Protein AF-0000000086811353 (afdb_homodimer)

Sequence (670 aa):
MEAAEERGEEEVEGSQADEKTGAATGARGTDKAPAGGRGSCAEGGPGTVEGEFKGVGKKGQACVQLARILQYLECPQYLRKAFFPKHQDLQFAGLLNPLDSPHHMRQDEESEFREGVVVDRPTRAGQGSFVNCGMKKEVKIDKNLEPGLRVTVRLSQQQLAESKTYRGKVVSSQDPRTKAGLYWGYTVRLASCLSAVFAEAPFQDGYDLTIGTSERGSDVASAQLPSFRHALVVFGGLQGLEAGVNADPNLEVTEPSVLFDLYVNTCPSQGSRTIRTEEAILISLAALQPGLTKAGAQRKVCPALDSEAAAAKPEVLEVPPETNTAKTFSKNNHLMEAAEERGEEEVEGSQADEKTGAATGARGTDKAPAGGRGSCAEGGPGTVEGEFKGVGKKGQACVQLARILQYLECPQYLRKAFFPKHQDLQFAGLLNPLDSPHHMRQDEESEFREGVVVDRPTRAGQGSFVNCGMKKEVKIDKNLEPGLRVTVRLSQQQLAESKTYRGKVVSSQDPRTKAGLYWGYTVRLASCLSAVFAEAPFQDGYDLTIGTSERGSDVASAQLPSFRHALVVFGGLQGLEAGVNADPNLEVTEPSVLFDLYVNTCPSQGSRTIRTEEAILISLAALQPGLTKAGAQRKVCPALDSEAAAAKPEVLEVPPETNTAKTFSKNNHL

Radius of gyration: 36.74 Å; Cα contacts (8 Å, |Δi|>4): 812; chains: 2; bounding box: 131×125×96 Å

Foldseek 3Di:
DDDDPDDDDDDDDDDDDDDDDDDDDDDDDDDPPDDPDPPPPPCVPVPDVPPPCVAPPDDDDVVVLVQVLQVLLQDQPLCNVLRPPDGPSCPCSVVDDHPPFPQNDAQPDDDQKHKWFFAPDDDDPQFATWTDRNYPAIEGERHHDDGSDIFMWGFDPDFDPPDRHTYTYTDDLCCCCPPVVGDRGDHDDDAPADVRCQVVAPDPVGWPFEEEEDLPFAALVPDADAATAHYHYDFQAPVGCQVRQVVDPVHPDRDCCVVGPGYHHLDHPDPDPDDGRVRCVVSNCVSCVVNCVVRHVVVVPPPPPVPPVVPPPPPPPPPDPPDPPPPPPDPPPDD/DCPVPDDPPDDPDPDDDDDDDDDDDDDDDDDPPDDPDPPPPVCVPVPPVPPPCVAPPDDDDVVVLVQVLQVLLQDQPLCNVLRPDDGPSCPCSVVDDHPPFPQNDAQPDDDQKHKWFFAPDDDDPQFATWTDRNYPAIEGERDHDDGSDIFMWGFDPDADPPDRHTYTYTDDLCCCCPPVVGDRGDHDDDAPADVRCQVVAPDPVGWPFEEEEDQPFAALVPDADAATAHYHYDFQAFVGCQVRQVVDPVHPDRDCCVVGPGYHHLDHPDPDPDDGRVRCVVSNCVSCVVNNVVRHVVVVPPPPPVPPVVPPPPPPPPPDPPDPPPPPPDPPPPD

Secondary structure (DSSP, 8-state):
--------------------------------------------------S----S-STT-HHHHHHHHHHHHHS-GGGHHHH----GGGTTGGGSPP---TTS--TT---SEEEEEE------TTS--EEE-SSSS-EE-SS---TT-EEEEEEPSS--TT-SSEEEEEE-TTHHHHHH-----------SSHHHHHHT-SSTT--SEEEEEEEEEEEGGGPPPPP-SSEEEE--BTTHHHHHHHH-TT---S-GGGGSSEEEESSTT--SS---HHHHHHHHHHHHHHHHHHHHHHHHH--SHHHHTTS------------------------/--------------------------------------------------S----S-STT-HHHHHHHHHHHHHS-GGGHHHH----GGGTTGGGSPP---TTS--TT---SEEEEEE------TTS--EEE-SSSS-EE-SS---TT-EEEEEEPSS--TT-SSEEEEEE-TTHHHHHH-----------SSHHHHHHT-SSTT--SEEEEEEEEEEEGGGPPPPP-SSEEEE--BTTHHHHHHHH-TT---S-GGGGSSEEEESSTT--SS---HHHHHHHHHHHHHHHHHHHHHHHHH--THHHHTTS------------------------

Organism: Pipistrellus kuhlii (NCBI:txid59472)

pLDDT: mean 73.75, std 32.09, range [13.69, 98.5]

Structure (mmCIF, N/CA/C/O backbone):
data_AF-0000000086811353-model_v1
#
loop_
_entity.id
_entity.type
_entity.pdbx_description
1 polymer '28S rRNA (uridine-N(3))-methyltransferase'
#
loop_
_atom_site.group_PDB
_atom_site.id
_atom_site.type_symbol
_atom_site.label_atom_id
_atom_site.label_alt_id
_atom_site.label_comp_id
_atom_site.label_asym_id
_atom_site.label_entity_id
_atom_site.label_seq_id
_atom_site.pdbx_PDB_ins_code
_atom_site.Cartn_x
_atom_site.Cartn_y
_atom_site.Cartn_z
_atom_site.occupancy
_atom_site.B_iso_or_equiv
_atom_site.auth_seq_id
_atom_site.auth_comp_id
_atom_site.auth_asym_id
_atom_site.auth_atom_id
_atom_site.pdbx_PDB_model_num
ATOM 1 N N . MET A 1 1 ? 23.766 11.625 -33.156 1 18.38 1 MET A N 1
ATOM 2 C CA . MET A 1 1 ? 23.344 11.594 -34.562 1 18.38 1 MET A CA 1
ATOM 3 C C . MET A 1 1 ? 24 10.438 -35.312 1 18.38 1 MET A C 1
ATOM 5 O O . MET A 1 1 ? 23.969 10.383 -36.531 1 18.38 1 MET A O 1
ATOM 9 N N . GLU A 1 2 ? 24.812 9.664 -34.531 1 14.9 2 GLU A N 1
ATOM 10 C CA . GLU A 1 2 ? 25.672 8.953 -35.469 1 14.9 2 GLU A CA 1
ATOM 11 C C . GLU A 1 2 ? 24.844 8.312 -36.594 1 14.9 2 GLU A C 1
ATOM 13 O O . GLU A 1 2 ? 23.625 8.219 -36.5 1 14.9 2 GLU A O 1
ATOM 18 N N . ALA A 1 3 ? 25.312 7.129 -36.938 1 15.49 3 ALA A N 1
ATOM 19 C CA . ALA A 1 3 ? 26.047 6.27 -37.844 1 15.49 3 ALA A CA 1
ATOM 20 C C . ALA A 1 3 ? 25.094 5.367 -38.625 1 15.49 3 ALA A C 1
ATOM 22 O O . ALA A 1 3 ? 24.125 4.844 -38.094 1 15.49 3 ALA A O 1
ATOM 23 N N . ALA A 1 4 ? 25.281 5.328 -39.938 1 15.12 4 ALA A N 1
ATOM 24 C CA . ALA A 1 4 ? 24.844 5.004 -41.281 1 15.12 4 ALA A CA 1
ATOM 25 C C . ALA A 1 4 ? 24.703 3.496 -41.469 1 15.12 4 ALA A C 1
ATOM 27 O O . ALA A 1 4 ? 25.703 2.768 -41.469 1 15.12 4 ALA A O 1
ATOM 28 N N . GLU A 1 5 ? 23.844 2.891 -40.781 1 16.42 5 GLU A N 1
ATOM 29 C CA . GLU A 1 5 ? 23.641 1.466 -41.031 1 16.42 5 GLU A CA 1
ATOM 30 C C . GLU A 1 5 ? 23.438 1.181 -42.5 1 16.42 5 GLU A C 1
ATOM 32 O O . GLU A 1 5 ? 22.484 1.675 -43.125 1 16.42 5 GLU A O 1
ATOM 37 N N . GLU A 1 6 ? 24.562 1.072 -43.094 1 15.52 6 GLU A N 1
ATOM 38 C CA . GLU A 1 6 ? 24.719 0.725 -44.5 1 15.52 6 GLU A CA 1
ATOM 39 C C . GLU A 1 6 ? 23.891 -0.499 -44.875 1 15.52 6 GLU A C 1
ATOM 41 O O . GLU A 1 6 ? 23.75 -1.427 -44.062 1 15.52 6 GLU A O 1
ATOM 46 N N . ARG A 1 7 ? 23.172 -0.621 -46.031 1 15.58 7 ARG A N 1
ATOM 47 C CA . ARG A 1 7 ? 22.109 -1.112 -46.906 1 15.58 7 ARG A CA 1
ATOM 48 C C . ARG A 1 7 ? 22.484 -2.443 -47.562 1 15.58 7 ARG A C 1
ATOM 50 O O . ARG A 1 7 ? 21.641 -3.111 -48.156 1 15.58 7 ARG A O 1
ATOM 57 N N . GLY A 1 8 ? 23.906 -2.814 -47.562 1 14.54 8 GLY A N 1
ATOM 58 C CA . GLY A 1 8 ? 24.219 -3.307 -48.906 1 14.54 8 GLY A CA 1
ATOM 59 C C . GLY A 1 8 ? 23.438 -4.559 -49.281 1 14.54 8 GLY A C 1
ATOM 60 O O . GLY A 1 8 ? 22.875 -5.227 -48.406 1 14.54 8 GLY A O 1
ATOM 61 N N . GLU A 1 9 ? 23.703 -5.152 -50.531 1 14.86 9 GLU A N 1
ATOM 62 C CA . GLU A 1 9 ? 23.188 -5.602 -51.812 1 14.86 9 GLU A CA 1
ATOM 63 C C . GLU A 1 9 ? 22.906 -7.102 -51.812 1 14.86 9 GLU A C 1
ATOM 65 O O . GLU A 1 9 ? 21.906 -7.543 -51.219 1 14.86 9 GLU A O 1
ATOM 70 N N . GLU A 1 10 ? 23.625 -7.82 -52.719 1 15.23 10 GLU A N 1
ATOM 71 C CA . GLU A 1 10 ? 23.281 -8.43 -54 1 15.23 10 GLU A CA 1
ATOM 72 C C . GLU A 1 10 ? 22.953 -9.906 -53.844 1 15.23 10 GLU A C 1
ATOM 74 O O . GLU A 1 10 ? 23.219 -10.5 -52.781 1 15.23 10 GLU A O 1
ATOM 79 N N . GLU A 1 11 ? 23.422 -10.711 -54.875 1 14.09 11 GLU A N 1
ATOM 80 C CA . GLU A 1 11 ? 22.859 -11.539 -55.938 1 14.09 11 GLU A CA 1
ATOM 81 C C . GLU A 1 11 ? 22.922 -13.023 -55.562 1 14.09 11 GLU A C 1
ATOM 83 O O . GLU A 1 11 ? 22.109 -13.82 -56.031 1 14.09 11 GLU A O 1
ATOM 88 N N . VAL A 1 12 ? 23.906 -13.461 -54.812 1 15.52 12 VAL A N 1
ATOM 89 C CA . VAL A 1 12 ? 24.594 -14.5 -55.562 1 15.52 12 VAL A CA 1
ATOM 90 C C . VAL A 1 12 ? 23.688 -15.719 -55.719 1 15.52 12 VAL A C 1
ATOM 92 O O . VAL A 1 12 ? 22.969 -16.078 -54.781 1 15.52 12 VAL A O 1
ATOM 95 N N . GLU A 1 13 ? 23.75 -16.391 -56.969 1 14.54 13 GLU A N 1
ATOM 96 C CA . GLU A 1 13 ? 23.078 -17.234 -57.906 1 14.54 13 GLU A CA 1
ATOM 97 C C . GLU A 1 13 ? 22.984 -18.672 -57.406 1 14.54 13 GLU A C 1
ATOM 99 O O . GLU A 1 13 ? 21.906 -19.281 -57.406 1 14.54 13 GLU A O 1
ATOM 104 N N . GLY A 1 14 ? 24.172 -19.391 -57.469 1 13.92 14 GLY A N 1
ATOM 105 C CA . GLY A 1 14 ? 24.188 -20.438 -58.5 1 13.92 14 GLY A CA 1
ATOM 106 C C . GLY A 1 14 ? 23.406 -21.672 -58.094 1 13.92 14 GLY A C 1
ATOM 107 O O . GLY A 1 14 ? 22.875 -21.75 -57 1 13.92 14 GLY A O 1
ATOM 108 N N . SER A 1 15 ? 24.109 -22.828 -58.281 1 14.45 15 SER A N 1
ATOM 109 C CA . SER A 1 15 ? 24.047 -24 -59.156 1 14.45 15 SER A CA 1
ATOM 110 C C . SER A 1 15 ? 23.297 -25.156 -58.5 1 14.45 15 SER A C 1
ATOM 112 O O . SER A 1 15 ? 23.109 -25.156 -57.281 1 14.45 15 SER A O 1
ATOM 114 N N . GLN A 1 16 ? 23.281 -26.281 -59.25 1 13.69 16 GLN A N 1
ATOM 115 C CA . GLN A 1 16 ? 22.484 -27.344 -59.844 1 13.69 16 GLN A CA 1
ATOM 116 C C . GLN A 1 16 ? 22.422 -28.562 -58.906 1 13.69 16 GLN A C 1
ATOM 118 O O . GLN A 1 16 ? 21.609 -29.469 -59.125 1 13.69 16 GLN A O 1
ATOM 123 N N . ALA A 1 17 ? 23.312 -28.656 -57.969 1 14.06 17 ALA A N 1
ATOM 124 C CA . ALA A 1 17 ? 23.781 -30.031 -58.125 1 14.06 17 ALA A CA 1
ATOM 125 C C . ALA A 1 17 ? 22.625 -31.031 -57.969 1 14.06 17 ALA A C 1
ATOM 127 O O . ALA A 1 17 ? 21.672 -30.766 -57.219 1 14.06 17 ALA A O 1
ATOM 128 N N . ASP A 1 18 ? 22.875 -32.188 -58.562 1 13.88 18 ASP A N 1
ATOM 129 C CA . ASP A 1 18 ? 22.266 -33.375 -59.188 1 13.88 18 ASP A CA 1
ATOM 130 C C . ASP A 1 18 ? 21.531 -34.219 -58.156 1 13.88 18 ASP A C 1
ATOM 132 O O . ASP A 1 18 ? 21.719 -34.062 -56.969 1 13.88 18 ASP A O 1
ATOM 136 N N . GLU A 1 19 ? 21.609 -35.5 -58.5 1 13.96 19 GLU A N 1
ATOM 137 C CA . GLU A 1 19 ? 20.672 -36.562 -58.875 1 13.96 19 GLU A CA 1
ATOM 138 C C . GLU A 1 19 ? 20.328 -37.438 -57.656 1 13.96 19 GLU A C 1
ATOM 140 O O . GLU A 1 19 ? 19.203 -37.969 -57.562 1 13.96 19 GLU A O 1
ATOM 145 N N . LYS A 1 20 ? 21.469 -37.719 -56.906 1 14.48 20 LYS A N 1
ATOM 146 C CA . LYS A 1 20 ? 21.578 -39.188 -56.844 1 14.48 20 LYS A CA 1
ATOM 147 C C . LYS A 1 20 ? 20.375 -39.812 -56.156 1 14.48 20 LYS A C 1
ATOM 149 O O . LYS A 1 20 ? 19.781 -39.219 -55.281 1 14.48 20 LYS A O 1
ATOM 154 N N . THR A 1 21 ? 20.156 -41.125 -56.406 1 14.54 21 THR A N 1
ATOM 155 C CA . THR A 1 21 ? 19.188 -42.188 -56.656 1 14.54 21 THR A CA 1
ATOM 156 C C . THR A 1 21 ? 18.625 -42.75 -55.375 1 14.54 21 THR A C 1
ATOM 158 O O . THR A 1 21 ? 17.406 -42.875 -55.219 1 14.54 21 THR A O 1
ATOM 161 N N . GLY A 1 22 ? 19.5 -43.5 -54.562 1 13.81 22 GLY A N 1
ATOM 162 C CA . GLY A 1 22 ? 19.125 -44.906 -54.562 1 13.81 22 GLY A CA 1
ATOM 163 C C . GLY A 1 22 ? 18.047 -45.25 -53.562 1 13.81 22 GLY A C 1
ATOM 164 O O . GLY A 1 22 ? 17.625 -44.375 -52.781 1 13.81 22 GLY A O 1
ATOM 165 N N . ALA A 1 23 ? 18.297 -46.406 -52.875 1 14.59 23 ALA A N 1
ATOM 166 C CA . ALA A 1 23 ? 17.609 -47.688 -52.844 1 14.59 23 ALA A CA 1
ATOM 167 C C . ALA A 1 23 ? 16.703 -47.781 -51.625 1 14.59 23 ALA A C 1
ATOM 169 O O . ALA A 1 23 ? 15.516 -48.125 -51.75 1 14.59 23 ALA A O 1
ATOM 170 N N . ALA A 1 24 ? 17.344 -47.969 -50.406 1 14.41 24 ALA A N 1
ATOM 171 C CA . ALA A 1 24 ? 17.141 -49.312 -49.875 1 14.41 24 ALA A CA 1
ATOM 172 C C . ALA A 1 24 ? 15.836 -49.406 -49.094 1 14.41 24 ALA A C 1
ATOM 174 O O . ALA A 1 24 ? 15.289 -48.406 -48.656 1 14.41 24 ALA A O 1
ATOM 175 N N . THR A 1 25 ? 15.672 -50.625 -48.5 1 15.16 25 THR A N 1
ATOM 176 C CA . THR A 1 25 ? 14.766 -51.75 -48.344 1 15.16 25 THR A CA 1
ATOM 177 C C . THR A 1 25 ? 13.914 -51.625 -47.094 1 15.16 25 THR A C 1
ATOM 179 O O . THR A 1 25 ? 12.688 -51.75 -47.125 1 15.16 25 THR A O 1
ATOM 182 N N . GLY A 1 26 ? 14.484 -51.688 -45.844 1 15.04 26 GLY A N 1
ATOM 183 C CA . GLY A 1 26 ? 14.047 -52.875 -45.094 1 15.04 26 GLY A CA 1
ATOM 184 C C . GLY A 1 26 ? 12.781 -52.656 -44.312 1 15.04 26 GLY A C 1
ATOM 185 O O . GLY A 1 26 ? 12.367 -51.5 -44.094 1 15.04 26 GLY A O 1
ATOM 186 N N . ALA A 1 27 ? 12.305 -53.75 -43.656 1 17.02 27 ALA A N 1
ATOM 187 C CA . ALA A 1 27 ? 11.125 -54.531 -43.281 1 17.02 27 ALA A CA 1
ATOM 188 C C . ALA A 1 27 ? 10.617 -54.094 -41.906 1 17.02 27 ALA A C 1
ATOM 190 O O . ALA A 1 27 ? 9.617 -54.594 -41.406 1 17.02 27 ALA A O 1
ATOM 191 N N . ARG A 1 28 ? 11.094 -53 -41.312 1 16.7 28 ARG A N 1
ATOM 192 C CA . ARG A 1 28 ? 11.047 -53.344 -39.906 1 16.7 28 ARG A CA 1
ATOM 193 C C . ARG A 1 28 ? 9.609 -53.562 -39.438 1 16.7 28 ARG A C 1
ATOM 195 O O . ARG A 1 28 ? 8.68 -52.969 -40 1 16.7 28 ARG A O 1
ATOM 202 N N . GLY A 1 29 ? 9.539 -54.469 -38.406 1 15.86 29 GLY A N 1
ATOM 203 C CA . GLY A 1 29 ? 8.648 -55.375 -37.719 1 15.86 29 GLY A CA 1
ATOM 204 C C . GLY A 1 29 ? 7.574 -54.688 -36.906 1 15.86 29 GLY A C 1
ATOM 205 O O . GLY A 1 29 ? 7.633 -53.469 -36.719 1 15.86 29 GLY A O 1
ATOM 206 N N . THR A 1 30 ? 7.062 -55.406 -35.844 1 16.73 30 THR A N 1
ATOM 207 C CA . THR A 1 30 ? 5.801 -56 -35.406 1 16.73 30 THR A CA 1
ATOM 208 C C . THR A 1 30 ? 5.18 -55.156 -34.312 1 16.73 30 THR A C 1
ATOM 210 O O . THR A 1 30 ? 3.955 -55.125 -34.156 1 16.73 30 THR A O 1
ATOM 213 N N . ASP A 1 31 ? 5.918 -54.5 -33.344 1 16.34 31 ASP A N 1
ATOM 214 C CA . ASP A 1 31 ? 5.48 -54.844 -32 1 16.34 31 ASP A CA 1
ATOM 215 C C . ASP A 1 31 ? 4.305 -53.969 -31.562 1 16.34 31 ASP A C 1
ATOM 217 O O . ASP A 1 31 ? 4.32 -52.75 -31.766 1 16.34 31 ASP A O 1
ATOM 221 N N . LYS A 1 32 ? 3.211 -54.594 -31.172 1 18.09 32 LYS A N 1
ATOM 222 C CA . LYS A 1 32 ? 1.872 -54.156 -30.781 1 18.09 32 LYS A CA 1
ATOM 223 C C . LYS A 1 32 ? 1.893 -53.469 -29.422 1 18.09 32 LYS A C 1
ATOM 225 O O . LYS A 1 32 ? 2.094 -54.125 -28.406 1 18.09 32 LYS A O 1
ATOM 230 N N . ALA A 1 33 ? 2.637 -52.438 -29.188 1 17.86 33 ALA A N 1
ATOM 231 C CA . ALA A 1 33 ? 2.719 -51.969 -27.797 1 17.86 33 ALA A CA 1
ATOM 232 C C . ALA A 1 33 ? 1.331 -51.688 -27.234 1 17.86 33 ALA A C 1
ATOM 234 O O . ALA A 1 33 ? 0.454 -51.188 -27.953 1 17.86 33 ALA A O 1
ATOM 235 N N . PRO A 1 34 ? 1.064 -52.25 -26.016 1 20.77 34 PRO A N 1
ATOM 236 C CA . PRO A 1 34 ? -0.168 -52.312 -25.219 1 20.77 34 PRO A CA 1
ATOM 237 C C . PRO A 1 34 ? -0.688 -50.938 -24.844 1 20.77 34 PRO A C 1
ATOM 239 O O . PRO A 1 34 ? 0.079 -49.969 -24.812 1 20.77 34 PRO A O 1
ATOM 242 N N . ALA A 1 35 ? -2.006 -50.75 -24.906 1 19.53 35 ALA A N 1
ATOM 243 C CA . ALA A 1 35 ? -2.902 -49.594 -24.781 1 19.53 35 ALA A CA 1
ATOM 244 C C . ALA A 1 35 ? -2.861 -49 -23.375 1 19.53 35 ALA A C 1
ATOM 246 O O . ALA A 1 35 ? -3.191 -49.688 -22.406 1 19.53 35 ALA A O 1
ATOM 247 N N . GLY A 1 36 ? -1.656 -48.438 -22.953 1 18.45 36 GLY A N 1
ATOM 248 C CA . GLY A 1 36 ? -1.551 -47.812 -21.625 1 18.45 36 GLY A CA 1
ATOM 249 C C . GLY A 1 36 ? -2.789 -47.031 -21.234 1 18.45 36 GLY A C 1
ATOM 250 O O . GLY A 1 36 ? -3.531 -46.562 -22.094 1 18.45 36 GLY A O 1
ATOM 251 N N . GLY A 1 37 ? -3.377 -47.406 -20.016 1 20.23 37 GLY A N 1
ATOM 252 C CA . GLY A 1 37 ? -4.512 -46.969 -19.219 1 20.23 37 GLY A CA 1
ATOM 253 C C . GLY A 1 37 ? -4.531 -45.469 -18.969 1 20.23 37 GLY A C 1
ATOM 254 O O . GLY A 1 37 ? -3.484 -44.875 -18.719 1 20.23 37 GLY A O 1
ATOM 255 N N . ARG A 1 38 ? -5.492 -44.75 -19.516 1 21.2 38 ARG A N 1
ATOM 256 C CA . ARG A 1 38 ? -5.797 -43.312 -19.5 1 21.2 38 ARG A CA 1
ATOM 257 C C . ARG A 1 38 ? -5.969 -42.812 -18.078 1 21.2 38 ARG A C 1
ATOM 259 O O . ARG A 1 38 ? -6.879 -43.25 -17.359 1 21.2 38 ARG A O 1
ATOM 266 N N . GLY A 1 39 ? -4.855 -42.875 -17.234 1 20.08 39 GLY A N 1
ATOM 267 C CA . GLY A 1 39 ? -4.969 -42.219 -15.945 1 20.08 39 GLY A CA 1
ATOM 268 C C . GLY A 1 39 ? -5.734 -40.906 -15.992 1 20.08 39 GLY A C 1
ATOM 269 O O . GLY A 1 39 ? -5.453 -40.062 -16.828 1 20.08 39 GLY A O 1
ATOM 270 N N . SER A 1 40 ? -7.016 -40.938 -15.617 1 20.39 40 SER A N 1
ATOM 271 C CA . SER A 1 40 ? -7.906 -39.812 -15.445 1 20.39 40 SER A CA 1
ATOM 272 C C . SER A 1 40 ? -7.281 -38.75 -14.539 1 20.39 40 SER A C 1
ATOM 274 O O . SER A 1 40 ? -7.117 -38.969 -13.336 1 20.39 40 SER A O 1
ATOM 276 N N . CYS A 1 41 ? -6.109 -38.219 -14.852 1 23.56 41 CYS A N 1
ATOM 277 C CA . CYS A 1 41 ? -5.656 -37.031 -14.109 1 23.56 41 CYS A CA 1
ATOM 278 C C . CYS A 1 41 ? -6.801 -36.062 -13.891 1 23.56 41 CYS A C 1
ATOM 280 O O . CYS A 1 41 ? -7.504 -35.688 -14.836 1 23.56 41 CYS A O 1
ATOM 282 N N . ALA A 1 42 ? -7.434 -36.125 -12.68 1 24.55 42 ALA A N 1
ATOM 283 C CA . ALA A 1 42 ? -8.391 -35.125 -12.188 1 24.55 42 ALA A CA 1
ATOM 284 C C . ALA A 1 42 ? -7.977 -33.719 -12.609 1 24.55 42 ALA A C 1
ATOM 286 O O . ALA A 1 42 ? -6.906 -33.25 -12.234 1 24.55 42 ALA A O 1
ATOM 287 N N . GLU A 1 43 ? -8.234 -33.438 -13.844 1 27.22 43 GLU A N 1
ATOM 288 C CA . GLU A 1 43 ? -8.117 -32.156 -14.531 1 27.22 43 GLU A CA 1
ATOM 289 C C . GLU A 1 43 ? -8.711 -31.016 -13.695 1 27.22 43 GLU A C 1
ATOM 291 O O . GLU A 1 43 ? -9.891 -30.688 -13.844 1 27.22 43 GLU A O 1
ATOM 296 N N . GLY A 1 44 ? -8.773 -31.25 -12.352 1 27.23 44 GLY A N 1
ATOM 297 C CA . GLY A 1 44 ? -9.312 -30.031 -11.773 1 27.23 44 GLY A CA 1
ATOM 298 C C . GLY A 1 44 ? -8.625 -28.781 -12.289 1 27.23 44 GLY A C 1
ATOM 299 O O . GLY A 1 44 ? -7.586 -28.375 -11.766 1 27.23 44 GLY A O 1
ATOM 300 N N . GLY A 1 45 ? -8.406 -28.766 -13.617 1 27.78 45 GLY A N 1
ATOM 301 C CA . GLY A 1 45 ? -7.859 -27.531 -14.125 1 27.78 45 GLY A CA 1
ATOM 302 C C . GLY A 1 45 ? -8.508 -26.297 -13.508 1 27.78 45 GLY A C 1
ATOM 303 O O . GLY A 1 45 ? -9.664 -26.344 -13.086 1 27.78 45 GLY A O 1
ATOM 304 N N . PRO A 1 46 ? -7.773 -25.656 -12.766 1 31.14 46 PRO A N 1
ATOM 305 C CA . PRO A 1 46 ? -8.352 -24.375 -12.375 1 31.14 46 PRO A CA 1
ATOM 306 C C . PRO A 1 46 ? -9.273 -23.797 -13.445 1 31.14 46 PRO A C 1
ATOM 308 O O . PRO A 1 46 ? -9.023 -23.953 -14.641 1 31.14 46 PRO A O 1
ATOM 311 N N . GLY A 1 47 ? -10.602 -24.109 -13.344 1 29.5 47 GLY A N 1
ATOM 312 C CA . GLY A 1 47 ? -11.547 -23.422 -14.219 1 29.5 47 GLY A CA 1
ATOM 313 C C . GLY A 1 47 ? -11.008 -22.125 -14.789 1 29.5 47 GLY A C 1
ATOM 314 O O . GLY A 1 47 ? -10.578 -21.25 -14.047 1 29.5 47 GLY A O 1
ATOM 315 N N . THR A 1 48 ? -10.211 -22.25 -15.922 1 31.55 48 THR A N 1
ATOM 316 C CA . THR A 1 48 ? -9.961 -21.109 -16.797 1 31.55 48 THR A CA 1
ATOM 317 C C . THR A 1 48 ? -11.141 -20.125 -16.75 1 31.55 48 THR A C 1
ATOM 319 O O . THR A 1 48 ? -12.289 -20.547 -16.594 1 31.55 48 THR A O 1
ATOM 322 N N . VAL A 1 49 ? -10.984 -19.031 -16.156 1 36.34 49 VAL A N 1
ATOM 323 C CA . VAL A 1 49 ? -11.945 -18 -16.516 1 36.34 49 VAL A CA 1
ATOM 324 C C . VAL A 1 49 ? -12.32 -18.141 -18 1 36.34 49 VAL A C 1
ATOM 326 O O . VAL A 1 49 ? -11.641 -17.594 -18.875 1 36.34 49 VAL A O 1
ATOM 329 N N . GLU A 1 50 ? -12.461 -19.391 -18.516 1 33.09 50 GLU A N 1
ATOM 330 C CA . GLU A 1 50 ? -12.875 -19.641 -19.891 1 33.09 50 GLU A CA 1
ATOM 331 C C . GLU A 1 50 ? -13.984 -18.688 -20.312 1 33.09 50 GLU A C 1
ATOM 333 O O . GLU A 1 50 ? -14.57 -18.828 -21.391 1 33.09 50 GLU A O 1
ATOM 338 N N . GLY A 1 51 ? -14.672 -18.078 -19.359 1 32.88 51 GLY A N 1
ATOM 339 C CA . GLY A 1 51 ? -15.727 -17.266 -19.969 1 32.88 51 GLY A CA 1
ATOM 340 C C . GLY A 1 51 ? -15.227 -16.344 -21.047 1 32.88 51 GLY A C 1
ATOM 341 O O . GLY A 1 51 ? -14.031 -16.031 -21.109 1 32.88 51 GLY A O 1
ATOM 342 N N . GLU A 1 52 ? -15.68 -16.609 -22.312 1 32.41 52 GLU A N 1
ATOM 343 C CA . GLU A 1 52 ? -15.477 -15.617 -23.359 1 32.41 52 GLU A CA 1
ATOM 344 C C . GLU A 1 52 ? -15.43 -14.203 -22.781 1 32.41 52 GLU A C 1
ATOM 346 O O . GLU A 1 52 ? -16.344 -13.789 -22.062 1 32.41 52 GLU A O 1
ATOM 351 N N . PHE A 1 53 ? -14.172 -13.82 -22.516 1 34.16 53 PHE A N 1
ATOM 352 C CA . PHE A 1 53 ? -14.07 -12.391 -22.25 1 34.16 53 PHE A CA 1
ATOM 353 C C . PHE A 1 53 ? -14.617 -11.586 -23.422 1 34.16 53 PHE A C 1
ATOM 355 O O . PHE A 1 53 ? -13.992 -11.531 -24.484 1 34.16 53 PHE A O 1
ATOM 362 N N . LYS A 1 54 ? -15.859 -11.633 -23.719 1 38.41 54 LYS A N 1
ATOM 363 C CA . LYS A 1 54 ? -16.375 -10.898 -24.859 1 38.41 54 LYS A CA 1
ATOM 364 C C . LYS A 1 54 ? -16.047 -9.406 -24.75 1 38.41 54 LYS A C 1
ATOM 366 O O . LYS A 1 54 ? -16.609 -8.586 -25.484 1 38.41 54 LYS A O 1
ATOM 371 N N . GLY A 1 55 ? -14.984 -8.945 -24.266 1 35.41 55 GLY A N 1
ATOM 372 C CA . GLY A 1 55 ? -14.609 -7.539 -24.156 1 35.41 55 GLY A CA 1
ATOM 373 C C . GLY A 1 55 ? -15.391 -6.809 -23.078 1 35.41 55 GLY A C 1
ATOM 374 O O . GLY A 1 55 ? -16.328 -7.363 -22.484 1 35.41 55 GLY A O 1
ATOM 375 N N . VAL A 1 56 ? -14.719 -5.684 -22.547 1 40.09 56 VAL A N 1
ATOM 376 C CA . VAL A 1 56 ? -15.469 -4.746 -21.719 1 40.09 56 VAL A CA 1
ATOM 377 C C . VAL A 1 56 ? -16.859 -4.543 -22.297 1 40.09 56 VAL A C 1
ATOM 379 O O . VAL A 1 56 ? -17.016 -4 -23.406 1 40.09 56 VAL A O 1
ATOM 382 N N . GLY A 1 57 ? -17.547 -5.543 -22.453 1 38.34 57 GLY A N 1
ATOM 383 C CA . GLY A 1 57 ? -18.859 -5.199 -22.953 1 38.34 57 GLY A CA 1
ATOM 384 C C . GLY A 1 57 ? -19.344 -3.844 -22.469 1 38.34 57 GLY A C 1
ATOM 385 O O . GLY A 1 57 ? -18.547 -2.99 -22.094 1 38.34 57 GLY A O 1
ATOM 386 N N . LYS A 1 58 ? -20.703 -3.693 -22.156 1 45.38 58 LYS A N 1
ATOM 387 C CA . LYS A 1 58 ? -21.406 -2.518 -21.656 1 45.38 58 LYS A CA 1
ATOM 388 C C . LYS A 1 58 ? -20.734 -1.944 -20.422 1 45.38 58 LYS A C 1
ATOM 390 O O . LYS A 1 58 ? -20 -2.648 -19.734 1 45.38 58 LYS A O 1
ATOM 395 N N . LYS A 1 59 ? -20.922 -0.699 -19.953 1 47.59 59 LYS A N 1
ATOM 396 C CA . LYS A 1 59 ? -20.969 0.02 -18.688 1 47.59 59 LYS A CA 1
ATOM 397 C C . LYS A 1 59 ? -21.312 -0.921 -17.531 1 47.59 59 LYS A C 1
ATOM 399 O O . LYS A 1 59 ? -22.344 -1.601 -17.562 1 47.59 59 LYS A O 1
ATOM 404 N N . GLY A 1 60 ? -20.359 -1.62 -16.703 1 57.66 60 GLY A N 1
ATOM 405 C CA . GLY A 1 60 ? -20.875 -2.279 -15.523 1 57.66 60 GLY A CA 1
ATOM 406 C C . GLY A 1 60 ? -20.125 -3.549 -15.164 1 57.66 60 GLY A C 1
ATOM 407 O O . GLY A 1 60 ? -20.438 -4.199 -14.164 1 57.66 60 GLY A O 1
ATOM 408 N N . GLN A 1 61 ? -19.156 -3.998 -16.031 1 80.25 61 GLN A N 1
ATOM 409 C CA . GLN A 1 61 ? -18.688 -5.234 -15.414 1 80.25 61 GLN A CA 1
ATOM 410 C C . GLN A 1 61 ? -17.312 -5.047 -14.789 1 80.25 61 GLN A C 1
ATOM 412 O O . GLN A 1 61 ? -16.344 -5.711 -15.188 1 80.25 61 GLN A O 1
ATOM 417 N N . ALA A 1 62 ? -17.078 -4.199 -14.008 1 86.81 62 ALA A N 1
ATOM 418 C CA . ALA A 1 62 ? -15.852 -3.797 -13.32 1 86.81 62 ALA A CA 1
ATOM 419 C C . ALA A 1 62 ? -15.164 -4.996 -12.68 1 86.81 62 ALA A C 1
ATOM 421 O O . ALA A 1 62 ? -13.938 -5.121 -12.734 1 86.81 62 ALA A O 1
ATOM 422 N N . CYS A 1 63 ? -15.898 -5.898 -12.211 1 90.5 63 CYS A N 1
ATOM 423 C CA . CYS A 1 63 ? -15.328 -7.059 -11.539 1 90.5 63 CYS A CA 1
ATOM 424 C C . CYS A 1 63 ? -14.68 -8.008 -12.539 1 90.5 63 CYS A C 1
ATOM 426 O O . CYS A 1 63 ? -13.617 -8.57 -12.266 1 90.5 63 CYS A O 1
ATOM 428 N N . VAL A 1 64 ? -15.32 -8.148 -13.641 1 91.81 64 VAL A N 1
ATOM 429 C CA . VAL A 1 64 ? -14.773 -9.008 -14.68 1 91.81 64 VAL A CA 1
ATOM 430 C C . VAL A 1 64 ? -13.461 -8.422 -15.203 1 91.81 64 VAL A C 1
ATOM 432 O O . VAL A 1 64 ? -12.484 -9.141 -15.406 1 91.81 64 VAL A O 1
ATOM 435 N N . GLN A 1 65 ? -13.469 -7.148 -15.414 1 92.75 65 GLN A N 1
ATOM 436 C CA . GLN A 1 65 ? -12.258 -6.48 -15.867 1 92.75 65 GLN A CA 1
ATOM 437 C C . GLN A 1 65 ? -11.125 -6.648 -14.852 1 92.75 65 GLN A C 1
ATOM 439 O O . GLN A 1 65 ? -9.984 -6.926 -15.227 1 92.75 65 GLN A O 1
ATOM 444 N N . LEU A 1 66 ? -11.445 -6.434 -13.609 1 94.31 66 LEU A N 1
ATOM 445 C CA . LEU A 1 66 ? -10.43 -6.605 -12.57 1 94.31 66 LEU A CA 1
ATOM 446 C C . LEU A 1 66 ? -9.898 -8.031 -12.57 1 94.31 66 LEU A C 1
ATOM 448 O O . LEU A 1 66 ? -8.688 -8.25 -12.438 1 94.31 66 LEU A O 1
ATOM 452 N N . ALA A 1 67 ? -10.781 -8.969 -12.703 1 94.69 67 ALA A N 1
ATOM 453 C CA . ALA A 1 67 ? -10.367 -10.367 -12.742 1 94.69 67 ALA A CA 1
ATOM 454 C C . ALA A 1 67 ? -9.406 -10.625 -13.898 1 94.69 67 ALA A C 1
ATOM 456 O O . ALA A 1 67 ? -8.391 -11.297 -13.734 1 94.69 67 ALA A O 1
ATOM 457 N N . ARG A 1 68 ? -9.672 -10.078 -15.023 1 94.56 68 ARG A N 1
ATOM 458 C CA . ARG A 1 68 ? -8.82 -10.227 -16.188 1 94.56 68 ARG A CA 1
ATOM 459 C C . ARG A 1 68 ? -7.449 -9.602 -15.961 1 94.56 68 ARG A C 1
ATOM 461 O O . ARG A 1 68 ? -6.426 -10.188 -16.312 1 94.56 68 ARG A O 1
ATOM 468 N N . ILE A 1 69 ? -7.461 -8.453 -15.391 1 95.69 69 ILE A N 1
ATOM 469 C CA . ILE A 1 69 ? -6.215 -7.75 -15.102 1 95.69 69 ILE A CA 1
ATOM 470 C C . ILE A 1 69 ? -5.367 -8.578 -14.141 1 95.69 69 ILE A C 1
ATOM 472 O O . ILE A 1 69 ? -4.16 -8.734 -14.336 1 95.69 69 ILE A O 1
ATOM 476 N N . LEU A 1 70 ? -5.992 -9.117 -13.141 1 96.38 70 LEU A N 1
ATOM 477 C CA . LEU A 1 70 ? -5.27 -9.906 -12.148 1 96.38 70 LEU A CA 1
ATOM 478 C C . LEU A 1 70 ? -4.715 -11.18 -12.773 1 96.38 70 LEU A C 1
ATOM 480 O O . LEU A 1 70 ? -3.586 -11.578 -12.484 1 96.38 70 LEU A O 1
ATOM 484 N N . GLN A 1 71 ? -5.492 -11.758 -13.609 1 96.56 71 GLN A N 1
ATOM 485 C CA . GLN A 1 71 ? -5.016 -12.945 -14.312 1 96.56 71 GLN A CA 1
ATOM 486 C C . GLN A 1 71 ? -3.836 -12.617 -15.219 1 96.56 71 GLN A C 1
ATOM 488 O O . GLN A 1 71 ? -2.844 -13.344 -15.25 1 96.56 71 GLN A O 1
ATOM 493 N N . TYR A 1 72 ? -4.004 -11.562 -15.898 1 96.5 72 TYR A N 1
ATOM 494 C CA . TYR A 1 72 ? -2.936 -11.094 -16.766 1 96.5 72 TYR A CA 1
ATOM 495 C C . TYR A 1 72 ? -1.653 -10.844 -15.984 1 96.5 72 TYR A C 1
ATOM 497 O O . TYR A 1 72 ? -0.57 -11.258 -16.406 1 96.5 72 TYR A O 1
ATOM 505 N N . LEU A 1 73 ? -1.764 -10.211 -14.836 1 96.62 73 LEU A N 1
ATOM 506 C CA . LEU A 1 73 ? -0.616 -9.883 -14 1 96.62 73 LEU A CA 1
ATOM 507 C C . LEU A 1 73 ? 0.032 -11.148 -13.445 1 96.62 73 LEU A C 1
ATOM 509 O O . LEU A 1 73 ? 1.254 -11.203 -13.289 1 96.62 73 LEU A O 1
ATOM 513 N N . GLU A 1 74 ? -0.759 -12.117 -13.117 1 96.62 74 GLU A N 1
ATOM 514 C CA . GLU A 1 74 ? -0.278 -13.383 -12.57 1 96.62 74 GLU A CA 1
ATOM 515 C C . GLU A 1 74 ? 0.521 -14.164 -13.602 1 96.62 74 GLU A C 1
ATOM 517 O O . GLU A 1 74 ? 1.49 -14.844 -13.266 1 96.62 74 GLU A O 1
ATOM 522 N N . CYS A 1 75 ? 0.226 -14.047 -14.789 1 97.31 75 CYS A N 1
ATOM 523 C CA . CYS A 1 75 ? 0.797 -14.836 -15.883 1 97.31 75 CYS A CA 1
ATOM 524 C C . CYS A 1 75 ? 2.199 -14.344 -16.219 1 97.31 75 CYS A C 1
ATOM 526 O O . CYS A 1 75 ? 2.41 -13.156 -16.453 1 97.31 75 CYS A O 1
ATOM 528 N N . PRO A 1 76 ? 3.18 -15.336 -16.266 1 97.06 76 PRO A N 1
ATOM 529 C CA . PRO A 1 76 ? 4.508 -14.914 -16.719 1 97.06 76 PRO A CA 1
ATOM 530 C C . PRO A 1 76 ? 4.473 -14.188 -18.062 1 97.06 76 PRO A C 1
ATOM 532 O O . PRO A 1 76 ? 3.709 -14.562 -18.953 1 97.06 76 PRO A O 1
ATOM 535 N N . GLN A 1 77 ? 5.293 -13.18 -18.156 1 95.5 77 GLN A N 1
ATOM 536 C CA . GLN A 1 77 ? 5.266 -12.289 -19.312 1 95.5 77 GLN A CA 1
ATOM 537 C C . GLN A 1 77 ? 5.41 -13.07 -20.625 1 95.5 77 GLN A C 1
ATOM 539 O O . GLN A 1 77 ? 4.707 -12.805 -21.594 1 95.5 77 GLN A O 1
ATOM 544 N N . TYR A 1 78 ? 6.266 -14.062 -20.75 1 96.5 78 TYR A N 1
ATOM 545 C CA . TYR A 1 78 ? 6.559 -14.789 -21.969 1 96.5 78 TYR A CA 1
ATOM 546 C C . TYR A 1 78 ? 5.387 -15.68 -22.375 1 96.5 78 TYR A C 1
ATOM 548 O O . TYR A 1 78 ? 5.352 -16.203 -23.484 1 96.5 78 TYR A O 1
ATOM 556 N N . LEU A 1 79 ? 4.438 -15.805 -21.516 1 97.5 79 LEU A N 1
ATOM 557 C CA . LEU A 1 79 ? 3.285 -16.656 -21.812 1 97.5 79 LEU A CA 1
ATOM 558 C C . LEU A 1 79 ? 2.062 -15.812 -22.156 1 97.5 79 LEU A C 1
ATOM 560 O O . LEU A 1 79 ? 1.049 -16.344 -22.609 1 97.5 79 LEU A O 1
ATOM 564 N N . ARG A 1 80 ? 2.084 -14.523 -21.984 1 96.19 80 ARG A N 1
ATOM 565 C CA . ARG A 1 80 ? 0.909 -13.656 -22.047 1 96.19 80 ARG A CA 1
ATOM 566 C C . ARG A 1 80 ? 0.322 -13.648 -23.453 1 96.19 80 ARG A C 1
ATOM 568 O O . ARG A 1 80 ? -0.899 -13.625 -23.625 1 96.19 80 ARG A O 1
ATOM 575 N N . LYS A 1 81 ? 1.148 -13.664 -24.406 1 94.19 81 LYS A N 1
ATOM 576 C CA . LYS A 1 81 ? 0.653 -13.664 -25.781 1 94.19 81 LYS A CA 1
ATOM 577 C C . LYS A 1 81 ? -0.155 -14.922 -26.078 1 94.19 81 LYS A C 1
ATOM 579 O O . LYS A 1 81 ? -1.096 -14.891 -26.875 1 94.19 81 LYS A O 1
ATOM 584 N N . ALA A 1 82 ? 0.192 -16 -25.469 1 94.75 82 ALA A N 1
ATOM 585 C CA . ALA A 1 82 ? -0.481 -17.281 -25.719 1 94.75 82 ALA A CA 1
ATOM 586 C C . ALA A 1 82 ? -1.844 -17.312 -25.031 1 94.75 82 ALA A C 1
ATOM 588 O O . ALA A 1 82 ? -2.783 -17.938 -25.531 1 94.75 82 ALA A O 1
ATOM 589 N N . PHE A 1 83 ? -1.979 -16.625 -23.953 1 95.56 83 PHE A N 1
ATOM 590 C CA . PHE A 1 83 ? -3.166 -16.844 -23.141 1 95.56 83 PHE A CA 1
ATOM 591 C C . PHE A 1 83 ? -4.066 -15.617 -23.156 1 95.56 83 PHE A C 1
ATOM 593 O O . PHE A 1 83 ? -5.242 -15.695 -22.797 1 95.56 83 PHE A O 1
ATOM 600 N N . PHE A 1 84 ? -3.5 -14.461 -23.531 1 94.69 84 PHE A N 1
ATOM 601 C CA . PHE A 1 84 ? -4.285 -13.234 -23.453 1 94.69 84 PHE A CA 1
ATOM 602 C C . PHE A 1 84 ? -4.27 -12.5 -24.781 1 94.69 84 PHE A C 1
ATOM 604 O O . PHE A 1 84 ? -3.428 -11.625 -25.016 1 94.69 84 PHE A O 1
ATOM 611 N N . PRO A 1 85 ? -5.199 -12.789 -25.578 1 91.44 85 PRO A N 1
ATOM 612 C CA . PRO A 1 85 ? -5.312 -12 -26.812 1 91.44 85 PRO A CA 1
ATOM 613 C C . PRO A 1 85 ? -5.598 -10.523 -26.531 1 91.44 85 PRO A C 1
ATOM 615 O O . PRO A 1 85 ? -5.977 -10.164 -25.406 1 91.44 85 PRO A O 1
ATOM 618 N N . LYS A 1 86 ? -5.457 -9.797 -27.469 1 91.62 86 LYS A N 1
ATOM 619 C CA . LYS A 1 86 ? -5.734 -8.375 -27.312 1 91.62 86 LYS A CA 1
ATOM 620 C C . LYS A 1 86 ? -7.164 -8.141 -26.844 1 91.62 86 LYS A C 1
ATOM 622 O O . LYS A 1 86 ? -8.102 -8.734 -27.375 1 91.62 86 LYS A O 1
ATOM 627 N N . HIS A 1 87 ? -7.332 -7.422 -25.891 1 90.56 87 HIS A N 1
ATOM 628 C CA . HIS A 1 87 ? -8.625 -7.137 -25.266 1 90.56 87 HIS A CA 1
ATOM 629 C C . HIS A 1 87 ? -8.672 -5.711 -24.734 1 90.56 87 HIS A C 1
ATOM 631 O O . HIS A 1 87 ? -7.691 -5.23 -24.156 1 90.56 87 HIS A O 1
ATOM 637 N N . GLN A 1 88 ? -9.75 -5.121 -24.812 1 89.56 88 GLN A N 1
ATOM 638 C CA . GLN A 1 88 ? -9.938 -3.736 -24.391 1 89.56 88 GLN A CA 1
ATOM 639 C C . GLN A 1 88 ? -9.68 -3.574 -22.891 1 89.56 88 GLN A C 1
ATOM 641 O O . GLN A 1 88 ? -9.156 -2.549 -22.453 1 89.56 88 GLN A O 1
ATOM 646 N N . ASP A 1 89 ? -10.047 -4.594 -22.141 1 89.38 89 ASP A N 1
ATOM 647 C CA . ASP A 1 89 ? -9.852 -4.551 -20.688 1 89.38 89 ASP A CA 1
ATOM 648 C C . ASP A 1 89 ? -8.375 -4.438 -20.344 1 89.38 89 ASP A C 1
ATOM 650 O O . ASP A 1 89 ? -8.031 -4.062 -19.219 1 89.38 89 ASP A O 1
ATOM 654 N N . LEU A 1 90 ? -7.539 -4.773 -21.25 1 93.25 90 LEU A N 1
ATOM 655 C CA . LEU A 1 90 ? -6.109 -4.836 -20.984 1 93.25 90 LEU A CA 1
ATOM 656 C C . LEU A 1 90 ? -5.359 -3.75 -21.75 1 93.25 90 LEU A C 1
ATOM 658 O O . LEU A 1 90 ? -4.133 -3.797 -21.859 1 93.25 90 LEU A O 1
ATOM 662 N N . GLN A 1 91 ? -6.035 -2.736 -22.172 1 92.88 91 GLN A N 1
ATOM 663 C CA . GLN A 1 91 ? -5.434 -1.698 -23 1 92.88 91 GLN A CA 1
ATOM 664 C C . GLN A 1 91 ? -4.395 -0.898 -22.219 1 92.88 91 GLN A C 1
ATOM 666 O O . GLN A 1 91 ? -3.457 -0.352 -22.797 1 92.88 91 GLN A O 1
ATOM 671 N N . PHE A 1 92 ? -4.547 -0.811 -20.953 1 91.25 92 PHE A N 1
ATOM 672 C CA . PHE A 1 92 ? -3.602 -0.059 -20.125 1 91.25 92 PHE A CA 1
ATOM 673 C C . PHE A 1 92 ? -2.756 -0.999 -19.281 1 91.25 92 PHE A C 1
ATOM 675 O O . PHE A 1 92 ? -2.242 -0.603 -18.234 1 91.25 92 PHE A O 1
ATOM 682 N N . ALA A 1 93 ? -2.658 -2.24 -19.656 1 92.19 93 ALA A N 1
ATOM 683 C CA . ALA A 1 93 ? -1.941 -3.238 -18.875 1 92.19 93 ALA A CA 1
ATOM 684 C C . ALA A 1 93 ? -0.46 -2.887 -18.766 1 92.19 93 ALA A C 1
ATOM 686 O O . ALA A 1 93 ? 0.199 -3.254 -17.781 1 92.19 93 ALA A O 1
ATOM 687 N N . GLY A 1 94 ? 0.046 -2.16 -19.734 1 91.62 94 GLY A N 1
ATOM 688 C CA . GLY A 1 94 ? 1.441 -1.753 -19.719 1 91.62 94 GLY A CA 1
ATOM 689 C C . GLY A 1 94 ? 1.777 -0.813 -18.578 1 91.62 94 GLY A C 1
ATOM 690 O O . GLY A 1 94 ? 2.947 -0.645 -18.234 1 91.62 94 GLY A O 1
ATOM 691 N N . LEU A 1 95 ? 0.754 -0.189 -17.984 1 90.25 95 LEU A N 1
ATOM 692 C CA . LEU A 1 95 ? 0.953 0.757 -16.891 1 90.25 95 LEU A CA 1
ATOM 693 C C . LEU A 1 95 ? 1.032 0.033 -15.555 1 90.25 95 LEU A C 1
ATOM 695 O O . LEU A 1 95 ? 1.421 0.626 -14.547 1 90.25 95 LEU A O 1
ATOM 699 N N . LEU A 1 96 ? 0.668 -1.202 -15.539 1 92.44 96 LEU A N 1
ATOM 700 C CA . LEU A 1 96 ? 0.631 -1.944 -14.281 1 92.44 96 LEU A CA 1
ATOM 701 C C . LEU A 1 96 ? 2.039 -2.32 -13.836 1 92.44 96 LEU A C 1
ATOM 703 O O . LEU A 1 96 ? 2.912 -2.58 -14.664 1 92.44 96 LEU A O 1
ATOM 707 N N . ASN A 1 97 ? 2.191 -2.34 -12.555 1 90.5 97 ASN A N 1
ATOM 708 C CA . ASN A 1 97 ? 3.469 -2.789 -12.016 1 90.5 97 ASN A CA 1
ATOM 709 C C . ASN A 1 97 ? 3.619 -4.305 -12.117 1 90.5 97 ASN A C 1
ATOM 711 O O . ASN A 1 97 ? 2.715 -5.051 -11.734 1 90.5 97 ASN A O 1
ATOM 715 N N . PRO A 1 98 ? 4.777 -4.695 -12.578 1 91.19 98 PRO A N 1
ATOM 716 C CA . PRO A 1 98 ? 5 -6.141 -12.633 1 91.19 98 PRO A CA 1
ATOM 717 C C . PRO A 1 98 ? 5.012 -6.789 -11.258 1 91.19 98 PRO A C 1
ATOM 719 O O . PRO A 1 98 ? 5.414 -6.156 -10.273 1 91.19 98 PRO A O 1
ATOM 722 N N . LEU A 1 99 ? 4.645 -8.062 -11.258 1 91.19 99 LEU A N 1
ATOM 723 C CA . LEU A 1 99 ? 4.645 -8.82 -10.016 1 91.19 99 LEU A CA 1
ATOM 724 C C . LEU A 1 99 ? 6.051 -9.289 -9.664 1 91.19 99 LEU A C 1
ATOM 726 O O . LEU A 1 99 ? 6.43 -9.305 -8.492 1 91.19 99 LEU A O 1
ATOM 730 N N . ASP A 1 100 ? 6.762 -9.656 -10.602 1 91.19 100 ASP A N 1
ATOM 731 C CA . ASP A 1 100 ? 8.117 -10.164 -10.453 1 91.19 100 ASP A CA 1
ATOM 732 C C . ASP A 1 100 ? 8.172 -11.32 -9.453 1 91.19 100 ASP A C 1
ATOM 734 O O . ASP A 1 100 ? 8.969 -11.297 -8.516 1 91.19 100 ASP A O 1
ATOM 738 N N . SER A 1 101 ? 7.34 -12.242 -9.562 1 93.62 101 SER A N 1
ATOM 739 C CA . SER A 1 101 ? 7.266 -13.445 -8.742 1 93.62 101 SER A CA 1
ATOM 740 C C . SER A 1 101 ? 8.227 -14.516 -9.242 1 93.62 101 SER A C 1
ATOM 742 O O . SER A 1 101 ? 8.68 -14.469 -10.383 1 93.62 101 SER A O 1
ATOM 744 N N . PRO A 1 102 ? 8.547 -15.5 -8.422 1 93.62 102 PRO A N 1
ATOM 745 C CA . PRO A 1 102 ? 9.539 -16.516 -8.789 1 93.62 102 PRO A CA 1
ATOM 746 C C . PRO A 1 102 ? 9.195 -17.234 -10.094 1 93.62 102 PRO A C 1
ATOM 748 O O . PRO A 1 102 ? 10.094 -17.672 -10.812 1 93.62 102 PRO A O 1
ATOM 751 N N . HIS A 1 103 ? 7.973 -17.328 -10.398 1 96.38 103 HIS A N 1
ATOM 752 C CA . HIS A 1 103 ? 7.613 -18.062 -11.617 1 96.38 103 HIS A CA 1
ATOM 753 C C . HIS A 1 103 ? 7.656 -17.141 -12.836 1 96.38 103 HIS A C 1
ATOM 755 O O . HIS A 1 103 ? 7.43 -17.594 -13.961 1 96.38 103 HIS A O 1
ATOM 761 N N . HIS A 1 104 ? 7.914 -15.859 -12.648 1 95.94 104 HIS A N 1
ATOM 762 C CA . HIS A 1 104 ? 8.18 -14.945 -13.75 1 95.94 104 HIS A CA 1
ATOM 763 C C . HIS A 1 104 ? 9.648 -14.977 -14.156 1 95.94 104 HIS A C 1
ATOM 765 O O . HIS A 1 104 ? 10.352 -13.969 -14.039 1 95.94 104 HIS A O 1
ATOM 771 N N . MET A 1 105 ? 9.984 -16.016 -14.758 1 94.19 105 MET A N 1
ATOM 772 C CA . MET A 1 105 ? 11.391 -16.25 -15.078 1 94.19 105 MET A CA 1
ATOM 773 C C . MET A 1 105 ? 11.789 -15.523 -16.359 1 94.19 105 MET A C 1
ATOM 775 O O . MET A 1 105 ? 11 -15.461 -17.312 1 94.19 105 MET A O 1
ATOM 779 N N . ARG A 1 106 ? 13.039 -15.109 -16.219 1 93.69 106 ARG A N 1
ATOM 780 C CA . ARG A 1 106 ? 13.648 -14.633 -17.469 1 93.69 106 ARG A CA 1
ATOM 781 C C . ARG A 1 106 ? 14.18 -15.797 -18.297 1 93.69 106 ARG A C 1
ATOM 783 O O . ARG A 1 106 ? 14.352 -16.906 -17.781 1 93.69 106 ARG A O 1
ATOM 790 N N . GLN A 1 107 ? 14.492 -15.508 -19.5 1 94.94 107 GLN A N 1
ATOM 791 C CA . GLN A 1 107 ? 14.875 -16.547 -20.453 1 94.94 107 GLN A CA 1
ATOM 792 C C . GLN A 1 107 ? 16.109 -17.297 -19.969 1 94.94 107 GLN A C 1
ATOM 794 O O . GLN A 1 107 ? 16.156 -18.531 -20.062 1 94.94 107 GLN A O 1
ATOM 799 N N . ASP A 1 108 ? 17.062 -16.594 -19.359 1 92.5 108 ASP A N 1
ATOM 800 C CA . ASP A 1 108 ? 18.344 -17.188 -19.031 1 92.5 108 ASP A CA 1
ATOM 801 C C . ASP A 1 108 ? 18.438 -17.547 -17.547 1 92.5 108 ASP A C 1
ATOM 803 O O . ASP A 1 108 ? 19.469 -18.016 -17.078 1 92.5 108 ASP A O 1
ATOM 807 N N . GLU A 1 109 ? 17.375 -17.359 -16.906 1 92.69 109 GLU A N 1
ATOM 808 C CA . GLU A 1 109 ? 17.375 -17.625 -15.461 1 92.69 109 GLU A CA 1
ATOM 809 C C . GLU A 1 109 ? 17.219 -19.109 -15.18 1 92.69 109 GLU A C 1
ATOM 811 O O . GLU A 1 109 ? 16.375 -19.781 -15.781 1 92.69 109 GLU A O 1
ATOM 816 N N . GLU A 1 110 ? 18.062 -19.625 -14.352 1 89.88 110 GLU A N 1
ATOM 817 C CA . GLU A 1 110 ? 17.984 -21.031 -13.961 1 89.88 110 GLU A CA 1
ATOM 818 C C . GLU A 1 110 ? 16.906 -21.25 -12.906 1 89.88 110 GLU A C 1
ATOM 820 O O . GLU A 1 110 ? 16.766 -20.453 -11.969 1 89.88 110 GLU A O 1
ATOM 825 N N . SER A 1 111 ? 16.109 -22.266 -13.188 1 92.12 111 SER A N 1
ATOM 826 C CA . SER A 1 111 ? 15.047 -22.609 -12.242 1 92.12 111 SER A CA 1
ATOM 827 C C . SER A 1 111 ? 14.688 -24.094 -12.336 1 92.12 111 SER A C 1
ATOM 829 O O . SER A 1 111 ? 14.789 -24.688 -13.406 1 92.12 111 SER A O 1
ATOM 831 N N . GLU A 1 112 ? 14.336 -24.594 -11.203 1 95.81 112 GLU A N 1
ATOM 832 C CA . GLU A 1 112 ? 13.891 -25.984 -11.148 1 95.81 112 GLU A CA 1
ATOM 833 C C . GLU A 1 112 ? 12.523 -26.141 -11.812 1 95.81 112 GLU A C 1
ATOM 835 O O . GLU A 1 112 ? 12.266 -27.156 -12.477 1 95.81 112 GLU A O 1
ATOM 840 N N . PHE A 1 113 ? 11.711 -25.219 -11.602 1 97.62 113 PHE A N 1
ATOM 841 C CA . PHE A 1 113 ? 10.359 -25.25 -12.141 1 97.62 113 PHE A CA 1
ATOM 842 C C . PHE A 1 113 ? 10.141 -24.094 -13.102 1 97.62 113 PHE A C 1
ATOM 844 O O . PHE A 1 113 ? 10.688 -23 -12.906 1 97.62 113 PHE A O 1
ATOM 851 N N . ARG A 1 114 ? 9.281 -24.312 -14.117 1 97.81 114 ARG A N 1
ATOM 852 C CA . ARG A 1 114 ? 8.867 -23.25 -15.023 1 97.81 114 ARG A CA 1
ATOM 853 C C . ARG A 1 114 ? 7.418 -23.438 -15.461 1 97.81 114 ARG A C 1
ATOM 855 O O . ARG A 1 114 ? 6.949 -24.562 -15.609 1 97.81 114 ARG A O 1
ATOM 862 N N . GLU A 1 115 ? 6.855 -22.297 -15.617 1 97.94 115 GLU A N 1
ATOM 863 C CA . GLU A 1 115 ? 5.555 -22.312 -16.281 1 97.94 115 GLU A CA 1
ATOM 864 C C . GLU A 1 115 ? 5.715 -22.328 -17.797 1 97.94 115 GLU A C 1
ATOM 866 O O . GLU A 1 115 ? 6.664 -21.766 -18.344 1 97.94 115 GLU A O 1
ATOM 871 N N . GLY A 1 116 ? 4.758 -23.062 -18.469 1 98.31 116 GLY A N 1
ATOM 872 C CA . GLY A 1 116 ? 4.855 -23.125 -19.906 1 98.31 116 GLY A CA 1
ATOM 873 C C . GLY A 1 116 ? 3.518 -23.359 -20.594 1 98.31 116 GLY A C 1
ATOM 874 O O . GLY A 1 116 ? 2.494 -23.516 -19.922 1 98.31 116 GLY A O 1
ATOM 875 N N . VAL A 1 117 ? 3.588 -23.297 -21.875 1 98.38 117 VAL A N 1
ATOM 876 C CA . VAL A 1 117 ? 2.436 -23.594 -22.719 1 98.38 117 VAL A CA 1
ATOM 877 C C . VAL A 1 117 ? 2.801 -24.688 -23.719 1 98.38 117 VAL A C 1
ATOM 879 O O . VAL A 1 117 ? 3.867 -24.656 -24.344 1 98.38 117 VAL A O 1
ATOM 882 N N . VAL A 1 118 ? 1.951 -25.734 -23.75 1 97.69 118 VAL A N 1
ATOM 883 C CA . VAL A 1 118 ? 2.172 -26.797 -24.719 1 97.69 118 VAL A CA 1
ATOM 884 C C . VAL A 1 118 ? 2.074 -26.25 -26.141 1 97.69 118 VAL A C 1
ATOM 886 O O . VAL A 1 118 ? 1.09 -25.594 -26.484 1 97.69 118 VAL A O 1
ATOM 889 N N . VAL A 1 119 ? 3.074 -26.5 -26.953 1 96.81 119 VAL A N 1
ATOM 890 C CA . VAL A 1 119 ? 3.1 -25.938 -28.312 1 96.81 119 VAL A CA 1
ATOM 891 C C . VAL A 1 119 ? 2.453 -26.906 -29.281 1 96.81 119 VAL A C 1
ATOM 893 O O . VAL A 1 119 ? 2.377 -28.109 -29.016 1 96.81 119 VAL A O 1
ATOM 896 N N . ASP A 1 120 ? 1.967 -26.312 -30.375 1 94.62 120 ASP A N 1
ATOM 897 C CA . ASP A 1 120 ? 1.33 -27.109 -31.406 1 94.62 120 ASP A CA 1
ATOM 898 C C . ASP A 1 120 ? 2.367 -27.688 -32.375 1 94.62 120 ASP A C 1
ATOM 900 O O . ASP A 1 120 ? 2.6 -27.141 -33.438 1 94.62 120 ASP A O 1
ATOM 904 N N . ARG A 1 121 ? 2.988 -28.703 -32.031 1 90.94 121 ARG A N 1
ATOM 905 C CA . ARG A 1 121 ? 3.965 -29.422 -32.844 1 90.94 121 ARG A CA 1
ATOM 906 C C . ARG A 1 121 ? 3.633 -30.906 -32.906 1 90.94 121 ARG A C 1
ATOM 908 O O . ARG A 1 121 ? 3.221 -31.5 -31.922 1 90.94 121 ARG A O 1
ATOM 915 N N . PRO A 1 122 ? 3.789 -31.469 -34.062 1 85.25 122 PRO A N 1
ATOM 916 C CA . PRO A 1 122 ? 3.514 -32.906 -34.219 1 85.25 122 PRO A CA 1
ATOM 917 C C . PRO A 1 122 ? 4.453 -33.75 -33.375 1 85.25 122 PRO A C 1
ATOM 919 O O . PRO A 1 122 ? 5.652 -33.469 -33.281 1 85.25 122 PRO A O 1
ATOM 922 N N . THR A 1 123 ? 3.844 -34.469 -32.594 1 82.31 123 THR A N 1
ATOM 923 C CA . THR A 1 123 ? 4.629 -35.406 -31.812 1 82.31 123 THR A CA 1
ATOM 924 C C . THR A 1 123 ? 4.094 -36.844 -32 1 82.31 123 THR A C 1
ATOM 926 O O . THR A 1 123 ? 2.914 -37.031 -32.312 1 82.31 123 THR A O 1
ATOM 929 N N . ARG A 1 124 ? 5.008 -37.781 -32.094 1 80.62 124 ARG A N 1
ATOM 930 C CA . ARG A 1 124 ? 4.605 -39.188 -32.188 1 80.62 124 ARG A CA 1
ATOM 931 C C . ARG A 1 124 ? 3.996 -39.656 -30.859 1 80.62 124 ARG A C 1
ATOM 933 O O . ARG A 1 124 ? 4.305 -39.094 -29.797 1 80.62 124 ARG A O 1
ATOM 940 N N . ALA A 1 125 ? 3.113 -40.625 -31 1 78.25 125 ALA A N 1
ATOM 941 C CA . ALA A 1 125 ? 2.496 -41.188 -29.797 1 78.25 125 ALA A CA 1
ATOM 942 C C . ALA A 1 125 ? 3.553 -41.688 -28.828 1 78.25 125 ALA A C 1
ATOM 944 O O . ALA A 1 125 ? 4.484 -42.375 -29.219 1 78.25 125 ALA A O 1
ATOM 945 N N . GLY A 1 126 ? 3.549 -41.281 -27.656 1 80.5 126 GLY A N 1
ATOM 946 C CA . GLY A 1 126 ? 4.434 -41.781 -26.609 1 80.5 126 GLY A CA 1
ATOM 947 C C . GLY A 1 126 ? 5.688 -40.938 -26.453 1 80.5 126 GLY A C 1
ATOM 948 O O . GLY A 1 126 ? 6.488 -41.188 -25.547 1 80.5 126 GLY A O 1
ATOM 949 N N . GLN A 1 127 ? 5.965 -40.031 -27.359 1 87 127 GLN A N 1
ATOM 950 C CA . GLN A 1 127 ? 7.211 -39.281 -27.297 1 87 127 GLN A CA 1
ATOM 951 C C . GLN A 1 127 ? 7.031 -38 -26.484 1 87 127 GLN A C 1
ATOM 953 O O . GLN A 1 127 ? 8.008 -37.344 -26.125 1 87 127 GLN A O 1
ATOM 958 N N . GLY A 1 128 ? 5.836 -37.688 -26.109 1 93.25 128 GLY A N 1
ATOM 959 C CA . GLY A 1 128 ? 5.586 -36.562 -25.25 1 93.25 128 GLY A CA 1
ATOM 960 C C . GLY A 1 128 ? 5.426 -35.25 -26.016 1 93.25 128 GLY A C 1
ATOM 961 O O . GLY A 1 128 ? 5.832 -35.156 -27.172 1 93.25 128 GLY A O 1
ATOM 962 N N . SER A 1 129 ? 4.887 -34.281 -25.484 1 95.94 129 SER A N 1
ATOM 963 C CA . SER A 1 129 ? 4.641 -32.969 -26.078 1 95.94 129 SER A CA 1
ATOM 964 C C . SER A 1 129 ? 5.801 -32.031 -25.828 1 95.94 129 SER A C 1
ATOM 966 O O . SER A 1 129 ? 6.664 -32.312 -24.984 1 95.94 129 SER A O 1
ATOM 968 N N . PHE A 1 130 ? 5.824 -30.984 -26.609 1 96.94 130 PHE A N 1
ATOM 969 C CA . PHE A 1 130 ? 6.781 -29.906 -26.406 1 96.94 130 PHE A CA 1
ATOM 970 C C . PHE A 1 130 ? 6.129 -28.734 -25.688 1 96.94 130 PHE A C 1
ATOM 972 O O . PHE A 1 130 ? 4.969 -28.406 -25.953 1 96.94 130 PHE A O 1
ATOM 979 N N . VAL A 1 131 ? 6.859 -28.109 -24.766 1 97.94 131 VAL A N 1
ATOM 980 C CA . VAL A 1 131 ? 6.344 -27 -23.969 1 97.94 131 VAL A CA 1
ATOM 981 C C . VAL A 1 131 ? 7.27 -25.797 -24.109 1 97.94 131 VAL A C 1
ATOM 983 O O . VAL A 1 131 ? 8.492 -25.922 -23.984 1 97.94 131 VAL A O 1
ATOM 986 N N . ASN A 1 132 ? 6.734 -24.656 -24.484 1 97.94 132 ASN A N 1
ATOM 987 C CA . ASN A 1 132 ? 7.449 -23.391 -24.391 1 97.94 132 ASN A CA 1
ATOM 988 C C . ASN A 1 132 ? 7.473 -22.859 -22.969 1 97.94 132 ASN A C 1
ATOM 990 O O . ASN A 1 132 ? 6.441 -22.438 -22.438 1 97.94 132 ASN A O 1
ATOM 994 N N . CYS A 1 133 ? 8.617 -22.844 -22.359 1 98 133 CYS A N 1
ATOM 995 C CA . CYS A 1 133 ? 8.766 -22.406 -20.969 1 98 133 CYS A CA 1
ATOM 996 C C . CYS A 1 133 ? 9.531 -21.078 -20.906 1 98 133 CYS A C 1
ATOM 998 O O . CYS A 1 133 ? 10.148 -20.766 -19.891 1 98 133 CYS A O 1
ATOM 1000 N N . GLY A 1 134 ? 9.562 -20.328 -21.938 1 97.31 134 GLY A N 1
ATOM 1001 C CA . GLY A 1 134 ? 10.195 -19.016 -21.984 1 97.31 134 GLY A CA 1
ATOM 1002 C C . GLY A 1 134 ? 11.703 -19.094 -22.094 1 97.31 134 GLY A C 1
ATOM 1003 O O . GLY A 1 134 ? 12.398 -18.109 -21.844 1 97.31 134 GLY A O 1
ATOM 1004 N N . MET A 1 135 ? 12.188 -20.219 -22.375 1 96.19 135 MET A N 1
ATOM 1005 C CA . MET A 1 135 ? 13.617 -20.438 -22.531 1 96.19 135 MET A CA 1
ATOM 1006 C C . MET A 1 135 ? 14.016 -20.453 -24 1 96.19 135 MET A C 1
ATOM 1008 O O . MET A 1 135 ? 13.156 -20.344 -24.875 1 96.19 135 MET A O 1
ATOM 1012 N N . LYS A 1 136 ? 15.344 -20.484 -24.234 1 94.5 136 LYS A N 1
ATOM 1013 C CA . LYS A 1 136 ? 15.844 -20.484 -25.609 1 94.5 136 LYS A CA 1
ATOM 1014 C C . LYS A 1 136 ? 15.336 -21.703 -26.375 1 94.5 136 LYS A C 1
ATOM 1016 O O . LYS A 1 136 ? 15.031 -21.609 -27.562 1 94.5 136 LYS A O 1
ATOM 1021 N N . LYS A 1 137 ? 15.305 -22.859 -25.688 1 95.19 137 LYS A N 1
ATOM 1022 C CA . LYS A 1 137 ? 14.805 -24.109 -26.266 1 95.19 137 LYS A CA 1
ATOM 1023 C C . LYS A 1 137 ? 13.5 -24.531 -25.609 1 95.19 137 LYS A C 1
ATOM 1025 O O . LYS A 1 137 ? 13.234 -24.172 -24.453 1 95.19 137 LYS A O 1
ATOM 1030 N N . GLU A 1 138 ? 12.781 -25.281 -26.391 1 96.25 138 GLU A N 1
ATOM 1031 C CA . GLU A 1 138 ? 11.57 -25.844 -25.812 1 96.25 138 GLU A CA 1
ATOM 1032 C C . GLU A 1 138 ? 11.898 -27.031 -24.891 1 96.25 138 GLU A C 1
ATOM 1034 O O . GLU A 1 138 ? 13.008 -27.562 -24.938 1 96.25 138 GLU A O 1
ATOM 1039 N N . VAL A 1 139 ? 10.914 -27.391 -24.172 1 96.75 139 VAL A N 1
ATOM 1040 C CA . VAL A 1 139 ? 11.086 -28.5 -23.234 1 96.75 139 VAL A CA 1
ATOM 1041 C C . VAL A 1 139 ? 10.258 -29.703 -23.703 1 96.75 139 VAL A C 1
ATOM 1043 O O . VAL A 1 139 ? 9.047 -29.578 -23.906 1 96.75 139 VAL A O 1
ATOM 1046 N N . LYS A 1 140 ? 10.914 -30.828 -23.875 1 95.75 140 LYS A N 1
ATOM 1047 C CA . LYS A 1 140 ? 10.211 -32.094 -24.172 1 95.75 140 LYS A CA 1
ATOM 1048 C C . LYS A 1 140 ? 9.75 -32.75 -22.891 1 95.75 140 LYS A C 1
ATOM 1050 O O . LYS A 1 140 ? 10.555 -33.031 -22 1 95.75 140 LYS A O 1
ATOM 1055 N N . ILE A 1 141 ? 8.492 -33 -22.75 1 95.88 141 ILE A N 1
ATOM 1056 C CA . ILE A 1 141 ? 7.953 -33.594 -21.531 1 95.88 141 ILE A CA 1
ATOM 1057 C C . ILE A 1 141 ? 7.574 -35.031 -21.797 1 95.88 141 ILE A C 1
ATOM 1059 O O . ILE A 1 141 ? 7.609 -35.5 -22.938 1 95.88 141 ILE A O 1
ATOM 1063 N N . ASP A 1 142 ? 7.215 -35.781 -20.75 1 87.81 142 ASP A N 1
ATOM 1064 C CA . ASP A 1 142 ? 7.035 -37.219 -20.812 1 87.81 142 ASP A CA 1
ATOM 1065 C C . ASP A 1 142 ? 5.578 -37.594 -21.094 1 87.81 142 ASP A C 1
ATOM 1067 O O . ASP A 1 142 ? 5.207 -38.781 -21.062 1 87.81 142 ASP A O 1
ATOM 1071 N N . LYS A 1 143 ? 4.66 -36.594 -21.328 1 92.06 143 LYS A N 1
ATOM 1072 C CA . LYS A 1 143 ? 3.234 -36.812 -21.578 1 92.06 143 LYS A CA 1
ATOM 1073 C C . LYS A 1 143 ? 2.771 -36.031 -22.812 1 92.06 143 LYS A C 1
ATOM 1075 O O . LYS A 1 143 ? 3.316 -35 -23.156 1 92.06 143 LYS A O 1
ATOM 1080 N N . ASN A 1 144 ? 1.814 -36.75 -23.484 1 93.62 144 ASN A N 1
ATOM 1081 C CA . ASN A 1 144 ? 1.146 -36.062 -24.578 1 93.62 144 ASN A CA 1
ATOM 1082 C C . ASN A 1 144 ? -0.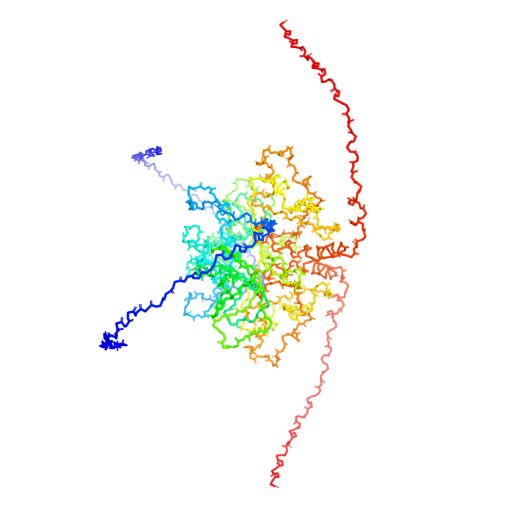015 -35.219 -24.062 1 93.62 144 ASN A C 1
ATOM 1084 O O . ASN A 1 144 ? -0.952 -35.719 -23.453 1 93.62 144 ASN A O 1
ATOM 1088 N N . LEU A 1 145 ? 0.147 -33.906 -24.281 1 95.06 145 LEU A N 1
ATOM 1089 C CA . LEU A 1 145 ? -0.881 -32.969 -23.828 1 95.06 145 LEU A CA 1
ATOM 1090 C C . LEU A 1 145 ? -1.39 -32.125 -24.984 1 95.06 145 LEU A C 1
ATOM 1092 O O . LEU A 1 145 ? -0.699 -31.953 -26 1 95.06 145 LEU A O 1
ATOM 1096 N N . GLU A 1 146 ? -2.588 -31.656 -24.828 1 94.25 146 GLU A N 1
ATOM 1097 C CA . GLU A 1 146 ? -3.193 -30.812 -25.859 1 94.25 146 GLU A CA 1
ATOM 1098 C C . GLU A 1 146 ? -2.445 -29.484 -25.984 1 94.25 146 GLU A C 1
ATOM 1100 O O . GLU A 1 146 ? -2.082 -28.859 -24.984 1 94.25 146 GLU A O 1
ATOM 1105 N N . PRO A 1 147 ? -2.252 -29.141 -27.219 1 95.38 147 PRO A N 1
ATOM 1106 C CA . PRO A 1 147 ? -1.628 -27.828 -27.438 1 95.38 147 PRO A CA 1
ATOM 1107 C C . PRO A 1 147 ? -2.412 -26.688 -26.781 1 95.38 147 PRO A C 1
ATOM 1109 O O . PRO A 1 147 ? -3.645 -26.719 -26.766 1 95.38 147 PRO A O 1
ATOM 1112 N N . GLY A 1 148 ? -1.65 -25.656 -26.266 1 95.88 148 GLY A N 1
ATOM 1113 C CA . GLY A 1 148 ? -2.297 -24.5 -25.688 1 95.88 148 GLY A CA 1
ATOM 1114 C C . GLY A 1 148 ? -2.531 -24.609 -24.203 1 95.88 148 GLY A C 1
ATOM 1115 O O . GLY A 1 148 ? -2.9 -23.641 -23.547 1 95.88 148 GLY A O 1
ATOM 1116 N N . LEU A 1 149 ? -2.225 -25.734 -23.656 1 96.38 149 LEU A N 1
ATOM 1117 C CA . LEU A 1 149 ? -2.434 -25.969 -22.234 1 96.38 149 LEU A CA 1
ATOM 1118 C C . LEU A 1 149 ? -1.293 -25.375 -21.422 1 96.38 149 LEU A C 1
ATOM 1120 O O . LEU A 1 149 ? -0.122 -25.547 -21.766 1 96.38 149 LEU A O 1
ATOM 1124 N N . ARG A 1 150 ? -1.693 -24.625 -20.391 1 97.12 150 ARG A N 1
ATOM 1125 C CA . ARG A 1 150 ? -0.689 -24.156 -19.453 1 97.12 150 ARG A CA 1
ATOM 1126 C C . ARG A 1 150 ? -0.259 -25.266 -18.5 1 97.12 150 ARG A C 1
ATOM 1128 O O . ARG A 1 150 ? -1.102 -25.969 -17.953 1 97.12 150 ARG A O 1
ATOM 1135 N N . VAL A 1 151 ? 1.046 -25.438 -18.359 1 97.75 151 VAL A N 1
ATOM 1136 C CA . VAL A 1 151 ? 1.532 -26.516 -17.5 1 97.75 151 VAL A CA 1
ATOM 1137 C C . VAL A 1 151 ? 2.705 -26.031 -16.656 1 97.75 151 VAL A C 1
ATOM 1139 O O . VAL A 1 151 ? 3.381 -25.062 -17.016 1 97.75 151 VAL A O 1
ATOM 1142 N N . THR A 1 152 ? 2.871 -26.594 -15.484 1 97.94 152 THR A N 1
ATOM 1143 C CA . THR A 1 152 ? 4.082 -26.453 -14.68 1 97.94 152 THR A CA 1
ATOM 1144 C C . THR A 1 152 ? 5.055 -27.594 -14.977 1 97.94 152 THR A C 1
ATOM 1146 O O . THR A 1 152 ? 4.68 -28.766 -14.922 1 97.94 152 THR A O 1
ATOM 1149 N N . VAL A 1 153 ? 6.258 -27.266 -15.359 1 97.94 153 VAL A N 1
ATOM 1150 C CA . VAL A 1 153 ? 7.25 -28.25 -15.758 1 97.94 153 VAL A CA 1
ATOM 1151 C C . VAL A 1 153 ? 8.414 -28.25 -14.766 1 97.94 153 VAL A C 1
ATOM 1153 O O . VAL A 1 153 ? 8.914 -27.188 -14.391 1 97.94 153 VAL A O 1
ATOM 1156 N N . ARG A 1 154 ? 8.781 -29.391 -14.312 1 97.94 154 ARG A N 1
ATOM 1157 C CA . ARG A 1 154 ? 10.039 -29.578 -13.602 1 97.94 154 ARG A CA 1
ATOM 1158 C C . ARG A 1 154 ? 11.156 -29.969 -14.555 1 97.94 154 ARG A C 1
ATOM 1160 O O . ARG A 1 154 ? 11.102 -31.031 -15.18 1 97.94 154 ARG A O 1
ATOM 1167 N N . LEU A 1 155 ? 12.172 -29.172 -14.625 1 96.56 155 LEU A N 1
ATOM 1168 C CA . LEU A 1 155 ? 13.266 -29.422 -15.555 1 96.56 155 LEU A CA 1
ATOM 1169 C C . LEU A 1 155 ? 14.195 -30.516 -15.023 1 96.56 155 LEU A C 1
ATOM 1171 O O . LEU A 1 155 ? 14.453 -30.578 -13.82 1 96.56 155 LEU A O 1
ATOM 1175 N N . SER A 1 156 ? 14.672 -31.234 -15.969 1 94.5 156 SER A N 1
ATOM 1176 C CA . SER A 1 156 ? 15.648 -32.25 -15.602 1 94.5 156 SER A CA 1
ATOM 1177 C C . SER A 1 156 ? 16.969 -31.641 -15.148 1 94.5 156 SER A C 1
ATOM 1179 O O . SER A 1 156 ? 17.406 -30.641 -15.727 1 94.5 156 SER A O 1
ATOM 1181 N N . GLN A 1 157 ? 17.531 -32.219 -14.148 1 89.19 157 GLN A N 1
ATOM 1182 C CA . GLN A 1 157 ? 18.812 -31.734 -13.633 1 89.19 157 GLN A CA 1
ATOM 1183 C C . GLN A 1 157 ? 19.922 -31.938 -14.648 1 89.19 157 GLN A C 1
ATOM 1185 O O . GLN A 1 157 ? 20.828 -31.109 -14.766 1 89.19 157 GLN A O 1
ATOM 1190 N N . GLN A 1 158 ? 19.844 -33.031 -15.312 1 88.12 158 GLN A N 1
ATOM 1191 C CA . GLN A 1 158 ? 20.844 -33.312 -16.344 1 88.12 158 GLN A CA 1
ATOM 1192 C C . GLN A 1 158 ? 20.297 -33.031 -17.734 1 88.12 158 GLN A C 1
ATOM 1194 O O . GLN A 1 158 ? 19.328 -33.625 -18.172 1 88.12 158 GLN A O 1
ATOM 1199 N N . GLN A 1 159 ? 20.891 -31.953 -18.297 1 88.62 159 GLN A N 1
ATOM 1200 C CA . GLN A 1 159 ? 20.5 -31.594 -19.656 1 88.62 159 GLN A CA 1
ATOM 1201 C C . GLN A 1 159 ? 21.609 -31.906 -20.656 1 88.62 159 GLN A C 1
ATOM 1203 O O . GLN A 1 159 ? 22.797 -31.781 -20.344 1 88.62 159 GLN A O 1
ATOM 1208 N N . LEU A 1 160 ? 21.219 -32.438 -21.703 1 83.31 160 LEU A N 1
ATOM 1209 C CA . LEU A 1 160 ? 22.188 -32.656 -22.781 1 83.31 160 LEU A CA 1
ATOM 1210 C C . LEU A 1 160 ? 22.422 -31.359 -23.547 1 83.31 160 LEU A C 1
ATOM 1212 O O . LEU A 1 160 ? 21.516 -30.844 -24.219 1 83.31 160 LEU A O 1
ATOM 1216 N N . ALA A 1 161 ? 23.594 -30.812 -23.469 1 82.25 161 ALA A N 1
ATOM 1217 C CA . ALA A 1 161 ? 23.938 -29.516 -24.047 1 82.25 161 ALA A CA 1
ATOM 1218 C C . ALA A 1 161 ? 23.719 -29.516 -25.562 1 82.25 161 ALA A C 1
ATOM 1220 O O . ALA A 1 161 ? 23.266 -28.516 -26.125 1 82.25 161 ALA A O 1
ATOM 1221 N N . GLU A 1 162 ? 23.875 -30.625 -26.172 1 87.88 162 GLU A N 1
ATOM 1222 C CA . GLU A 1 162 ? 23.828 -30.672 -27.625 1 87.88 162 GLU A CA 1
ATOM 1223 C C . GLU A 1 162 ? 22.406 -30.875 -28.125 1 87.88 162 GLU A C 1
ATOM 1225 O O . GLU A 1 162 ? 22.125 -30.703 -29.312 1 87.88 162 GLU A O 1
ATOM 1230 N N . SER A 1 163 ? 21.641 -31.062 -27.188 1 88.38 163 SER A N 1
ATOM 1231 C CA . SER A 1 163 ? 20.266 -31.328 -27.578 1 88.38 163 SER A CA 1
ATOM 1232 C C . SER A 1 163 ? 19.547 -30.047 -27.984 1 88.38 163 SER A C 1
ATOM 1234 O O . SER A 1 163 ? 19.828 -28.969 -27.453 1 88.38 163 SER A O 1
ATOM 1236 N N . LYS A 1 164 ? 18.547 -30.203 -28.938 1 92.31 164 LYS A N 1
ATOM 1237 C CA . LYS A 1 164 ? 17.766 -29.062 -29.422 1 92.31 164 LYS A CA 1
ATOM 1238 C C . LYS A 1 164 ? 16.641 -28.719 -28.469 1 92.31 164 LYS A C 1
ATOM 1240 O O . LYS A 1 164 ? 15.977 -27.688 -28.625 1 92.31 164 LYS A O 1
ATOM 1245 N N . THR A 1 165 ? 16.422 -29.609 -27.578 1 94.44 165 THR A N 1
ATOM 1246 C CA . THR A 1 165 ? 15.352 -29.391 -26.609 1 94.44 165 THR A CA 1
ATOM 1247 C C . THR A 1 165 ? 15.852 -29.656 -25.188 1 94.44 165 THR A C 1
ATOM 1249 O O . THR A 1 165 ? 16.844 -30.344 -24.984 1 94.44 165 THR A O 1
ATOM 1252 N N . TYR A 1 166 ? 15.273 -29.031 -24.25 1 95.56 166 TYR A N 1
ATOM 1253 C CA . TYR A 1 166 ? 15.438 -29.422 -22.859 1 95.56 166 TYR A CA 1
ATOM 1254 C C . TYR A 1 166 ? 14.5 -30.547 -22.484 1 95.56 166 TYR A C 1
ATOM 1256 O O . TYR A 1 166 ? 13.578 -30.875 -23.234 1 95.56 166 TYR A O 1
ATOM 1264 N N . ARG A 1 167 ? 14.828 -31.172 -21.438 1 95.75 167 ARG A N 1
ATOM 1265 C CA . ARG A 1 167 ? 13.961 -32.25 -20.953 1 95.75 167 ARG A CA 1
ATOM 1266 C C . ARG A 1 167 ? 13.344 -31.875 -19.609 1 95.75 167 ARG A C 1
ATOM 1268 O O . ARG A 1 167 ? 14.008 -31.266 -18.766 1 95.75 167 ARG A O 1
ATOM 1275 N N . GLY A 1 168 ? 12.055 -32.281 -19.406 1 96.62 168 GLY A N 1
ATOM 1276 C CA . GLY A 1 168 ? 11.367 -32.031 -18.141 1 96.62 168 GLY A CA 1
ATOM 1277 C C . GLY A 1 168 ? 10.117 -32.906 -17.984 1 96.62 168 GLY A C 1
ATOM 1278 O O . GLY A 1 168 ? 9.805 -33.719 -18.859 1 96.62 168 GLY A O 1
ATOM 1279 N N . LYS A 1 169 ? 9.523 -32.781 -16.859 1 97 169 LYS A N 1
ATOM 1280 C CA . LYS A 1 169 ? 8.289 -33.5 -16.547 1 97 169 LYS A CA 1
ATOM 1281 C C . LYS A 1 169 ? 7.195 -32.531 -16.078 1 97 169 LYS A C 1
ATOM 1283 O O . LYS A 1 169 ? 7.461 -31.609 -15.312 1 97 169 LYS A O 1
ATOM 1288 N N . VAL A 1 170 ? 6.023 -32.75 -16.641 1 97.19 170 VAL A N 1
ATOM 1289 C CA . VAL A 1 170 ? 4.887 -31.969 -16.156 1 97.19 170 VAL A CA 1
ATOM 1290 C C . VAL A 1 170 ? 4.551 -32.375 -14.719 1 97.19 170 VAL A C 1
ATOM 1292 O O . VAL A 1 170 ? 4.473 -33.562 -14.414 1 97.19 170 VAL A O 1
ATOM 1295 N N . VAL A 1 171 ? 4.449 -31.438 -13.891 1 97.44 171 VAL A N 1
ATOM 1296 C CA . VAL A 1 171 ? 4.117 -31.688 -12.492 1 97.44 171 VAL A CA 1
ATOM 1297 C C . VAL A 1 171 ? 2.898 -30.859 -12.094 1 97.44 171 VAL A C 1
ATOM 1299 O O . VAL A 1 171 ? 2.379 -30.078 -12.891 1 97.44 171 VAL A O 1
ATOM 1302 N N . SER A 1 172 ? 2.453 -31.109 -10.844 1 95.62 172 SER A N 1
ATOM 1303 C CA . SER A 1 172 ? 1.36 -30.297 -10.312 1 95.62 172 SER A CA 1
ATOM 1304 C C . SER A 1 172 ? 1.771 -28.844 -10.172 1 95.62 172 SER A C 1
ATOM 1306 O O . SER A 1 172 ? 2.902 -28.547 -9.781 1 95.62 172 SER A O 1
ATOM 1308 N N . SER A 1 173 ? 0.807 -27.984 -10.461 1 95.38 173 SER A N 1
ATOM 1309 C CA . SER A 1 173 ? 1.053 -26.547 -10.305 1 95.38 173 SER A CA 1
ATOM 1310 C C . SER A 1 173 ? 1.355 -26.203 -8.852 1 95.38 173 SER A C 1
ATOM 1312 O O . SER A 1 173 ? 1.857 -25.109 -8.57 1 95.38 173 SER A O 1
ATOM 1314 N N . GLN A 1 174 ? 1.133 -27.094 -7.91 1 94.56 174 GLN A N 1
ATOM 1315 C CA . GLN A 1 174 ? 1.367 -26.859 -6.488 1 94.56 174 GLN A CA 1
ATOM 1316 C C . GLN A 1 174 ? 2.77 -27.312 -6.082 1 94.56 174 GLN A C 1
ATOM 1318 O O . GLN A 1 174 ? 3.244 -26.969 -4.996 1 94.56 174 GLN A O 1
ATOM 1323 N N . ASP A 1 175 ? 3.416 -28.031 -6.914 1 96.88 175 ASP A N 1
ATOM 1324 C CA . ASP A 1 175 ? 4.688 -28.656 -6.566 1 96.88 175 ASP A CA 1
ATOM 1325 C C . ASP A 1 175 ? 5.727 -27.609 -6.172 1 96.88 175 ASP A C 1
ATOM 1327 O O . ASP A 1 175 ? 6.441 -27.781 -5.18 1 96.88 175 ASP A O 1
ATOM 1331 N N . PRO A 1 176 ? 5.863 -26.531 -6.93 1 96.75 176 PRO A N 1
ATOM 1332 C CA . PRO A 1 176 ? 6.863 -25.531 -6.523 1 96.75 176 PRO A CA 1
ATOM 1333 C C . PRO A 1 176 ? 6.668 -25.062 -5.086 1 96.75 176 PRO A C 1
ATOM 1335 O O . PRO A 1 176 ? 7.645 -24.906 -4.344 1 96.75 176 PRO A O 1
ATOM 1338 N N . ARG A 1 177 ? 5.453 -24.891 -4.727 1 93.94 177 ARG A N 1
ATOM 1339 C CA . ARG A 1 177 ? 5.16 -24.438 -3.369 1 93.94 177 ARG A CA 1
ATOM 1340 C C . ARG A 1 177 ? 5.363 -25.562 -2.361 1 93.94 177 ARG A C 1
ATOM 1342 O O . ARG A 1 177 ? 6.047 -25.391 -1.351 1 93.94 177 ARG A O 1
ATOM 1349 N N . THR A 1 178 ? 4.805 -26.75 -2.611 1 93.69 178 THR A N 1
ATOM 1350 C CA . THR A 1 178 ? 4.758 -27.844 -1.637 1 93.69 178 THR A CA 1
ATOM 1351 C C . THR A 1 178 ? 6.113 -28.531 -1.53 1 93.69 178 THR A C 1
ATOM 1353 O O . THR A 1 178 ? 6.508 -28.969 -0.448 1 93.69 178 THR A O 1
ATOM 1356 N N . LYS A 1 179 ? 6.836 -28.594 -2.588 1 94.81 179 LYS A N 1
ATOM 1357 C CA . LYS A 1 179 ? 8.078 -29.359 -2.594 1 94.81 179 LYS A CA 1
ATOM 1358 C C . LYS A 1 179 ? 9.289 -28.438 -2.465 1 94.81 179 LYS A C 1
ATOM 1360 O O . LYS A 1 179 ? 10.336 -28.844 -1.952 1 94.81 179 LYS A O 1
ATOM 1365 N N . ALA A 1 180 ? 9.133 -27.203 -2.943 1 94.38 180 ALA A N 1
ATOM 1366 C CA . ALA A 1 180 ? 10.312 -26.328 -2.959 1 94.38 180 ALA A CA 1
ATOM 1367 C C . ALA A 1 180 ? 10.086 -25.094 -2.102 1 94.38 180 ALA A C 1
ATOM 1369 O O . ALA A 1 180 ? 10.984 -24.266 -1.956 1 94.38 180 ALA A O 1
ATOM 1370 N N . GLY A 1 181 ? 8.867 -24.906 -1.582 1 90.81 181 GLY A N 1
ATOM 1371 C CA . GLY A 1 181 ? 8.586 -23.75 -0.727 1 90.81 181 GLY A CA 1
ATOM 1372 C C . GLY A 1 181 ? 8.609 -22.438 -1.47 1 90.81 181 GLY A C 1
ATOM 1373 O O . GLY A 1 181 ? 8.914 -21.391 -0.885 1 90.81 181 GLY A O 1
ATOM 1374 N N . LEU A 1 182 ? 8.32 -22.438 -2.746 1 92.5 182 LEU A N 1
ATOM 1375 C CA . LEU A 1 182 ? 8.344 -21.234 -3.584 1 92.5 182 LEU A CA 1
ATOM 1376 C C . LEU A 1 182 ? 6.941 -20.672 -3.764 1 92.5 182 LEU A C 1
ATOM 1378 O O . LEU A 1 182 ? 5.98 -21.422 -3.936 1 92.5 182 LEU A O 1
ATOM 1382 N N . TYR A 1 183 ? 6.906 -19.422 -3.578 1 93.38 183 TYR A N 1
ATOM 1383 C CA . TYR A 1 183 ? 5.664 -18.797 -4.023 1 93.38 183 TYR A CA 1
ATOM 1384 C C . TYR A 1 183 ? 5.484 -18.953 -5.527 1 93.38 183 TYR A C 1
ATOM 1386 O O . TYR A 1 183 ? 6.398 -18.672 -6.305 1 93.38 183 TYR A O 1
ATOM 1394 N N . TRP A 1 184 ? 4.312 -19.328 -5.938 1 95.88 184 TRP A N 1
ATOM 1395 C CA . TRP A 1 184 ? 4.141 -19.672 -7.348 1 95.88 184 TRP A CA 1
ATOM 1396 C C . TRP A 1 184 ? 2.865 -19.047 -7.906 1 95.88 184 TRP A C 1
ATOM 1398 O O . TRP A 1 184 ? 2.109 -19.703 -8.625 1 95.88 184 TRP A O 1
ATOM 1408 N N . GLY A 1 185 ? 2.541 -17.844 -7.465 1 94.25 185 GLY A N 1
ATOM 1409 C CA . GLY A 1 185 ? 1.427 -17.078 -8.008 1 94.25 185 GLY A CA 1
ATOM 1410 C C . GLY A 1 185 ? 0.13 -17.297 -7.246 1 94.25 185 GLY A C 1
ATOM 1411 O O . GLY A 1 185 ? 0.145 -17.719 -6.094 1 94.25 185 GLY A O 1
ATOM 1412 N N . TYR A 1 186 ? -0.947 -16.766 -7.859 1 94.31 186 TYR A N 1
ATOM 1413 C CA . TYR A 1 186 ? -2.266 -16.828 -7.238 1 94.31 186 TYR A CA 1
ATOM 1414 C C . TYR A 1 186 ? -3.334 -17.188 -8.266 1 94.31 186 TYR A C 1
ATOM 1416 O O . TYR A 1 186 ? -3.07 -17.188 -9.469 1 94.31 186 TYR A O 1
ATOM 1424 N N . THR A 1 187 ? -4.414 -17.625 -7.781 1 94.62 187 THR A N 1
ATOM 1425 C CA . THR A 1 187 ? -5.586 -17.859 -8.617 1 94.62 187 THR A CA 1
ATOM 1426 C C . THR A 1 187 ? -6.668 -16.812 -8.344 1 94.62 187 THR A C 1
ATOM 1428 O O . THR A 1 187 ? -6.711 -16.234 -7.262 1 94.62 187 THR A O 1
ATOM 1431 N N . VAL A 1 188 ? -7.473 -16.547 -9.398 1 96.25 188 VAL A N 1
ATOM 1432 C CA . VAL A 1 188 ? -8.539 -15.562 -9.297 1 96.25 188 VAL A CA 1
ATOM 1433 C C . VAL A 1 188 ? -9.891 -16.234 -9.477 1 96.25 188 VAL A C 1
ATOM 1435 O O . VAL A 1 188 ? -10.078 -17.047 -10.391 1 96.25 188 VAL A O 1
ATOM 1438 N N . ARG A 1 189 ? -10.805 -15.945 -8.547 1 95.94 189 ARG A N 1
ATOM 1439 C CA . ARG A 1 189 ? -12.18 -16.438 -8.617 1 95.94 189 ARG A CA 1
ATOM 1440 C C . ARG A 1 189 ? -13.18 -15.289 -8.469 1 95.94 189 ARG A C 1
ATOM 1442 O O . ARG A 1 189 ? -13.016 -14.43 -7.594 1 95.94 189 ARG A O 1
ATOM 1449 N N . LEU A 1 190 ? -14.148 -15.297 -9.398 1 94.12 190 LEU A N 1
ATOM 1450 C CA . LEU A 1 190 ? -15.242 -14.344 -9.289 1 94.12 190 LEU A CA 1
ATOM 1451 C C . LEU A 1 190 ? -16.422 -14.961 -8.547 1 94.12 190 LEU A C 1
ATOM 1453 O O . LEU A 1 190 ? -16.844 -16.078 -8.852 1 94.12 190 LEU A O 1
ATOM 1457 N N . ALA A 1 191 ? -16.844 -14.312 -7.535 1 94.06 191 ALA A N 1
ATOM 1458 C CA . ALA A 1 191 ? -18.031 -14.719 -6.797 1 94.06 191 ALA A CA 1
ATOM 1459 C C . ALA A 1 191 ? -19.172 -13.719 -7 1 94.06 191 ALA A C 1
ATOM 1461 O O . ALA A 1 191 ? -18.938 -12.508 -7.012 1 94.06 191 ALA A O 1
ATOM 1462 N N . SER A 1 192 ? -20.344 -14.172 -7.223 1 92.5 192 SER A N 1
ATOM 1463 C CA . SER A 1 192 ? -21.484 -13.328 -7.574 1 92.5 192 SER A CA 1
ATOM 1464 C C . SER A 1 192 ? -21.891 -12.445 -6.406 1 92.5 192 SER A C 1
ATOM 1466 O O . SER A 1 192 ? -22.484 -11.375 -6.605 1 92.5 192 SER A O 1
ATOM 1468 N N . CYS A 1 193 ? -21.688 -12.938 -5.207 1 94.31 193 CYS A N 1
ATOM 1469 C CA . CYS A 1 193 ? -22 -12.203 -3.986 1 94.31 193 CYS A CA 1
ATOM 1470 C C . CYS A 1 193 ? -21.156 -12.695 -2.82 1 94.31 193 CYS A C 1
ATOM 1472 O O . CYS A 1 193 ? -20.375 -13.641 -2.965 1 94.31 193 CYS A O 1
ATOM 1474 N N . LEU A 1 194 ? -21.25 -12.031 -1.665 1 95.75 194 LEU A N 1
ATOM 1475 C CA . LEU A 1 194 ? -20.406 -12.344 -0.518 1 95.75 194 LEU A CA 1
ATOM 1476 C C . LEU A 1 194 ? -20.672 -13.758 -0.016 1 95.75 194 LEU A C 1
ATOM 1478 O O . LEU A 1 194 ? -19.719 -14.5 0.273 1 95.75 194 LEU A O 1
ATOM 1482 N N . SER A 1 195 ? -21.922 -14.18 0.09 1 96.75 195 SER A N 1
ATOM 1483 C CA . SER A 1 195 ? -22.266 -15.523 0.553 1 96.75 195 SER A CA 1
ATOM 1484 C C . SER A 1 195 ? -21.688 -16.578 -0.375 1 96.75 195 SER A C 1
ATOM 1486 O O . SER A 1 195 ? -21.312 -17.672 0.072 1 96.75 195 SER A O 1
ATOM 1488 N N . ALA A 1 196 ? -21.562 -16.281 -1.635 1 96.56 196 ALA A N 1
ATOM 1489 C CA . ALA A 1 196 ? -21.016 -17.203 -2.625 1 96.56 196 ALA A CA 1
ATOM 1490 C C . ALA A 1 196 ? -19.531 -17.422 -2.4 1 96.56 196 ALA A C 1
ATOM 1492 O O . ALA A 1 196 ? -18.984 -18.469 -2.77 1 96.56 196 ALA A O 1
ATOM 1493 N N . VAL A 1 197 ? -18.828 -16.469 -1.837 1 96.56 197 VAL A N 1
ATOM 1494 C CA . VAL A 1 197 ? -17.422 -16.625 -1.511 1 96.56 197 VAL A CA 1
ATOM 1495 C C . VAL A 1 197 ? -17.234 -17.812 -0.567 1 96.56 197 VAL A C 1
ATOM 1497 O O . VAL A 1 197 ? -16.328 -18.625 -0.753 1 96.56 197 VAL A O 1
ATOM 1500 N N . PHE A 1 198 ? -18.141 -17.922 0.359 1 96.25 198 PHE A N 1
ATOM 1501 C CA . PHE A 1 198 ? -18.078 -19 1.35 1 96.25 198 PHE A CA 1
ATOM 1502 C C . PHE A 1 198 ? -18.594 -20.297 0.766 1 96.25 198 PHE A C 1
ATOM 1504 O O . PHE A 1 198 ? -17.953 -21.344 0.882 1 96.25 198 PHE A O 1
ATOM 1511 N N . ALA A 1 199 ? -19.703 -20.219 0.153 1 95.81 199 ALA A N 1
ATOM 1512 C CA . ALA A 1 199 ? -20.422 -21.406 -0.294 1 95.81 199 ALA A CA 1
ATOM 1513 C C . ALA A 1 199 ? -19.672 -22.125 -1.404 1 95.81 199 ALA A C 1
ATOM 1515 O O . ALA A 1 199 ? -19.719 -23.344 -1.509 1 95.81 199 ALA A O 1
ATOM 1516 N N . GLU A 1 200 ? -19 -21.359 -2.164 1 95.75 200 GLU A N 1
ATOM 1517 C CA . GLU A 1 200 ? -18.328 -21.938 -3.326 1 95.75 200 GLU A CA 1
ATOM 1518 C C . GLU A 1 200 ? -16.812 -21.984 -3.129 1 95.75 200 GLU A C 1
ATOM 1520 O O . GLU A 1 200 ? -16.047 -21.875 -4.094 1 95.75 200 GLU A O 1
ATOM 1525 N N . ALA A 1 201 ? -16.438 -22.094 -1.892 1 95.12 201 ALA A N 1
ATOM 1526 C CA . ALA A 1 201 ? -15.008 -22.188 -1.592 1 95.12 201 ALA A CA 1
ATOM 1527 C C . ALA A 1 201 ? -14.375 -23.375 -2.307 1 95.12 201 ALA A C 1
ATOM 1529 O O . ALA A 1 201 ? -14.992 -24.438 -2.42 1 95.12 201 ALA A O 1
ATOM 1530 N N . PRO A 1 202 ? -13.164 -23.266 -2.762 1 93 202 PRO A N 1
ATOM 1531 C CA . PRO A 1 202 ? -12.5 -24.344 -3.496 1 93 202 PRO A CA 1
ATOM 1532 C C . PRO A 1 202 ? -11.984 -25.453 -2.58 1 93 202 PRO A C 1
ATOM 1534 O O . PRO A 1 202 ? -11.406 -26.438 -3.055 1 93 202 PRO A O 1
ATOM 1537 N N . PHE A 1 203 ? -12.227 -25.344 -1.363 1 93.94 203 PHE A N 1
ATOM 1538 C CA . PHE A 1 203 ? -11.742 -26.312 -0.384 1 93.94 203 PHE A CA 1
ATOM 1539 C C . PHE A 1 203 ? -12.891 -27.156 0.157 1 93.94 203 PHE A C 1
ATOM 1541 O O . PHE A 1 203 ? -13.969 -26.641 0.44 1 93.94 203 PHE A O 1
ATOM 1548 N N . GLN A 1 204 ? -12.703 -28.438 0.232 1 91.69 204 GLN A N 1
ATOM 1549 C CA . GLN A 1 204 ? -13.727 -29.391 0.64 1 91.69 204 GLN A CA 1
ATOM 1550 C C . GLN A 1 204 ? -14.398 -28.969 1.94 1 91.69 204 GLN A C 1
ATOM 1552 O O . GLN A 1 204 ? -15.625 -28.969 2.041 1 91.69 204 GLN A O 1
ATOM 1557 N N . ASP A 1 205 ? -13.617 -28.531 2.969 1 92 205 ASP A N 1
ATOM 1558 C CA . ASP A 1 205 ? -14.164 -28.141 4.262 1 92 205 ASP A CA 1
ATOM 1559 C C . ASP A 1 205 ? -14.305 -26.609 4.355 1 92 205 ASP A C 1
ATOM 1561 O O . ASP A 1 205 ? -14.484 -26.078 5.445 1 92 205 ASP A O 1
ATOM 1565 N N . GLY A 1 206 ? -14.227 -25.969 3.227 1 95.88 206 GLY A N 1
ATOM 1566 C CA . GLY A 1 206 ? -14.352 -24.516 3.213 1 95.88 206 GLY A CA 1
ATOM 1567 C C . GLY A 1 206 ? -13.227 -23.812 3.951 1 95.88 206 GLY A C 1
ATOM 1568 O O . GLY A 1 206 ? -12.094 -24.312 3.98 1 95.88 206 GLY A O 1
ATOM 1569 N N . TYR A 1 207 ? -13.5 -22.656 4.375 1 97.12 207 TYR A N 1
ATOM 1570 C CA . TYR A 1 207 ? -12.555 -21.906 5.184 1 97.12 207 TYR A CA 1
ATOM 1571 C C . TYR A 1 207 ? -12.781 -22.141 6.672 1 97.12 207 TYR A C 1
ATOM 1573 O O . TYR A 1 207 ? -13.914 -22.062 7.152 1 97.12 207 TYR A O 1
ATOM 1581 N N . ASP A 1 208 ? -11.75 -22.5 7.379 1 96.25 208 ASP A N 1
ATOM 1582 C CA . ASP A 1 208 ? -11.898 -22.781 8.797 1 96.25 208 ASP A CA 1
ATOM 1583 C C . ASP A 1 208 ? -11.461 -21.594 9.648 1 96.25 208 ASP A C 1
ATOM 1585 O O . ASP A 1 208 ? -11.547 -21.641 10.883 1 96.25 208 ASP A O 1
ATOM 1589 N N . LEU A 1 209 ? -11.023 -20.5 9.062 1 97.56 209 LEU A N 1
ATOM 1590 C CA . LEU A 1 209 ? -10.82 -19.203 9.688 1 97.56 209 LEU A CA 1
ATOM 1591 C C . LEU A 1 209 ? -11.234 -18.078 8.75 1 97.56 209 LEU A C 1
ATOM 1593 O O . LEU A 1 209 ? -10.719 -17.969 7.633 1 97.56 209 LEU A O 1
ATOM 1597 N N . THR A 1 210 ? -12.172 -17.297 9.148 1 98.38 210 THR A N 1
ATOM 1598 C CA . THR A 1 210 ? -12.656 -16.172 8.352 1 98.38 210 THR A CA 1
ATOM 1599 C C . THR A 1 210 ? -12.469 -14.859 9.117 1 98.38 210 THR A C 1
ATOM 1601 O O . THR A 1 210 ? -12.891 -14.742 10.266 1 98.38 210 THR A O 1
ATOM 1604 N N . ILE A 1 211 ? -11.82 -13.906 8.469 1 98.5 211 ILE A N 1
ATOM 1605 C CA . ILE A 1 211 ? -11.523 -12.617 9.086 1 98.5 211 ILE A CA 1
ATOM 1606 C C . ILE A 1 211 ? -12.141 -11.492 8.25 1 98.5 211 ILE A C 1
ATOM 1608 O O . ILE A 1 211 ? -11.812 -11.336 7.074 1 98.5 211 ILE A O 1
ATOM 1612 N N . GLY A 1 212 ? -13.086 -10.781 8.828 1 98.38 212 GLY A N 1
ATOM 1613 C CA . GLY A 1 212 ? -13.562 -9.531 8.242 1 98.38 212 GLY A CA 1
ATOM 1614 C C . GLY A 1 212 ? -12.812 -8.312 8.742 1 98.38 212 GLY A C 1
ATOM 1615 O O . GLY A 1 212 ? -12.477 -8.227 9.922 1 98.38 212 GLY A O 1
ATOM 1616 N N . THR A 1 213 ? -12.469 -7.391 7.824 1 98.12 213 THR A N 1
ATOM 1617 C CA . THR A 1 213 ? -11.727 -6.199 8.219 1 98.12 213 THR A CA 1
ATOM 1618 C C . THR A 1 213 ? -12.633 -4.969 8.203 1 98.12 213 THR A C 1
ATOM 1620 O O . THR A 1 213 ? -13.398 -4.77 7.258 1 98.12 213 THR A O 1
ATOM 1623 N N . SER A 1 214 ? -12.586 -4.207 9.258 1 96.06 214 SER A N 1
ATOM 1624 C CA . SER A 1 214 ? -13.414 -3.012 9.406 1 96.06 214 SER A CA 1
ATOM 1625 C C . SER A 1 214 ? -12.875 -2.102 10.508 1 96.06 214 SER A C 1
ATOM 1627 O O . SER A 1 214 ? -12.32 -2.58 11.5 1 96.06 214 SER A O 1
ATOM 1629 N N . GLU A 1 215 ? -13.07 -0.835 10.344 1 93.88 215 GLU A N 1
ATOM 1630 C CA . GLU A 1 215 ? -12.703 0.107 11.398 1 93.88 215 GLU A CA 1
ATOM 1631 C C . GLU A 1 215 ? -13.547 -0.118 12.656 1 93.88 215 GLU A C 1
ATOM 1633 O O . GLU A 1 215 ? -13.188 0.349 13.742 1 93.88 215 GLU A O 1
ATOM 1638 N N . ARG A 1 216 ? -14.633 -0.797 12.531 1 93.81 216 ARG A N 1
ATOM 1639 C CA . ARG A 1 216 ? -15.539 -1.052 13.648 1 93.81 216 ARG A CA 1
ATOM 1640 C C . ARG A 1 216 ? -15.18 -2.352 14.359 1 93.81 216 ARG A C 1
ATOM 1642 O O . ARG A 1 216 ? -15.812 -2.721 15.344 1 93.81 216 ARG A O 1
ATOM 1649 N N . GLY A 1 217 ? -14.195 -3.088 13.797 1 95.94 217 GLY A N 1
ATOM 1650 C CA . GLY A 1 217 ? -13.773 -4.34 14.406 1 95.94 217 GLY A CA 1
ATOM 1651 C C . GLY A 1 217 ? -12.867 -4.145 15.609 1 95.94 217 GLY A C 1
ATOM 1652 O O . GLY A 1 217 ? -12.562 -3.01 15.984 1 95.94 217 GLY A O 1
ATOM 1653 N N . SER A 1 218 ? -12.523 -5.246 16.25 1 96 218 SER A N 1
ATOM 1654 C CA . SER A 1 218 ? -11.594 -5.215 17.375 1 96 218 SER A CA 1
ATOM 1655 C C . SER A 1 218 ? -10.164 -4.953 16.906 1 96 218 SER A C 1
ATOM 1657 O O . SER A 1 218 ? -9.828 -5.223 15.75 1 96 218 SER A O 1
ATOM 1659 N N . ASP A 1 219 ? -9.398 -4.48 17.812 1 95.25 219 ASP A N 1
ATOM 1660 C CA . ASP A 1 219 ? -8 -4.203 17.484 1 95.25 219 ASP A CA 1
ATOM 1661 C C . ASP A 1 219 ? -7.273 -5.469 17.047 1 95.25 219 ASP A C 1
ATOM 1663 O O . ASP A 1 219 ? -7.32 -6.492 17.734 1 95.25 219 ASP A O 1
ATOM 1667 N N . VAL A 1 220 ? -6.598 -5.398 15.953 1 95.19 220 VAL A N 1
ATOM 1668 C CA . VAL A 1 220 ? -5.898 -6.535 15.367 1 95.19 220 VAL A CA 1
ATOM 1669 C C . VAL A 1 220 ? -4.832 -7.043 16.328 1 95.19 220 VAL A C 1
ATOM 1671 O O . VAL A 1 220 ? -4.523 -8.234 16.359 1 95.19 220 VAL A O 1
ATOM 1674 N N . ALA A 1 221 ? -4.289 -6.195 17.109 1 88.38 221 ALA A N 1
ATOM 1675 C CA . ALA A 1 221 ? -3.246 -6.566 18.062 1 88.38 221 ALA A CA 1
ATOM 1676 C C . ALA A 1 221 ? -3.787 -7.523 19.125 1 88.38 221 ALA A C 1
ATOM 1678 O O . ALA A 1 221 ? -3.037 -8.312 19.688 1 88.38 221 ALA A O 1
ATOM 1679 N N . SER A 1 222 ? -5.02 -7.438 19.359 1 90.56 222 SER A N 1
ATOM 1680 C CA . SER A 1 222 ? -5.633 -8.258 20.406 1 90.56 222 SER A CA 1
ATOM 1681 C C . SER A 1 222 ? -6.211 -9.539 19.828 1 90.56 222 SER A C 1
ATOM 1683 O O . SER A 1 222 ? -6.668 -10.414 20.578 1 90.56 222 SER A O 1
ATOM 1685 N N . ALA A 1 223 ? -6.133 -9.641 18.531 1 91.94 223 ALA A N 1
ATOM 1686 C CA . ALA A 1 223 ? -6.758 -10.789 17.875 1 91.94 223 ALA A CA 1
ATOM 1687 C C . ALA A 1 223 ? -5.91 -12.047 18.047 1 91.94 223 ALA A C 1
ATOM 1689 O O . ALA A 1 223 ? -4.699 -12.023 17.812 1 91.94 223 ALA A O 1
ATOM 1690 N N . GLN A 1 224 ? -6.516 -13.055 18.562 1 92.56 224 GLN A N 1
ATOM 1691 C CA . GLN A 1 224 ? -5.902 -14.375 18.609 1 92.56 224 GLN A CA 1
ATOM 1692 C C . GLN A 1 224 ? -6.414 -15.258 17.469 1 92.56 224 GLN A C 1
ATOM 1694 O O . GLN A 1 224 ? -7.605 -15.555 17.406 1 92.56 224 GLN A O 1
ATOM 1699 N N . LEU A 1 225 ? -5.484 -15.641 16.688 1 95.25 225 LEU A N 1
ATOM 1700 C CA . LEU A 1 225 ? -5.875 -16.453 15.539 1 95.25 225 LEU A CA 1
ATOM 1701 C C . LEU A 1 225 ? -5.785 -17.938 15.867 1 95.25 225 LEU A C 1
ATOM 1703 O O . LEU A 1 225 ? -4.727 -18.422 16.281 1 95.25 225 LEU A O 1
ATOM 1707 N N . PRO A 1 226 ? -6.855 -18.609 15.742 1 95.44 226 PRO A N 1
ATOM 1708 C CA . PRO A 1 226 ? -6.777 -20.062 15.898 1 95.44 226 PRO A CA 1
ATOM 1709 C C . PRO A 1 226 ? -6.008 -20.734 14.758 1 95.44 226 PRO A C 1
ATOM 1711 O O . PRO A 1 226 ? -5.762 -20.125 13.727 1 95.44 226 PRO A O 1
ATOM 1714 N N . SER A 1 227 ? -5.621 -21.969 15.078 1 95.69 227 SER A N 1
ATOM 1715 C CA . SER A 1 227 ? -5.008 -22.75 14.008 1 95.69 227 SER A CA 1
ATOM 1716 C C . SER A 1 227 ? -5.973 -22.938 12.844 1 95.69 227 SER A C 1
ATOM 1718 O O . SER A 1 227 ? -7.18 -23.078 13.047 1 95.69 227 SER A O 1
ATOM 1720 N N . PHE A 1 228 ? -5.461 -22.953 11.719 1 96.25 228 PHE A N 1
ATOM 1721 C CA . PHE A 1 228 ? -6.316 -23.062 10.547 1 96.25 228 PHE A CA 1
ATOM 1722 C C . PHE A 1 228 ? -5.594 -23.797 9.422 1 96.25 228 PHE A C 1
ATOM 1724 O O . PHE A 1 228 ? -4.367 -23.906 9.43 1 96.25 228 PHE A O 1
ATOM 1731 N N . ARG A 1 229 ? -6.379 -24.312 8.477 1 93.94 229 ARG A N 1
ATOM 1732 C CA . ARG A 1 229 ? -5.875 -24.859 7.23 1 93.94 229 ARG A CA 1
ATOM 1733 C C . ARG A 1 229 ? -6.055 -23.891 6.078 1 93.94 229 ARG A C 1
ATOM 1735 O O . ARG A 1 229 ? -5.105 -23.609 5.34 1 93.94 229 ARG A O 1
ATOM 1742 N N . HIS A 1 230 ? -7.281 -23.328 5.984 1 95.81 230 HIS A N 1
ATOM 1743 C CA . HIS A 1 230 ? -7.613 -22.344 4.969 1 95.81 230 HIS A CA 1
ATOM 1744 C C . HIS A 1 230 ? -8.227 -21.094 5.59 1 95.81 230 HIS A C 1
ATOM 1746 O O . HIS A 1 230 ? -9.32 -21.141 6.16 1 95.81 230 HIS A O 1
ATOM 1752 N N . ALA A 1 231 ? -7.516 -19.984 5.453 1 97.44 231 ALA A N 1
ATOM 1753 C CA . ALA A 1 231 ? -7.988 -18.719 6.004 1 97.44 231 ALA A CA 1
ATOM 1754 C C . ALA A 1 231 ? -8.508 -17.797 4.898 1 97.44 231 ALA A C 1
ATOM 1756 O O . ALA A 1 231 ? -7.969 -17.781 3.791 1 97.44 231 ALA A O 1
ATOM 1757 N N . LEU A 1 232 ? -9.578 -17.094 5.219 1 98.12 232 LEU A N 1
ATOM 1758 C CA . LEU A 1 232 ? -10.141 -16.078 4.336 1 98.12 232 LEU A CA 1
ATOM 1759 C C . LEU A 1 232 ? -10.102 -14.703 4.996 1 98.12 232 LEU A C 1
ATOM 1761 O O . LEU A 1 232 ? -10.617 -14.531 6.102 1 98.12 232 LEU A O 1
ATOM 1765 N N . VAL A 1 233 ? -9.43 -13.797 4.387 1 98.44 233 VAL A N 1
ATOM 1766 C CA . VAL A 1 233 ? -9.453 -12.398 4.809 1 98.44 233 VAL A CA 1
ATOM 1767 C C . VAL A 1 233 ? -10.281 -11.578 3.82 1 98.44 233 VAL A C 1
ATOM 1769 O O . VAL A 1 233 ? -10.023 -11.602 2.613 1 98.44 233 VAL A O 1
ATOM 1772 N N . VAL A 1 234 ? -11.281 -10.82 4.336 1 98.5 234 VAL A N 1
ATOM 1773 C CA . VAL A 1 234 ? -12.203 -10.094 3.465 1 98.5 234 VAL A CA 1
ATOM 1774 C C . VAL A 1 234 ? -12.039 -8.594 3.674 1 98.5 234 VAL A C 1
ATOM 1776 O O . VAL A 1 234 ? -12.031 -8.109 4.812 1 98.5 234 VAL A O 1
ATOM 1779 N N . PHE A 1 235 ? -11.875 -7.891 2.59 1 97.94 235 PHE A N 1
ATOM 1780 C CA . PHE A 1 235 ? -11.727 -6.441 2.576 1 97.94 235 PHE A CA 1
ATOM 1781 C C . PHE A 1 235 ? -12.938 -5.781 1.921 1 97.94 235 PHE A C 1
ATOM 1783 O O . PHE A 1 235 ? -13.406 -6.23 0.874 1 97.94 235 PHE A O 1
ATOM 1790 N N . GLY A 1 236 ? -13.391 -4.738 2.549 1 95 236 GLY A N 1
ATOM 1791 C CA . GLY A 1 236 ? -14.477 -3.969 1.964 1 95 236 GLY A CA 1
ATOM 1792 C C . GLY A 1 236 ? -14 -2.896 1.002 1 95 236 GLY A C 1
ATOM 1793 O O . GLY A 1 236 ? -12.844 -2.48 1.054 1 95 236 GLY A O 1
ATOM 1794 N N . GLY A 1 237 ? -14.898 -2.479 0.099 1 91.62 237 GLY A N 1
ATOM 1795 C CA . GLY A 1 237 ? -14.648 -1.304 -0.719 1 91.62 237 GLY A CA 1
ATOM 1796 C C . GLY A 1 237 ? -14.898 -0 0.016 1 91.62 237 GLY A C 1
ATOM 1797 O O . GLY A 1 237 ? -14.781 0.059 1.241 1 91.62 237 GLY A O 1
ATOM 1798 N N . LEU A 1 238 ? -15.195 0.972 -0.769 1 87.19 238 LEU A N 1
ATOM 1799 C CA . LEU A 1 238 ? -15.383 2.322 -0.252 1 87.19 238 LEU A CA 1
ATOM 1800 C C . LEU A 1 238 ? -16.5 2.35 0.794 1 87.19 238 LEU A C 1
ATOM 1802 O O . LEU A 1 238 ? -16.375 3.021 1.82 1 87.19 238 LEU A O 1
ATOM 1806 N N . GLN A 1 239 ? -17.516 1.538 0.609 1 91.69 239 GLN A N 1
ATOM 1807 C CA . GLN A 1 239 ? -18.672 1.565 1.497 1 91.69 239 GLN A CA 1
ATOM 1808 C C . GLN A 1 239 ? -18.594 0.46 2.545 1 91.69 239 GLN A C 1
ATOM 1810 O O . GLN A 1 239 ? -19.578 0.17 3.23 1 91.69 239 GLN A O 1
ATOM 1815 N N . GLY A 1 240 ? -17.453 -0.207 2.615 1 93.38 240 GLY A N 1
ATOM 1816 C CA . GLY A 1 240 ? -17.25 -1.233 3.625 1 93.38 240 GLY A CA 1
ATOM 1817 C C . GLY A 1 240 ? -17.875 -2.564 3.262 1 93.38 240 GLY A C 1
ATOM 1818 O O . GLY A 1 240 ? -18.406 -2.727 2.162 1 93.38 240 GLY A O 1
ATOM 1819 N N . LEU A 1 241 ? -17.75 -3.479 4.215 1 96.62 241 LEU A N 1
ATOM 1820 C CA . LEU A 1 241 ? -18.328 -4.805 4.035 1 96.62 241 LEU A CA 1
ATOM 1821 C C . LEU A 1 241 ? -19.844 -4.75 4.113 1 96.62 241 LEU A C 1
ATOM 1823 O O . LEU A 1 241 ? -20.531 -5.656 3.631 1 96.62 241 LEU A O 1
ATOM 1827 N N . GLU A 1 242 ? -20.344 -3.715 4.707 1 95.88 242 GLU A N 1
ATOM 1828 C CA . GLU A 1 242 ? -21.781 -3.512 4.852 1 95.88 242 GLU A CA 1
ATOM 1829 C C . GLU A 1 242 ? -22.484 -3.5 3.494 1 95.88 242 GLU A C 1
ATOM 1831 O O . GLU A 1 242 ? -23.547 -4.09 3.332 1 95.88 242 GLU A O 1
ATOM 1836 N N . ALA A 1 243 ? -21.828 -2.859 2.582 1 94.31 243 ALA A N 1
ATOM 1837 C CA . ALA A 1 243 ? -22.422 -2.781 1.242 1 94.31 243 ALA A CA 1
ATOM 1838 C C . ALA A 1 243 ? -22.562 -4.172 0.627 1 94.31 243 ALA A C 1
ATOM 1840 O O . ALA A 1 243 ? -23.562 -4.465 -0.024 1 94.31 243 ALA A O 1
ATOM 1841 N N . GLY A 1 244 ? -21.562 -5.031 0.815 1 93.69 244 GLY A N 1
ATOM 1842 C CA . GLY A 1 244 ? -21.609 -6.391 0.3 1 93.69 244 GLY A CA 1
ATOM 1843 C C . GLY A 1 244 ? -22.672 -7.242 0.969 1 93.69 244 GLY A C 1
ATOM 1844 O O . GLY A 1 244 ? -23.359 -8.023 0.306 1 93.69 244 GLY A O 1
ATOM 1845 N N . VAL A 1 245 ? -22.812 -7.039 2.236 1 96 245 VAL A N 1
ATOM 1846 C CA . VAL A 1 245 ? -23.812 -7.781 3 1 96 245 VAL A CA 1
ATOM 1847 C C . VAL A 1 245 ? -25.203 -7.352 2.58 1 96 245 VAL A C 1
ATOM 1849 O O . VAL A 1 245 ? -26.078 -8.195 2.318 1 96 245 VAL A O 1
ATOM 1852 N N . ASN A 1 246 ? -25.391 -6.074 2.432 1 95.5 246 ASN A N 1
ATOM 1853 C CA . ASN A 1 246 ? -26.703 -5.523 2.092 1 95.5 246 ASN A CA 1
ATOM 1854 C C . ASN A 1 246 ? -27.125 -5.93 0.684 1 95.5 246 ASN A C 1
ATOM 1856 O O . ASN A 1 246 ? -28.328 -6.102 0.419 1 95.5 246 ASN A O 1
ATOM 1860 N N . ALA A 1 247 ? -26.219 -6.094 -0.157 1 94.25 247 ALA A N 1
ATOM 1861 C CA . ALA A 1 247 ? -26.531 -6.395 -1.553 1 94.25 247 ALA A CA 1
ATOM 1862 C C . ALA A 1 247 ? -26.672 -7.898 -1.767 1 94.25 247 ALA A C 1
ATOM 1864 O O . ALA A 1 247 ? -27.078 -8.344 -2.844 1 94.25 247 ALA A O 1
ATOM 1865 N N . ASP A 1 248 ? -26.328 -8.688 -0.799 1 95.69 248 ASP A N 1
ATOM 1866 C CA . ASP A 1 248 ? -26.344 -10.141 -0.936 1 95.69 248 ASP A CA 1
ATOM 1867 C C . ASP A 1 248 ? -27.75 -10.695 -0.704 1 95.69 248 ASP A C 1
ATOM 1869 O O . ASP A 1 248 ? -28.281 -10.617 0.405 1 95.69 248 ASP A O 1
ATOM 1873 N N . PRO A 1 249 ? -28.359 -11.32 -1.702 1 95.06 249 PRO A N 1
ATOM 1874 C CA . PRO A 1 249 ? -29.75 -11.797 -1.567 1 95.06 249 PRO A CA 1
ATOM 1875 C C . PRO A 1 249 ? -29.859 -13.008 -0.651 1 95.06 249 PRO A C 1
ATOM 1877 O O . PRO A 1 249 ? -30.969 -13.367 -0.232 1 95.06 249 PRO A O 1
ATOM 1880 N N . ASN A 1 250 ? -28.734 -13.578 -0.299 1 95.75 250 ASN A N 1
ATOM 1881 C CA . ASN A 1 250 ? -28.766 -14.812 0.482 1 95.75 250 ASN A CA 1
ATOM 1882 C C . ASN A 1 250 ? -28.5 -14.547 1.96 1 95.75 250 ASN A C 1
ATOM 1884 O O . ASN A 1 250 ? -28.516 -15.469 2.775 1 95.75 250 ASN A O 1
ATOM 1888 N N . LEU A 1 251 ? -28.172 -13.359 2.256 1 94.19 251 LEU A N 1
ATOM 1889 C CA . LEU A 1 251 ? -27.844 -13.008 3.635 1 94.19 251 LEU A CA 1
ATOM 1890 C C . LEU A 1 251 ? -28.984 -12.211 4.277 1 94.19 251 LEU A C 1
ATOM 1892 O O . LEU A 1 251 ? -29.5 -11.273 3.676 1 94.19 251 LEU A O 1
ATOM 1896 N N . GLU A 1 252 ? -29.359 -12.586 5.406 1 92.38 252 GLU A N 1
ATOM 1897 C CA . GLU A 1 252 ? -30.406 -11.883 6.152 1 92.38 252 GLU A CA 1
ATOM 1898 C C . GLU A 1 252 ? -29.812 -11.109 7.328 1 92.38 252 GLU A C 1
ATOM 1900 O O . GLU A 1 252 ? -30.547 -10.711 8.234 1 92.38 252 GLU A O 1
ATOM 1905 N N . VAL A 1 253 ? -28.594 -10.922 7.355 1 90.75 253 VAL A N 1
ATOM 1906 C CA . VAL A 1 253 ? -27.938 -10.203 8.445 1 90.75 253 VAL A CA 1
ATOM 1907 C C . VAL A 1 253 ? -27.625 -8.773 8.016 1 90.75 253 VAL A C 1
ATOM 1909 O O . VAL A 1 253 ? -27.453 -8.5 6.82 1 90.75 253 VAL A O 1
ATOM 1912 N N . THR A 1 254 ? -27.578 -7.879 8.953 1 89.69 254 THR A N 1
ATOM 1913 C CA . THR A 1 254 ? -27.25 -6.484 8.656 1 89.69 254 THR A CA 1
ATOM 1914 C C . THR A 1 254 ? -25.844 -6.145 9.148 1 89.69 254 THR A C 1
ATOM 1916 O O . THR A 1 254 ? -25.188 -5.254 8.594 1 89.69 254 THR A O 1
ATOM 1919 N N . GLU A 1 255 ? -25.406 -6.848 10.102 1 94.44 255 GLU A N 1
ATOM 1920 C CA . GLU A 1 255 ? -24.078 -6.605 10.641 1 94.44 255 GLU A CA 1
ATOM 1921 C C . GLU A 1 255 ? -23.062 -7.602 10.086 1 94.44 255 GLU A C 1
ATOM 1923 O O . GLU A 1 255 ? -23.141 -8.797 10.367 1 94.44 255 GLU A O 1
ATOM 1928 N N . PRO A 1 256 ? -22.062 -7.113 9.383 1 96.44 256 PRO A N 1
ATOM 1929 C CA . PRO A 1 256 ? -21.109 -8.023 8.734 1 96.44 256 PRO A CA 1
ATOM 1930 C C . PRO A 1 256 ? -20.312 -8.859 9.727 1 96.44 256 PRO A C 1
ATOM 1932 O O . PRO A 1 256 ? -19.891 -9.977 9.406 1 96.44 256 PRO A O 1
ATOM 1935 N N . SER A 1 257 ? -20.141 -8.383 10.922 1 97 257 SER A N 1
ATOM 1936 C CA . SER A 1 257 ? -19.266 -9.039 11.898 1 97 257 SER A CA 1
ATOM 1937 C C . SER A 1 257 ? -19.75 -10.461 12.188 1 97 257 SER A C 1
ATOM 1939 O O . SER A 1 257 ? -18.953 -11.328 12.531 1 97 257 SER A O 1
ATOM 1941 N N . VAL A 1 258 ? -21.016 -10.773 12.031 1 96.31 258 VAL A N 1
ATOM 1942 C CA . VAL A 1 258 ? -21.594 -12.07 12.383 1 96.31 258 VAL A CA 1
ATOM 1943 C C . VAL A 1 258 ? -21.172 -13.117 11.352 1 96.31 258 VAL A C 1
ATOM 1945 O O . VAL A 1 258 ? -21.297 -14.32 11.594 1 96.31 258 VAL A O 1
ATOM 1948 N N . LEU A 1 259 ? -20.688 -12.703 10.195 1 96.62 259 LEU A N 1
ATOM 1949 C CA . LEU A 1 259 ? -20.312 -13.609 9.109 1 96.62 259 LEU A CA 1
ATOM 1950 C C . LEU A 1 259 ? -18.906 -14.164 9.32 1 96.62 259 LEU A C 1
ATOM 1952 O O . LEU A 1 259 ? -18.516 -15.117 8.648 1 96.62 259 LEU A O 1
ATOM 1956 N N . PHE A 1 260 ? -18.156 -13.594 10.312 1 97.75 260 PHE A N 1
ATOM 1957 C CA . PHE A 1 260 ? -16.734 -13.891 10.383 1 97.75 260 PHE A CA 1
ATOM 1958 C C . PHE A 1 260 ? -16.359 -14.414 11.766 1 97.75 260 PHE A C 1
ATOM 1960 O O . PHE A 1 260 ? -16.953 -14.008 12.766 1 97.75 260 PHE A O 1
ATOM 1967 N N . ASP A 1 261 ? -15.359 -15.297 11.789 1 97.62 261 ASP A N 1
ATOM 1968 C CA . ASP A 1 261 ? -14.797 -15.758 13.062 1 97.62 261 ASP A CA 1
ATOM 1969 C C . ASP A 1 261 ? -14.148 -14.602 13.82 1 97.62 261 ASP A C 1
ATOM 1971 O O . ASP A 1 261 ? -14.234 -14.531 15.047 1 97.62 261 ASP A O 1
ATOM 1975 N N . LEU A 1 262 ? -13.469 -13.711 13.102 1 98.06 262 LEU A N 1
ATOM 1976 C CA . LEU A 1 262 ? -12.844 -12.508 13.641 1 98.06 262 LEU A CA 1
ATOM 1977 C C . LEU A 1 262 ? -13.219 -11.281 12.812 1 98.06 262 LEU A C 1
ATOM 1979 O O . LEU A 1 262 ? -13.281 -11.352 11.586 1 98.06 262 LEU A O 1
ATOM 1983 N N . TYR A 1 263 ? -13.609 -10.289 13.422 1 98 263 TYR A N 1
ATOM 1984 C CA . TYR A 1 263 ? -13.883 -8.977 12.844 1 98 263 TYR A CA 1
ATOM 1985 C C . TYR A 1 263 ? -12.945 -7.926 13.422 1 98 263 TYR A C 1
ATOM 1987 O O . TYR A 1 263 ? -13.102 -7.516 14.578 1 98 263 TYR A O 1
ATOM 1995 N N . VAL A 1 264 ? -11.922 -7.453 12.531 1 97.75 264 VAL A N 1
ATOM 1996 C CA . VAL A 1 264 ? -10.797 -6.766 13.156 1 97.75 264 VAL A CA 1
ATOM 1997 C C . VAL A 1 264 ? -10.578 -5.41 12.484 1 97.75 264 VAL A C 1
ATOM 1999 O O . VAL A 1 264 ? -10.844 -5.258 11.289 1 97.75 264 VAL A O 1
ATOM 2002 N N . ASN A 1 265 ? -10.219 -4.457 13.281 1 97.06 265 ASN A N 1
ATOM 2003 C CA . ASN A 1 265 ? -9.633 -3.199 12.828 1 97.06 265 ASN A CA 1
ATOM 2004 C C . ASN A 1 265 ? -8.125 -3.305 12.664 1 97.06 265 ASN A C 1
ATOM 2006 O O . ASN A 1 265 ? -7.395 -3.424 13.648 1 97.06 265 ASN A O 1
ATOM 2010 N N . THR A 1 266 ? -7.691 -3.26 11.445 1 94.69 266 THR A N 1
ATOM 2011 C CA . THR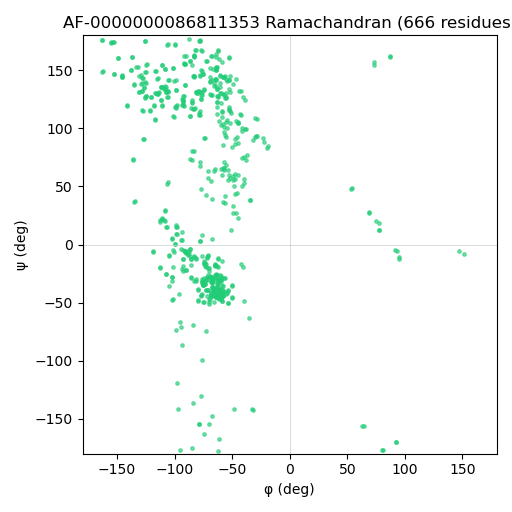 A 1 266 ? -6.285 -3.537 11.172 1 94.69 266 THR A CA 1
ATOM 2012 C C . THR A 1 266 ? -5.461 -2.252 11.219 1 94.69 266 THR A C 1
ATOM 2014 O O . THR A 1 266 ? -4.234 -2.289 11.109 1 94.69 266 THR A O 1
ATOM 2017 N N . CYS A 1 267 ? -6.055 -1.149 11.344 1 94.19 267 CYS A N 1
ATOM 2018 C CA . CYS A 1 267 ? -5.383 0.137 11.492 1 94.19 267 CYS A CA 1
ATOM 2019 C C . CYS A 1 267 ? -6.043 0.978 12.578 1 94.19 267 CYS A C 1
ATOM 2021 O O . CYS A 1 267 ? -6.613 2.033 12.289 1 94.19 267 CYS A O 1
ATOM 2023 N N . PRO A 1 268 ? -5.754 0.524 13.75 1 90.25 268 PRO A N 1
ATOM 2024 C CA . PRO A 1 268 ? -6.332 1.327 14.828 1 90.25 268 PRO A CA 1
ATOM 2025 C C . PRO A 1 268 ? -5.754 2.738 14.891 1 90.25 268 PRO A C 1
ATOM 2027 O O . PRO A 1 268 ? -4.574 2.939 14.594 1 90.25 268 PRO A O 1
ATOM 2030 N N . SER A 1 269 ? -6.527 3.791 15.133 1 87.12 269 SER A N 1
ATOM 2031 C CA . SER A 1 269 ? -6.125 5.188 15.273 1 87.12 269 SER A CA 1
ATOM 2032 C C . SER A 1 269 ? -5.863 5.82 13.906 1 87.12 269 SER A C 1
ATOM 2034 O O . SER A 1 269 ? -4.992 6.684 13.773 1 87.12 269 SER A O 1
ATOM 2036 N N . GLN A 1 270 ? -6.379 5.191 12.93 1 88.62 270 GLN A N 1
ATOM 2037 C CA . GLN A 1 270 ? -6.297 5.809 11.609 1 88.62 270 GLN A CA 1
ATOM 2038 C C . GLN A 1 270 ? -6.598 7.305 11.68 1 88.62 270 GLN A C 1
ATOM 2040 O O . GLN A 1 270 ? -7.52 7.727 12.383 1 88.62 270 GLN A O 1
ATOM 2045 N N . GLY A 1 271 ? -5.734 8.07 11.047 1 86.56 271 GLY A N 1
ATOM 2046 C CA . GLY A 1 271 ? -5.883 9.516 11.094 1 86.56 271 GLY A CA 1
ATOM 2047 C C . GLY A 1 271 ? -6.668 10.07 9.914 1 86.56 271 GLY A C 1
ATOM 2048 O O . GLY A 1 271 ? -7.148 11.203 9.969 1 86.56 271 GLY A O 1
ATOM 2049 N N . SER A 1 272 ? -6.719 9.32 8.867 1 87.56 272 SER A N 1
ATOM 2050 C CA . SER A 1 272 ? -7.508 9.727 7.707 1 87.56 272 SER A CA 1
ATOM 2051 C C . SER A 1 272 ? -8.922 9.164 7.781 1 87.56 272 SER A C 1
ATOM 2053 O O . SER A 1 272 ? -9.164 8.156 8.453 1 87.56 272 SER A O 1
ATOM 2055 N N . ARG A 1 273 ? -9.828 9.82 7.105 1 86.56 273 ARG A N 1
ATOM 2056 C CA . ARG A 1 273 ? -11.227 9.398 7.141 1 86.56 273 ARG A CA 1
ATOM 2057 C C . ARG A 1 273 ? -11.422 8.109 6.348 1 86.56 273 ARG A C 1
ATOM 2059 O O . ARG A 1 273 ? -12.328 7.324 6.652 1 86.56 273 ARG A O 1
ATOM 2066 N N . THR A 1 274 ? -10.594 7.973 5.383 1 86.75 274 THR A N 1
ATOM 2067 C CA . THR A 1 274 ? -10.758 6.801 4.527 1 86.75 274 THR A CA 1
ATOM 2068 C C . THR A 1 274 ? -9.406 6.141 4.258 1 86.75 274 THR A C 1
ATOM 2070 O O . THR A 1 274 ? -8.391 6.82 4.133 1 86.75 274 THR A O 1
ATOM 2073 N N . ILE A 1 275 ? -9.461 4.824 4.324 1 92.5 275 ILE A N 1
ATOM 2074 C CA . ILE A 1 275 ? -8.359 4.035 3.789 1 92.5 275 ILE A CA 1
ATOM 2075 C C . ILE A 1 275 ? -8.82 3.295 2.535 1 92.5 275 ILE A C 1
ATOM 2077 O O . ILE A 1 275 ? -9.781 2.527 2.578 1 92.5 275 ILE A O 1
ATOM 2081 N N . ARG A 1 276 ? -8.211 3.564 1.474 1 93.62 276 ARG A N 1
ATOM 2082 C CA . ARG A 1 276 ? -8.555 2.881 0.23 1 93.62 276 ARG A CA 1
ATOM 2083 C C . ARG A 1 276 ? -8.266 1.386 0.331 1 93.62 276 ARG A C 1
ATOM 2085 O O . ARG A 1 276 ? -7.32 0.972 1.001 1 93.62 276 ARG A O 1
ATOM 2092 N N . THR A 1 277 ? -9 0.602 -0.37 1 95.31 277 THR A N 1
ATOM 2093 C CA . THR A 1 277 ? -8.898 -0.851 -0.287 1 95.31 277 THR A CA 1
ATOM 2094 C C . THR A 1 277 ? -7.492 -1.316 -0.646 1 95.31 277 THR A C 1
ATOM 2096 O O . THR A 1 277 ? -6.934 -2.188 0.023 1 95.31 277 THR A O 1
ATOM 2099 N N . GLU A 1 278 ? -6.91 -0.773 -1.702 1 94 278 GLU A N 1
ATOM 2100 C CA . GLU A 1 278 ? -5.578 -1.182 -2.141 1 94 278 GLU A CA 1
ATOM 2101 C C . GLU A 1 278 ? -4.531 -0.89 -1.069 1 94 278 GLU A C 1
ATOM 2103 O O . GLU A 1 278 ? -3.521 -1.593 -0.972 1 94 278 GLU A O 1
ATOM 2108 N N . GLU A 1 279 ? -4.719 0.164 -0.246 1 95.25 279 GLU A N 1
ATOM 2109 C CA . GLU A 1 279 ? -3.861 0.444 0.901 1 95.25 279 GLU A CA 1
ATOM 2110 C C . GLU A 1 279 ? -4.172 -0.491 2.066 1 95.25 279 GLU A C 1
ATOM 2112 O O . GLU A 1 279 ? -3.262 -1.021 2.705 1 95.25 279 GLU A O 1
ATOM 2117 N N . ALA A 1 280 ? -5.43 -0.68 2.273 1 96.88 280 ALA A N 1
ATOM 2118 C CA . ALA A 1 280 ? -5.895 -1.51 3.383 1 96.88 280 ALA A CA 1
ATOM 2119 C C . ALA A 1 280 ? -5.359 -2.934 3.264 1 96.88 280 ALA A C 1
ATOM 2121 O O . ALA A 1 280 ? -5.039 -3.568 4.27 1 96.88 280 ALA A O 1
ATOM 2122 N N . ILE A 1 281 ? -5.309 -3.447 2.08 1 97.31 281 ILE A N 1
ATOM 2123 C CA . ILE A 1 281 ? -4.844 -4.809 1.849 1 97.31 281 ILE A CA 1
ATOM 2124 C C . ILE A 1 281 ? -3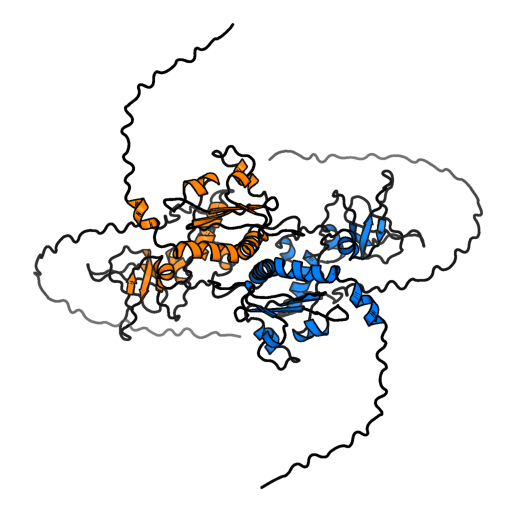.416 -4.961 2.375 1 97.31 281 ILE A C 1
ATOM 2126 O O . ILE A 1 281 ? -3.125 -5.883 3.141 1 97.31 281 ILE A O 1
ATOM 2130 N N . LEU A 1 282 ? -2.562 -4.047 2.02 1 96.88 282 LEU A N 1
ATOM 2131 C CA . LEU A 1 282 ? -1.167 -4.121 2.439 1 96.88 282 LEU A CA 1
ATOM 2132 C C . LEU A 1 282 ? -1.042 -3.92 3.947 1 96.88 282 LEU A C 1
ATOM 2134 O O . LEU A 1 282 ? -0.323 -4.664 4.617 1 96.88 282 LEU A O 1
ATOM 2138 N N . ILE A 1 283 ? -1.746 -2.951 4.48 1 97.12 283 ILE A N 1
ATOM 2139 C CA . ILE A 1 283 ? -1.711 -2.635 5.902 1 97.12 283 ILE A CA 1
ATOM 2140 C C . ILE A 1 283 ? -2.213 -3.832 6.711 1 97.12 283 ILE A C 1
ATOM 2142 O O . ILE A 1 283 ? -1.56 -4.266 7.664 1 97.12 283 ILE A O 1
ATOM 2146 N N . SER A 1 284 ? -3.273 -4.391 6.312 1 97.5 284 SER A N 1
ATOM 2147 C CA . SER A 1 284 ? -3.92 -5.477 7.043 1 97.5 284 SER A CA 1
ATOM 2148 C C . SER A 1 284 ? -3.088 -6.754 6.984 1 97.5 284 SER A C 1
ATOM 2150 O O . SER A 1 284 ? -2.918 -7.438 7.996 1 97.5 284 SER A O 1
ATOM 2152 N N . LEU A 1 285 ? -2.623 -7.09 5.789 1 96.62 285 LEU A N 1
ATOM 2153 C CA . LEU A 1 285 ? -1.834 -8.305 5.652 1 96.62 285 LEU A CA 1
ATOM 2154 C C . LEU A 1 285 ? -0.537 -8.211 6.449 1 96.62 285 LEU A C 1
ATOM 2156 O O . LEU A 1 285 ? -0.073 -9.203 7.012 1 96.62 285 LEU A O 1
ATOM 2160 N N . ALA A 1 286 ? 0.037 -7.008 6.469 1 96.06 286 ALA A N 1
ATOM 2161 C CA . ALA A 1 286 ? 1.233 -6.809 7.281 1 96.06 286 ALA A CA 1
ATOM 2162 C C . ALA A 1 286 ? 0.929 -7.004 8.766 1 96.06 286 ALA A C 1
ATOM 2164 O O . ALA A 1 286 ? 1.708 -7.629 9.484 1 96.06 286 ALA A O 1
ATOM 2165 N N . ALA A 1 287 ? -0.176 -6.465 9.203 1 95.31 287 ALA A N 1
ATOM 2166 C CA . ALA A 1 287 ? -0.571 -6.551 10.609 1 95.31 287 ALA A CA 1
ATOM 2167 C C . ALA A 1 287 ? -0.924 -7.988 10.992 1 95.31 287 ALA A C 1
ATOM 2169 O O . ALA A 1 287 ? -0.646 -8.422 12.109 1 95.31 287 ALA A O 1
ATOM 2170 N N . LEU A 1 288 ? -1.455 -8.734 10.078 1 95.75 288 LEU A N 1
ATOM 2171 C CA . LEU A 1 288 ? -1.965 -10.078 10.359 1 95.75 288 LEU A CA 1
ATOM 2172 C C . LEU A 1 288 ? -0.878 -11.125 10.156 1 95.75 288 LEU A C 1
ATOM 2174 O O . LEU A 1 288 ? -0.988 -12.242 10.664 1 95.75 288 LEU A O 1
ATOM 2178 N N . GLN A 1 289 ? 0.149 -10.82 9.375 1 93.94 289 GLN A N 1
ATOM 2179 C CA . GLN A 1 289 ? 1.132 -11.773 8.875 1 93.94 289 GLN A CA 1
ATOM 2180 C C . GLN A 1 289 ? 1.753 -12.57 10.023 1 93.94 289 GLN A C 1
ATOM 2182 O O . GLN A 1 289 ? 1.825 -13.797 9.969 1 93.94 289 GLN A O 1
ATOM 2187 N N . PRO A 1 290 ? 2.26 -11.938 11.117 1 90.81 290 PRO A N 1
ATOM 2188 C CA . PRO A 1 290 ? 2.855 -12.734 12.195 1 90.81 290 PRO A CA 1
ATOM 2189 C C . PRO A 1 290 ? 1.876 -13.734 12.805 1 90.81 290 PRO A C 1
ATOM 2191 O O . PRO A 1 290 ? 2.24 -14.883 13.062 1 90.81 290 PRO A O 1
ATOM 2194 N N . GLY A 1 291 ? 0.623 -13.312 12.992 1 92.44 291 GLY A N 1
ATOM 2195 C CA . GLY A 1 291 ? -0.395 -14.195 13.539 1 92.44 291 GLY A CA 1
ATOM 2196 C C . GLY A 1 291 ? -0.774 -15.328 12.602 1 92.44 291 GLY A C 1
ATOM 2197 O O . GLY A 1 291 ? -0.946 -16.469 13.031 1 92.44 291 GLY A O 1
ATOM 2198 N N . LEU A 1 292 ? -0.899 -15.008 11.336 1 93.94 292 LEU A N 1
ATOM 2199 C CA . LEU A 1 292 ? -1.256 -16.016 10.336 1 93.94 292 LEU A CA 1
ATOM 2200 C C . LEU A 1 292 ? -0.156 -17.062 10.195 1 93.94 292 LEU A C 1
ATOM 2202 O O . LEU A 1 292 ? -0.441 -18.25 10.07 1 93.94 292 LEU A O 1
ATOM 2206 N N . THR A 1 293 ? 1.062 -16.594 10.188 1 91 293 THR A N 1
ATOM 2207 C CA . THR A 1 293 ? 2.191 -17.516 10.062 1 91 293 THR A CA 1
ATOM 2208 C C . THR A 1 293 ? 2.254 -18.453 11.258 1 91 293 THR A C 1
ATOM 2210 O O . THR A 1 293 ? 2.432 -19.656 11.102 1 91 293 THR A O 1
ATOM 2213 N N . LYS A 1 294 ? 2.096 -17.922 12.461 1 90.75 294 LYS A N 1
ATOM 2214 C CA . LYS A 1 294 ? 2.141 -18.719 13.688 1 90.75 294 LYS A CA 1
ATOM 2215 C C . LYS A 1 294 ? 0.986 -19.719 13.742 1 90.75 294 LYS A C 1
ATOM 2217 O O . LYS A 1 294 ? 1.194 -20.906 14 1 90.75 294 LYS A O 1
ATOM 2222 N N . ALA A 1 295 ? -0.17 -19.281 13.406 1 92.38 295 ALA A N 1
ATOM 2223 C CA . ALA A 1 295 ? -1.371 -20.109 13.5 1 92.38 295 ALA A CA 1
ATOM 2224 C C . ALA A 1 295 ? -1.408 -21.141 12.391 1 92.38 295 ALA A C 1
ATOM 2226 O O . ALA A 1 295 ? -1.923 -22.25 12.578 1 92.38 295 ALA A O 1
ATOM 2227 N N . GLY A 1 296 ? -0.881 -20.781 11.25 1 88.31 296 GLY A N 1
ATOM 2228 C CA . GLY A 1 296 ? -0.845 -21.703 10.125 1 88.31 296 GLY A CA 1
ATOM 2229 C C . GLY A 1 296 ? 0.164 -22.828 10.305 1 88.31 296 GLY A C 1
ATOM 2230 O O . GLY A 1 296 ? -0.014 -23.922 9.766 1 88.31 296 GLY A O 1
ATOM 2231 N N . ALA A 1 297 ? 1.268 -22.609 11.008 1 79.38 297 ALA A N 1
ATOM 2232 C CA . ALA A 1 297 ? 2.324 -23.594 11.25 1 79.38 297 ALA A CA 1
ATOM 2233 C C . ALA A 1 297 ? 1.893 -24.625 12.297 1 79.38 297 ALA A C 1
ATOM 2235 O O . ALA A 1 297 ? 2.34 -25.766 12.266 1 79.38 297 ALA A O 1
ATOM 2236 N N . GLN A 1 298 ? 1.148 -24.234 13.258 1 72.5 298 GLN A N 1
ATOM 2237 C CA . GLN A 1 298 ? 0.7 -25.109 14.344 1 72.5 298 GLN A CA 1
ATOM 2238 C C . GLN A 1 298 ? -0.102 -26.281 13.797 1 72.5 298 GLN A C 1
ATOM 2240 O O . GLN A 1 298 ? -0.028 -27.391 14.336 1 72.5 298 GLN A O 1
ATOM 2245 N N . ARG A 1 299 ? -0.741 -26.141 12.734 1 59.44 299 ARG A N 1
ATOM 2246 C CA . ARG A 1 299 ? -1.526 -27.234 12.18 1 59.44 299 ARG A CA 1
ATOM 2247 C C . ARG A 1 299 ? -0.641 -28.203 11.398 1 59.44 299 ARG A C 1
ATOM 2249 O O . ARG A 1 299 ? -0.902 -29.406 11.367 1 59.44 299 ARG A O 1
ATOM 2256 N N . LYS A 1 300 ? 0.419 -27.797 10.805 1 55.72 300 LYS A N 1
ATOM 2257 C CA . LYS A 1 300 ? 1.311 -28.703 10.094 1 55.72 300 LYS A CA 1
ATOM 2258 C C . LYS A 1 300 ? 1.974 -29.688 11.062 1 55.72 300 LYS A C 1
ATOM 2260 O O . LYS A 1 300 ? 2.232 -30.844 10.703 1 55.72 300 LYS A O 1
ATOM 2265 N N . VAL A 1 301 ? 2.23 -29.406 12.352 1 49.75 301 VAL A N 1
ATOM 2266 C CA . VAL A 1 301 ? 2.893 -30.281 13.312 1 49.75 301 VAL A CA 1
ATOM 2267 C C . VAL A 1 301 ? 1.869 -31.219 13.953 1 49.75 301 VAL A C 1
ATOM 2269 O O . VAL A 1 301 ? 2.236 -32.188 14.633 1 49.75 301 VAL A O 1
ATOM 2272 N N . CYS A 1 302 ? 0.702 -30.859 14.07 1 38.28 302 CYS A N 1
ATOM 2273 C CA . CYS A 1 302 ? -0.191 -31.812 14.711 1 38.28 302 CYS A CA 1
ATOM 2274 C C . CYS A 1 302 ? -0.605 -32.906 13.75 1 38.28 302 CYS A C 1
ATOM 2276 O O . CYS A 1 302 ? -1.479 -32.719 12.906 1 38.28 302 CYS A O 1
ATOM 2278 N N . PRO A 1 303 ? 0.298 -33.812 13.297 1 37.94 303 PRO A N 1
ATOM 2279 C CA . PRO A 1 303 ? 0.051 -34.938 12.406 1 37.94 303 PRO A CA 1
ATOM 2280 C C . PRO A 1 303 ? -1.262 -35.656 12.711 1 37.94 303 PRO A C 1
ATOM 2282 O O . PRO A 1 303 ? -1.803 -36.375 11.852 1 37.94 303 PRO A O 1
ATOM 2285 N N . ALA A 1 304 ? -1.512 -36 14.047 1 34.12 304 ALA A N 1
ATOM 2286 C CA . ALA A 1 304 ? -2.221 -37.188 14.523 1 34.12 304 ALA A CA 1
ATOM 2287 C C . ALA A 1 304 ? -3.689 -37.156 14.117 1 34.12 304 ALA A C 1
ATOM 2289 O O . ALA A 1 304 ? -4.316 -38.188 13.945 1 34.12 304 ALA A O 1
ATOM 2290 N N . LEU A 1 305 ? -4.41 -36.031 14.367 1 34.38 305 LEU A N 1
ATOM 2291 C CA . LEU A 1 305 ? -5.848 -36.25 14.398 1 34.38 305 LEU A CA 1
ATOM 2292 C C . LEU A 1 305 ? -6.402 -36.469 12.992 1 34.38 305 LEU A C 1
ATOM 2294 O O . LEU A 1 305 ? -7.598 -36.719 12.82 1 34.38 305 LEU A O 1
ATOM 2298 N N . ASP A 1 306 ? -5.633 -36.062 12.008 1 34 306 ASP A N 1
ATOM 2299 C CA . ASP A 1 306 ? -6.328 -36.219 10.734 1 34 306 ASP A CA 1
ATOM 2300 C C . ASP A 1 306 ? -6.41 -37.688 10.336 1 34 306 ASP A C 1
ATOM 2302 O O . ASP A 1 306 ? -7.008 -38.031 9.312 1 34 306 ASP A O 1
ATOM 2306 N N . SER A 1 307 ? -5.566 -38.562 10.906 1 30.83 307 SER A N 1
ATOM 2307 C CA . SER A 1 307 ? -5.656 -39.938 10.438 1 30.83 307 SER A CA 1
ATOM 2308 C C . SER A 1 307 ? -6.953 -40.594 10.898 1 30.83 307 SER A C 1
ATOM 2310 O O . SER A 1 307 ? -7.5 -41.438 10.203 1 30.83 307 SER A O 1
ATOM 2312 N N . GLU A 1 308 ? -7.285 -40.531 12.273 1 31.78 308 GLU A N 1
ATOM 2313 C CA . GLU A 1 308 ? -8.312 -41.438 12.781 1 31.78 308 GLU A CA 1
ATOM 2314 C C . GLU A 1 308 ? -9.703 -41 12.328 1 31.78 308 GLU A C 1
ATOM 2316 O O . GLU A 1 308 ? -10.648 -41.781 12.359 1 31.78 308 GLU A O 1
ATOM 2321 N N . ALA A 1 309 ? -9.922 -39.688 12.211 1 30.86 309 ALA A N 1
ATOM 2322 C CA . ALA A 1 309 ? -11.336 -39.375 12.055 1 30.86 309 ALA A CA 1
ATOM 2323 C C . ALA A 1 309 ? -11.82 -39.688 10.648 1 30.86 309 ALA A C 1
ATOM 2325 O O . ALA A 1 309 ? -13 -39.5 10.328 1 30.86 309 ALA A O 1
ATOM 2326 N N . ALA A 1 310 ? -10.914 -40 9.711 1 29.06 310 ALA A N 1
ATOM 2327 C CA . ALA A 1 310 ? -11.484 -40.281 8.391 1 29.06 310 ALA A CA 1
ATOM 2328 C C . ALA A 1 310 ? -12.242 -41.594 8.367 1 29.06 310 ALA A C 1
ATOM 2330 O O . ALA A 1 310 ? -12.922 -41.906 7.387 1 29.06 310 ALA A O 1
ATOM 2331 N N . ALA A 1 311 ? -11.812 -42.5 9.297 1 27.47 311 ALA A N 1
ATOM 2332 C CA . ALA A 1 311 ? -12.398 -43.812 9.039 1 27.47 311 ALA A CA 1
ATOM 2333 C C . ALA A 1 311 ? -13.859 -43.875 9.477 1 27.47 311 ALA A C 1
ATOM 2335 O O . ALA A 1 311 ? -14.539 -44.875 9.297 1 27.47 311 ALA A O 1
ATOM 2336 N N . ALA A 1 312 ? -14.203 -43.062 10.594 1 25.17 312 ALA A N 1
ATOM 2337 C CA . ALA A 1 312 ? -15.516 -43.5 11.078 1 25.17 312 ALA A CA 1
ATOM 2338 C C . ALA A 1 312 ? -16.625 -43.031 10.141 1 25.17 312 ALA A C 1
ATOM 2340 O O . ALA A 1 312 ? -16.781 -41.844 9.891 1 25.17 312 ALA A O 1
ATOM 2341 N N . LYS A 1 313 ? -16.969 -43.844 9.188 1 27.03 313 LYS A N 1
ATOM 2342 C CA . LYS A 1 313 ? -18.156 -43.719 8.352 1 27.03 313 LYS A CA 1
ATOM 2343 C C . LYS A 1 313 ? -19.391 -43.406 9.195 1 27.03 313 LYS A C 1
ATOM 2345 O O . LYS A 1 313 ? -19.703 -44.156 10.141 1 27.03 313 LYS A O 1
ATOM 2350 N N . PRO A 1 314 ? -19.844 -42.156 9.461 1 24.47 314 PRO A N 1
ATOM 2351 C CA . PRO A 1 314 ? -21.031 -42 10.289 1 24.47 314 PRO A CA 1
ATOM 2352 C C . PRO A 1 314 ? -22.156 -42.938 9.875 1 24.47 314 PRO A C 1
ATOM 2354 O O . PRO A 1 314 ? -22.359 -43.219 8.688 1 24.47 314 PRO A O 1
ATOM 2357 N N . GLU A 1 315 ? -22.406 -43.938 10.625 1 24.12 315 GLU A N 1
ATOM 2358 C CA . GLU A 1 315 ? -23.578 -44.812 10.422 1 24.12 315 GLU A CA 1
ATOM 2359 C C . GLU A 1 315 ? -24.844 -43.969 10.219 1 24.12 315 GLU A C 1
ATOM 2361 O O . GLU A 1 315 ? -25.156 -43.094 11.039 1 24.12 315 GLU A O 1
ATOM 2366 N N . VAL A 1 316 ? -25.125 -43.562 8.984 1 22.95 316 VAL A N 1
ATOM 2367 C CA . VAL A 1 316 ? -26.375 -42.938 8.578 1 22.95 316 VAL A CA 1
ATOM 2368 C C . VAL A 1 316 ? -27.547 -43.625 9.289 1 22.95 316 VAL A C 1
ATOM 2370 O O . VAL A 1 316 ? -27.781 -44.844 9.102 1 22.95 316 VAL A O 1
ATOM 2373 N N . LEU A 1 317 ? -27.719 -43.312 10.609 1 22.77 317 LEU A N 1
ATOM 2374 C CA . LEU A 1 317 ? -28.953 -43.812 11.219 1 22.77 317 LEU A CA 1
ATOM 2375 C C . LEU A 1 317 ? -30.141 -43.562 10.297 1 22.77 317 LEU A C 1
ATOM 2377 O O . LEU A 1 317 ? -30.344 -42.469 9.805 1 22.77 317 LEU A O 1
ATOM 2381 N N . GLU A 1 318 ? -30.594 -44.594 9.656 1 24.38 318 GLU A N 1
ATOM 2382 C CA . GLU A 1 318 ? -31.828 -44.688 8.883 1 24.38 318 GLU A CA 1
ATOM 2383 C C . GLU A 1 318 ? -33 -44.125 9.656 1 24.38 318 GLU A C 1
ATOM 2385 O O . GLU A 1 318 ? -33.438 -44.688 10.672 1 24.38 318 GLU A O 1
ATOM 2390 N N . VAL A 1 319 ? -32.906 -42.75 10.008 1 25.84 319 VAL A N 1
ATOM 2391 C CA . VAL A 1 319 ? -34.094 -42.281 10.695 1 25.84 319 VAL A CA 1
ATOM 2392 C C . VAL A 1 319 ? -35.344 -42.625 9.867 1 25.84 319 VAL A C 1
ATOM 2394 O O . VAL A 1 319 ? -35.375 -42.406 8.648 1 25.84 319 VAL A O 1
ATOM 2397 N N . PRO A 1 320 ? -36.219 -43.406 10.391 1 25.97 320 PRO A N 1
ATOM 2398 C CA . PRO A 1 320 ? -37.406 -43.875 9.656 1 25.97 320 PRO A CA 1
ATOM 2399 C C . PRO A 1 320 ? -38.25 -42.688 9.102 1 25.97 320 PRO A C 1
ATOM 2401 O O . PRO A 1 320 ? -38.125 -41.562 9.602 1 25.97 320 PRO A O 1
ATOM 2404 N N . PRO A 1 321 ? -38.812 -42.781 7.934 1 24.77 321 PRO A N 1
ATOM 2405 C CA . PRO A 1 321 ? -39.656 -41.844 7.168 1 24.77 321 PRO A CA 1
ATOM 2406 C C . PRO A 1 321 ? -40.75 -41.25 8.008 1 24.77 321 PRO A C 1
ATOM 2408 O O . PRO A 1 321 ? -41.656 -41.938 8.445 1 24.77 321 PRO A O 1
ATOM 2411 N N . GLU A 1 322 ? -40.375 -40.531 9.234 1 24.09 322 GLU A N 1
ATOM 2412 C CA . GLU A 1 322 ? -41.562 -40.125 9.961 1 24.09 322 GLU A CA 1
ATOM 2413 C C . GLU A 1 322 ? -42.531 -39.344 9.055 1 24.09 322 GLU A C 1
ATOM 2415 O O . GLU A 1 322 ? -42.094 -38.656 8.141 1 24.09 322 GLU A O 1
ATOM 2420 N N . THR A 1 323 ? -43.812 -39.656 9.086 1 22.48 323 THR A N 1
ATOM 2421 C CA . THR A 1 323 ? -45.062 -39.281 8.445 1 22.48 323 THR A CA 1
ATOM 2422 C C . THR A 1 323 ? -45.344 -37.781 8.625 1 22.48 323 THR A C 1
ATOM 2424 O O . THR A 1 323 ? -45.188 -37.25 9.727 1 22.48 323 THR A O 1
ATOM 2427 N N . ASN A 1 324 ? -45.156 -36.906 7.617 1 20.16 324 ASN A N 1
ATOM 2428 C CA . ASN A 1 324 ? -45.438 -35.5 7.344 1 20.16 324 ASN A CA 1
ATOM 2429 C C . ASN A 1 324 ? -46.812 -35.094 7.824 1 20.16 324 ASN A C 1
ATOM 2431 O O . ASN A 1 324 ? -47.812 -35.344 7.145 1 20.16 324 ASN A O 1
ATOM 2435 N N . THR A 1 325 ? -47.219 -35.375 9.117 1 20.39 325 THR A N 1
ATOM 2436 C CA . THR A 1 325 ? -48.594 -34.906 9.344 1 20.39 325 THR A CA 1
ATOM 2437 C C . THR A 1 325 ? -48.656 -33.375 9.203 1 20.39 325 THR A C 1
ATOM 2439 O O . THR A 1 325 ? -47.844 -32.656 9.75 1 20.39 325 THR A O 1
ATOM 2442 N N . ALA A 1 326 ? -49.438 -32.875 8.227 1 20.66 326 ALA A N 1
ATOM 2443 C CA . ALA A 1 326 ? -49.906 -31.578 7.73 1 20.66 326 ALA A CA 1
ATOM 2444 C C . ALA A 1 326 ? -50.562 -30.75 8.844 1 20.66 326 ALA A C 1
ATOM 2446 O O . ALA A 1 326 ? -51.688 -31.047 9.242 1 20.66 326 ALA A O 1
ATOM 2447 N N . LYS A 1 327 ? -49.875 -30.469 10.023 1 19.27 327 LYS A N 1
ATOM 2448 C CA . LYS A 1 327 ? -50.688 -29.75 10.992 1 19.27 327 LYS A CA 1
ATOM 2449 C C . LYS A 1 327 ? -51.125 -28.391 10.438 1 19.27 327 LYS A C 1
ATOM 2451 O O . LYS A 1 327 ? -50.312 -27.594 10 1 19.27 327 LYS A O 1
ATOM 2456 N N . THR A 1 328 ? -52.469 -28.203 10.039 1 19.94 328 THR A N 1
ATOM 2457 C CA . THR A 1 328 ? -53.406 -27.219 9.508 1 19.94 328 THR A CA 1
ATOM 2458 C C . THR A 1 328 ? -53.531 -26.016 10.453 1 19.94 328 THR A C 1
ATOM 2460 O O . THR A 1 328 ? -54 -26.172 11.594 1 19.94 328 THR A O 1
ATOM 2463 N N . PHE A 1 329 ? -52.5 -25.203 10.695 1 19.36 329 PHE A N 1
ATOM 2464 C CA . PHE A 1 329 ? -52.688 -24.062 11.594 1 19.36 329 PHE A CA 1
ATOM 2465 C C . PHE A 1 329 ? -53.812 -23.172 11.102 1 19.36 329 PHE A C 1
ATOM 2467 O O . PHE A 1 329 ? -53.844 -22.766 9.938 1 19.36 329 PHE A O 1
ATOM 2474 N N . SER A 1 330 ? -55.062 -23.234 11.672 1 17.8 330 SER A N 1
ATOM 2475 C CA . SER A 1 330 ? -56.344 -22.594 11.539 1 17.8 330 SER A CA 1
ATOM 2476 C C . SER A 1 330 ? -56.25 -21.078 11.758 1 17.8 330 SER A C 1
ATOM 2478 O O . SER A 1 330 ? -55.562 -20.625 12.664 1 17.8 330 SER A O 1
ATOM 2480 N N . LYS A 1 331 ? -56.531 -20.203 10.688 1 20.91 331 LYS A N 1
ATOM 2481 C CA . LYS A 1 331 ? -56.75 -18.766 10.492 1 20.91 331 LYS A CA 1
ATOM 2482 C C . LYS A 1 331 ? -57.844 -18.266 11.43 1 20.91 331 LYS A C 1
ATOM 2484 O O . LYS A 1 331 ? -59.031 -18.625 11.305 1 20.91 331 LYS A O 1
ATOM 2489 N N . ASN A 1 332 ? -57.812 -18.234 12.766 1 18.86 332 ASN A N 1
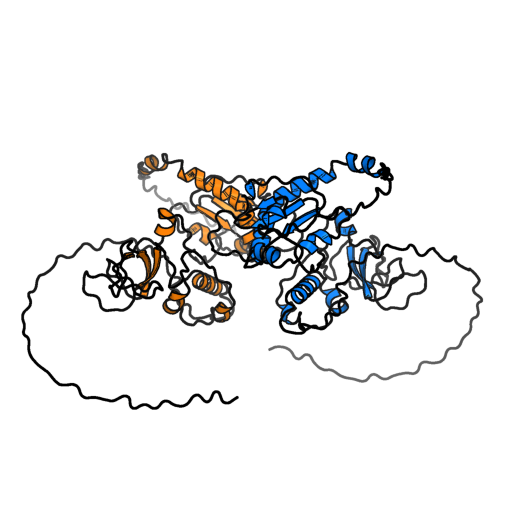ATOM 2490 C CA . ASN A 1 332 ? -58.875 -17.578 13.508 1 18.86 332 ASN A CA 1
ATOM 2491 C C . ASN A 1 332 ? -59.062 -16.125 13.055 1 18.86 332 ASN A C 1
ATOM 2493 O O . ASN A 1 332 ? -58.125 -15.352 13.047 1 18.86 332 ASN A O 1
ATOM 2497 N N . ASN A 1 333 ? -60.156 -15.727 12.258 1 20.44 333 ASN A N 1
ATOM 2498 C CA . ASN A 1 333 ? -60.969 -14.641 11.711 1 20.44 333 ASN A CA 1
ATOM 2499 C C . ASN A 1 333 ? -61.438 -13.68 12.805 1 20.44 333 ASN A C 1
ATOM 2501 O O . ASN A 1 333 ? -62.312 -12.852 12.57 1 20.44 333 ASN A O 1
ATOM 2505 N N . HIS A 1 334 ? -61.031 -13.562 14.094 1 21.14 334 HIS A N 1
ATOM 2506 C CA . HIS A 1 334 ? -61.875 -12.742 14.961 1 21.14 334 HIS A CA 1
ATOM 2507 C C . HIS A 1 334 ? -61.906 -11.289 14.492 1 21.14 334 HIS A C 1
ATOM 2509 O O . HIS A 1 334 ? -60.844 -10.688 14.289 1 21.14 334 HIS A O 1
ATOM 2515 N N . LEU A 1 335 ? -63.219 -10.953 14.008 1 20.23 335 LEU A N 1
ATOM 2516 C CA . LEU A 1 335 ? -64.188 -9.844 14.164 1 20.23 335 LEU A CA 1
ATOM 2517 C C . LEU A 1 335 ? -64.312 -9.484 15.641 1 20.23 335 LEU A C 1
ATOM 2519 O O . LEU A 1 335 ? -64.5 -10.367 16.484 1 20.23 335 LEU A O 1
ATOM 2523 N N . MET B 1 1 ? -32.969 16.688 -27.969 1 16.73 1 MET B N 1
ATOM 2524 C CA . MET B 1 1 ? -33.188 17.812 -28.906 1 16.73 1 MET B CA 1
ATOM 2525 C C . MET B 1 1 ? -32.812 19.141 -28.25 1 16.73 1 MET B C 1
ATOM 2527 O O . MET B 1 1 ? -32.656 19.203 -27.031 1 16.73 1 MET B O 1
ATOM 2531 N N . GLU B 1 2 ? -33.312 20.219 -28.859 1 16.22 2 GLU B N 1
ATOM 2532 C CA . GLU B 1 2 ? -33.094 21.672 -28.984 1 16.22 2 GLU B CA 1
ATOM 2533 C C . GLU B 1 2 ? -33.469 22.391 -27.688 1 16.22 2 GLU B C 1
ATOM 2535 O O . GLU B 1 2 ? -34.656 22.531 -27.375 1 16.22 2 GLU B O 1
ATOM 2540 N N . ALA B 1 3 ? -32.688 22.047 -26.562 1 16.75 3 ALA B N 1
ATOM 2541 C CA . ALA B 1 3 ? -32.531 22.641 -25.25 1 16.75 3 ALA B CA 1
ATOM 2542 C C . ALA B 1 3 ? -32.281 24.141 -25.328 1 16.75 3 ALA B C 1
ATOM 2544 O O . ALA B 1 3 ? -31.188 24.625 -25.109 1 16.75 3 ALA B O 1
ATOM 2545 N N . ALA B 1 4 ? -32.812 24.75 -26.438 1 16.12 4 ALA B N 1
ATOM 2546 C CA . ALA B 1 4 ? -32.406 26.047 -26.984 1 16.12 4 ALA B CA 1
ATOM 2547 C C . ALA B 1 4 ? -32.781 27.172 -26.031 1 16.12 4 ALA B C 1
ATOM 2549 O O . ALA B 1 4 ? -33.906 27.703 -26.078 1 16.12 4 ALA B O 1
ATOM 2550 N N . GLU B 1 5 ? -32.594 26.859 -24.641 1 16.8 5 GLU B N 1
ATOM 2551 C CA . GLU B 1 5 ? -33.281 27.766 -23.734 1 16.8 5 GLU B CA 1
ATOM 2552 C C . GLU B 1 5 ? -32.812 29.203 -23.953 1 16.8 5 GLU B C 1
ATOM 2554 O O . GLU B 1 5 ? -31.625 29.469 -24.094 1 16.8 5 GLU B O 1
ATOM 2559 N N . GLU B 1 6 ? -33.719 30 -24.422 1 16.33 6 GLU B N 1
ATOM 2560 C CA . GLU B 1 6 ? -33.875 31.375 -24.891 1 16.33 6 GLU B CA 1
ATOM 2561 C C . GLU B 1 6 ? -33.219 32.375 -23.938 1 16.33 6 GLU B C 1
ATOM 2563 O O . GLU B 1 6 ? -33.125 32.094 -22.734 1 16.33 6 GLU B O 1
ATOM 2568 N N . ARG B 1 7 ? -32.594 33.438 -24.422 1 17.23 7 ARG B N 1
ATOM 2569 C CA . ARG B 1 7 ? -31.703 34.594 -24.531 1 17.23 7 ARG B CA 1
ATOM 2570 C C . ARG B 1 7 ? -32.219 35.75 -23.672 1 17.23 7 ARG B C 1
ATOM 2572 O O . ARG B 1 7 ? -33 36.562 -24.141 1 17.23 7 ARG B O 1
ATOM 2579 N N . GLY B 1 8 ? -32.688 35.344 -22.375 1 15.48 8 GLY B N 1
ATOM 2580 C CA . GLY B 1 8 ? -33.438 36.406 -21.719 1 15.48 8 GLY B CA 1
ATOM 2581 C C . GLY B 1 8 ? -32.688 37.688 -21.562 1 15.48 8 GLY B C 1
ATOM 2582 O O . GLY B 1 8 ? -31.562 37.719 -21.031 1 15.48 8 GLY B O 1
ATOM 2583 N N . GLU B 1 9 ? -32.844 38.688 -22.438 1 15.81 9 GLU B N 1
ATOM 2584 C CA . GLU B 1 9 ? -32.281 39.969 -22.828 1 15.81 9 GLU B CA 1
ATOM 2585 C C . GLU B 1 9 ? -32.312 40.938 -21.672 1 15.81 9 GLU B C 1
ATOM 2587 O O . GLU B 1 9 ? -31.641 42 -21.703 1 15.81 9 GLU B O 1
ATOM 2592 N N . GLU B 1 10 ? -33.125 40.562 -20.594 1 16.16 10 GLU B N 1
ATOM 2593 C CA . GLU B 1 10 ? -33.781 41.812 -20.266 1 16.16 10 GLU B CA 1
ATOM 2594 C C . GLU B 1 10 ? -32.781 42.844 -19.797 1 16.16 10 GLU B C 1
ATOM 2596 O O . GLU B 1 10 ? -31.672 42.5 -19.344 1 16.16 10 GLU B O 1
ATOM 2601 N N . GLU B 1 11 ? -33.188 44.094 -19.844 1 15.46 11 GLU B N 1
ATOM 2602 C CA . GLU B 1 11 ? -32.938 45.531 -19.984 1 15.46 11 GLU B CA 1
ATOM 2603 C C . GLU B 1 11 ? -32.375 46.125 -18.688 1 15.46 11 GLU B C 1
ATOM 2605 O O . GLU B 1 11 ? -33.125 46.281 -17.719 1 15.46 11 GLU B O 1
ATOM 2610 N N . VAL B 1 12 ? -31.391 45.406 -18.219 1 17.12 12 VAL B N 1
ATOM 2611 C CA . VAL B 1 12 ? -31.109 45.844 -16.859 1 17.12 12 VAL B CA 1
ATOM 2612 C C . VAL B 1 12 ? -30.844 47.344 -16.859 1 17.12 12 VAL B C 1
ATOM 2614 O O . VAL B 1 12 ? -30 47.844 -17.625 1 17.12 12 VAL B O 1
ATOM 2617 N N . GLU B 1 13 ? -31.844 48 -16.328 1 15.23 13 GLU B N 1
ATOM 2618 C CA . GLU B 1 13 ? -32.094 49.438 -16.188 1 15.23 13 GLU B CA 1
ATOM 2619 C C . GLU B 1 13 ? -31 50.125 -15.375 1 15.23 13 GLU B C 1
ATOM 2621 O O . GLU B 1 13 ? -30.516 49.562 -14.398 1 15.23 13 GLU B O 1
ATOM 2626 N N . GLY B 1 14 ? -30.328 51.125 -15.961 1 15.41 14 GLY B N 1
ATOM 2627 C CA . GLY B 1 14 ? -29.172 52 -15.883 1 15.41 14 GLY B CA 1
ATOM 2628 C C . GLY B 1 14 ? -29.25 53 -14.719 1 15.41 14 GLY B C 1
ATOM 2629 O O . GLY B 1 14 ? -28.391 53.844 -14.578 1 15.41 14 GLY B O 1
ATOM 2630 N N . SER B 1 15 ? -30.422 52.75 -13.914 1 14.68 15 SER B N 1
ATOM 2631 C CA . SER B 1 15 ? -30.766 54.125 -13.586 1 14.68 15 SER B CA 1
ATOM 2632 C C . SER B 1 15 ? -29.641 54.781 -12.805 1 14.68 15 SER B C 1
ATOM 2634 O O . SER B 1 15 ? -28.75 54.125 -12.281 1 14.68 15 SER B O 1
ATOM 2636 N N . GLN B 1 16 ? -30.016 56 -12.211 1 14.32 16 GLN B N 1
ATOM 2637 C CA . GLN B 1 16 ? -29.656 57.438 -12.18 1 14.32 16 GLN B CA 1
ATOM 2638 C C . GLN B 1 16 ? -28.844 57.781 -10.938 1 14.32 16 GLN B C 1
ATOM 2640 O O . GLN B 1 16 ? -28.219 58.844 -10.867 1 14.32 16 GLN B O 1
ATOM 2645 N N . ALA B 1 17 ? -28.922 56.938 -9.945 1 14.33 17 ALA B N 1
ATOM 2646 C CA . ALA B 1 17 ? -29.172 57.812 -8.789 1 14.33 17 ALA B CA 1
ATOM 2647 C C . ALA B 1 17 ? -28 58.75 -8.531 1 14.33 17 ALA B C 1
ATOM 2649 O O . ALA B 1 17 ? -26.859 58.406 -8.875 1 14.33 17 ALA B O 1
ATOM 2650 N N . ASP B 1 18 ? -28.312 59.812 -7.699 1 14.38 18 ASP B N 1
ATOM 2651 C CA . ASP B 1 18 ? -27.969 61.219 -7.434 1 14.38 18 ASP B CA 1
ATOM 2652 C C . ASP B 1 18 ? -26.656 61.312 -6.652 1 14.38 18 ASP B C 1
ATOM 2654 O O . ASP B 1 18 ? -26.234 60.344 -6.012 1 14.38 18 ASP B O 1
ATOM 2658 N N . GLU B 1 19 ? -26.297 62.562 -6.512 1 14.61 19 GLU B N 1
ATOM 2659 C CA . GLU B 1 19 ? -25.172 63.5 -6.5 1 14.61 19 GLU B CA 1
ATOM 2660 C C . GLU B 1 19 ? -24.5 63.531 -5.133 1 14.61 19 GLU B C 1
ATOM 2662 O O . GLU B 1 19 ? -23.344 63.938 -5.02 1 14.61 19 GLU B O 1
ATOM 2667 N N . LYS B 1 20 ? -25.391 63.281 -4.102 1 15.34 20 LYS B N 1
ATOM 2668 C CA . LYS B 1 20 ? -25.234 64.375 -3.137 1 15.34 20 LYS B CA 1
ATOM 2669 C C . LYS B 1 20 ? -23.828 64.375 -2.543 1 15.34 20 LYS B C 1
ATOM 2671 O O . LYS B 1 20 ? -23.312 63.281 -2.166 1 15.34 20 LYS B O 1
ATOM 2676 N N . THR B 1 21 ? -23.062 65.5 -2.543 1 15.04 21 THR B N 1
ATOM 2677 C CA . THR B 1 21 ? -21.719 66 -2.5 1 15.04 21 THR B CA 1
ATOM 2678 C C . THR B 1 21 ? -21.141 65.938 -1.092 1 15.04 21 THR B C 1
ATOM 2680 O O . THR B 1 21 ? -19.953 65.625 -0.918 1 15.04 21 THR B O 1
ATOM 2683 N N . GLY B 1 22 ? -21.969 66.375 0.005 1 14.2 22 GLY B N 1
ATOM 2684 C CA . GLY B 1 22 ? -21.281 67.5 0.59 1 14.2 22 GLY B CA 1
ATOM 2685 C C . GLY B 1 22 ? -20.094 67.125 1.446 1 14.2 22 GLY B C 1
ATOM 2686 O O . GLY B 1 22 ? -18.969 67.562 1.218 1 14.2 22 GLY B O 1
ATOM 2687 N N . ALA B 1 23 ? -20.375 67.125 2.818 1 15.57 23 ALA B N 1
ATOM 2688 C CA . ALA B 1 23 ? -19.797 68.125 3.707 1 15.57 23 ALA B CA 1
ATOM 2689 C C . ALA B 1 23 ? -18.516 67.625 4.359 1 15.57 23 ALA B C 1
ATOM 2691 O O . ALA B 1 23 ? -17.484 68.312 4.371 1 15.57 23 ALA B O 1
ATOM 2692 N N . ALA B 1 24 ? -18.625 66.688 5.273 1 16.09 24 ALA B N 1
ATOM 2693 C CA . ALA B 1 24 ? -18.219 67.125 6.598 1 16.09 24 ALA B CA 1
ATOM 2694 C C . ALA B 1 24 ? -16.719 67 6.809 1 16.09 24 ALA B C 1
ATOM 2696 O O . ALA B 1 24 ? -16.094 66.125 6.199 1 16.09 24 ALA B O 1
ATOM 2697 N N . THR B 1 25 ? -16.234 67.812 7.703 1 16.09 25 THR B N 1
ATOM 2698 C CA . THR B 1 25 ? -15.047 68.562 8.164 1 16.09 25 THR B CA 1
ATOM 2699 C C . THR B 1 25 ? -14.047 67.625 8.805 1 16.09 25 THR B C 1
ATOM 2701 O O . THR B 1 25 ? -14.375 66.438 9.086 1 16.09 25 THR B O 1
ATOM 2704 N N . GLY B 1 26 ? -13.141 68.125 9.539 1 14.98 26 GLY B N 1
ATOM 2705 C CA . GLY B 1 26 ? -11.695 68.25 9.68 1 14.98 26 GLY B CA 1
ATOM 2706 C C . GLY B 1 26 ? -11.078 67.188 10.562 1 14.98 26 GLY B C 1
ATOM 2707 O O . GLY B 1 26 ? -10.148 66.5 10.156 1 14.98 26 GLY B O 1
ATOM 2708 N N . ALA B 1 27 ? -11.055 67.438 11.883 1 16.7 27 ALA B N 1
ATOM 2709 C CA . ALA B 1 27 ? -9.781 67.688 12.531 1 16.7 27 ALA B CA 1
ATOM 2710 C C . ALA B 1 27 ? -9.219 66.438 13.219 1 16.7 27 ALA B C 1
ATOM 2712 O O . ALA B 1 27 ? -8.156 66.5 13.836 1 16.7 27 ALA B O 1
ATOM 2713 N N . ARG B 1 28 ? -9.727 65.312 12.922 1 16.97 28 ARG B N 1
ATOM 2714 C CA . ARG B 1 28 ? -9.508 64.562 14.164 1 16.97 28 ARG B CA 1
ATOM 2715 C C . ARG B 1 28 ? -8.016 64.375 14.445 1 16.97 28 ARG B C 1
ATOM 2717 O O . ARG B 1 28 ? -7.199 64.438 13.523 1 16.97 28 ARG B O 1
ATOM 2724 N N . GLY B 1 29 ? -7.715 64.25 15.828 1 16.94 29 GLY B N 1
ATOM 2725 C CA . GLY B 1 29 ? -6.652 64.312 16.812 1 16.94 29 GLY B CA 1
ATOM 2726 C C . GLY B 1 29 ? -5.652 63.188 16.719 1 16.94 29 GLY B C 1
ATOM 2727 O O . GLY B 1 29 ? -5.957 62.125 16.156 1 16.94 29 GLY B O 1
ATOM 2728 N N . THR B 1 30 ? -4.379 63.438 16.969 1 17.48 30 THR B N 1
ATOM 2729 C CA . THR B 1 30 ? -3.014 62.969 16.734 1 17.48 30 THR B CA 1
ATOM 2730 C C . THR B 1 30 ? -2.691 61.75 17.594 1 17.48 30 THR B C 1
ATOM 2732 O O . THR B 1 30 ? -1.581 61.219 17.531 1 17.48 30 THR B O 1
ATOM 2735 N N . ASP B 1 31 ? -3.594 61.125 18.312 1 16.81 31 ASP B N 1
ATOM 2736 C CA . ASP B 1 31 ? -2.9 60.562 19.469 1 16.81 31 ASP B CA 1
ATOM 2737 C C . ASP B 1 31 ? -1.981 59.438 19.047 1 16.81 31 ASP B C 1
ATOM 2739 O O . ASP B 1 31 ? -2.348 58.625 18.203 1 16.81 31 ASP B O 1
ATOM 2743 N N . LYS B 1 32 ? -0.709 59.531 19.5 1 18.77 32 LYS B N 1
ATOM 2744 C CA . LYS B 1 32 ? 0.52 58.781 19.312 1 18.77 32 LYS B CA 1
ATOM 2745 C C . LYS B 1 32 ? 0.412 57.406 19.953 1 18.77 32 LYS B C 1
ATOM 2747 O O . LYS B 1 32 ? 0.387 57.281 21.188 1 18.77 32 LYS B O 1
ATOM 2752 N N . ALA B 1 33 ? -0.628 56.531 19.641 1 17.55 33 ALA B N 1
ATOM 2753 C CA . ALA B 1 33 ? -0.636 55.344 20.484 1 17.55 33 ALA B CA 1
ATOM 2754 C C . ALA B 1 33 ? 0.71 54.625 20.438 1 17.55 33 ALA B C 1
ATOM 2756 O O . ALA B 1 33 ? 1.413 54.688 19.422 1 17.55 33 ALA B O 1
ATOM 2757 N N . PRO B 1 34 ? 1.137 54.125 21.625 1 20.95 34 PRO B N 1
ATOM 2758 C CA . PRO B 1 34 ? 2.404 53.5 22.047 1 20.95 34 PRO B CA 1
ATOM 2759 C C . PRO B 1 34 ? 2.732 52.219 21.281 1 20.95 34 PRO B C 1
ATOM 2761 O O . PRO B 1 34 ? 1.832 51.594 20.734 1 20.95 34 PRO B O 1
ATOM 2764 N N . ALA B 1 35 ? 3.992 52.094 20.875 1 19.55 35 ALA B N 1
ATOM 2765 C CA . ALA B 1 35 ? 4.742 51.156 20.047 1 19.55 35 ALA B CA 1
ATOM 2766 C C . ALA B 1 35 ? 4.68 49.719 20.609 1 19.55 35 ALA B C 1
ATOM 2768 O O . ALA B 1 35 ? 5.156 49.469 21.703 1 19.55 35 ALA B O 1
ATOM 2769 N N . GLY B 1 36 ? 3.408 49.125 20.734 1 18.66 36 GLY B N 1
ATOM 2770 C CA . GLY B 1 36 ? 3.381 47.75 21.25 1 18.66 36 GLY B CA 1
ATOM 2771 C C . GLY B 1 36 ? 4.484 46.875 20.688 1 18.66 36 GLY B C 1
ATOM 2772 O O . GLY B 1 36 ? 4.992 47.156 19.594 1 18.66 36 GLY B O 1
ATOM 2773 N N . GLY B 1 37 ? 5.285 46.219 21.609 1 20.61 37 GLY B N 1
ATOM 2774 C CA . GLY B 1 37 ? 6.426 45.312 21.562 1 20.61 37 GLY B CA 1
ATOM 2775 C C . GLY B 1 37 ? 6.203 44.125 20.672 1 20.61 37 GLY B C 1
ATOM 2776 O O . GLY B 1 37 ? 5.137 43.5 20.703 1 20.61 37 GLY B O 1
ATOM 2777 N N . ARG B 1 38 ? 6.793 44.094 19.484 1 21.36 38 ARG B N 1
ATOM 2778 C CA . ARG B 1 38 ? 6.789 43.094 18.422 1 21.36 38 ARG B CA 1
ATOM 2779 C C . ARG B 1 38 ? 7.23 41.75 18.953 1 21.36 38 ARG B C 1
ATOM 2781 O O . ARG B 1 38 ? 8.359 41.594 19.422 1 21.36 38 ARG B O 1
ATOM 2788 N N . GLY B 1 39 ? 6.383 41.094 19.844 1 20.39 39 GLY B N 1
ATOM 2789 C CA . GLY B 1 39 ? 6.707 39.719 20.172 1 20.39 39 GLY B CA 1
ATOM 2790 C C . GLY B 1 39 ? 7.199 38.938 18.984 1 20.39 39 GLY B C 1
ATOM 2791 O O . GLY B 1 39 ? 6.594 38.969 17.906 1 20.39 39 GLY B O 1
ATOM 2792 N N . SER B 1 40 ? 8.5 38.781 18.859 1 20.38 40 SER B N 1
ATOM 2793 C CA . SER B 1 40 ? 9.203 37.938 17.891 1 20.38 40 SER B CA 1
ATOM 2794 C C . SER B 1 40 ? 8.641 36.531 17.859 1 20.38 40 SER B C 1
ATOM 2796 O O . SER B 1 40 ? 8.82 35.781 18.812 1 20.38 40 SER B O 1
ATOM 2798 N N . CYS B 1 41 ? 7.34 36.344 17.625 1 23.31 41 CYS B N 1
ATOM 2799 C CA . CYS B 1 41 ? 6.902 34.969 17.375 1 23.31 41 CYS B CA 1
ATOM 2800 C C . CYS B 1 41 ? 7.891 34.25 16.469 1 23.31 41 CYS B C 1
ATOM 2802 O O . CYS B 1 41 ? 8.281 34.781 15.43 1 23.31 41 CYS B O 1
ATOM 2804 N N . ALA B 1 42 ? 8.797 33.406 17.078 1 24.67 42 ALA B N 1
ATOM 2805 C CA . ALA B 1 42 ? 9.664 32.469 16.391 1 24.67 42 ALA B CA 1
ATOM 2806 C C . ALA B 1 42 ? 8.945 31.828 15.203 1 24.67 42 ALA B C 1
ATOM 2808 O O . ALA B 1 42 ? 7.957 31.109 15.391 1 24.67 42 ALA B O 1
ATOM 2809 N N . GLU B 1 43 ? 8.766 32.625 14.18 1 27.09 43 GLU B N 1
ATOM 2810 C CA . GLU B 1 43 ? 8.25 32.25 12.859 1 27.09 43 GLU B CA 1
ATOM 2811 C C . GLU B 1 43 ? 8.93 31 12.328 1 27.09 43 GLU B C 1
ATOM 2813 O O . GLU B 1 43 ? 9.953 31.078 11.648 1 27.09 43 GLU B O 1
ATOM 2818 N N . GLY B 1 44 ? 9.414 30.141 13.258 1 27.41 44 GLY B N 1
ATOM 2819 C CA . GLY B 1 44 ? 9.93 29 12.523 1 27.41 44 GLY B CA 1
ATOM 2820 C C . GLY B 1 44 ? 8.984 28.5 11.445 1 27.41 44 GLY B C 1
ATOM 2821 O O . GLY B 1 44 ? 8.055 27.75 11.727 1 27.41 44 GLY B O 1
ATOM 2822 N N . GLY B 1 45 ? 8.43 29.469 10.703 1 28.06 45 GLY B N 1
ATOM 2823 C CA . GLY B 1 45 ? 7.605 29.016 9.594 1 28.06 45 GLY B CA 1
ATOM 2824 C C . GLY B 1 45 ? 8.227 27.859 8.828 1 28.06 45 GLY B C 1
ATOM 2825 O O . GLY B 1 45 ? 9.453 27.734 8.781 1 28.06 45 GLY B O 1
ATOM 2826 N N . PRO B 1 46 ? 7.633 26.797 8.938 1 31.38 46 PRO B N 1
ATOM 2827 C CA . PRO B 1 46 ? 8.109 25.75 8.031 1 31.38 46 PRO B CA 1
ATOM 2828 C C . PRO B 1 46 ? 8.617 26.312 6.703 1 31.38 46 PRO B C 1
ATOM 2830 O O . PRO B 1 46 ? 8.07 27.281 6.184 1 31.38 46 PRO B O 1
ATOM 2833 N N . GLY B 1 47 ? 9.945 26.641 6.633 1 29.42 47 GLY B N 1
ATOM 2834 C CA . GLY B 1 47 ? 10.547 26.953 5.352 1 29.42 47 GLY B CA 1
ATOM 2835 C C . GLY B 1 47 ? 9.742 26.453 4.168 1 29.42 47 GLY B C 1
ATOM 2836 O O . GLY B 1 47 ? 9.453 25.25 4.074 1 29.42 47 GLY B O 1
ATOM 2837 N N . THR B 1 48 ? 8.719 27.266 3.73 1 31.58 48 THR B N 1
ATOM 2838 C CA . THR B 1 48 ? 8.102 27.156 2.41 1 31.58 48 THR B CA 1
ATOM 2839 C C . THR B 1 48 ? 9.109 26.641 1.386 1 31.58 48 THR B C 1
ATOM 2841 O O . THR B 1 48 ? 10.305 26.922 1.489 1 31.58 48 THR B O 1
ATOM 2844 N N . VAL B 1 49 ? 8.969 25.469 0.939 1 36.59 49 VAL B N 1
ATOM 2845 C CA . VAL B 1 49 ? 9.625 25.172 -0.332 1 36.59 49 VAL B CA 1
ATOM 2846 C C . VAL B 1 49 ? 9.594 26.406 -1.226 1 36.59 49 VAL B C 1
ATOM 2848 O O . VAL B 1 49 ? 8.633 26.625 -1.965 1 36.59 49 VAL B O 1
ATOM 2851 N N . GLU B 1 50 ? 9.781 27.641 -0.655 1 33.34 50 GLU B N 1
ATOM 2852 C CA . GLU B 1 50 ? 9.836 28.859 -1.446 1 33.34 50 GLU B CA 1
ATOM 2853 C C . GLU B 1 50 ? 10.656 28.672 -2.717 1 33.34 50 GLU B C 1
ATOM 2855 O O . GLU B 1 50 ? 10.938 29.641 -3.436 1 33.34 50 GLU B O 1
ATOM 2860 N N . GLY B 1 51 ? 11.453 27.625 -2.777 1 33.19 51 GLY B N 1
ATOM 2861 C CA . GLY B 1 51 ? 12.211 27.672 -4.02 1 33.19 51 GLY B CA 1
ATOM 2862 C C . GLY B 1 51 ? 11.336 27.828 -5.246 1 33.19 51 GLY B C 1
ATOM 2863 O O . GLY B 1 51 ? 10.141 27.531 -5.199 1 33.19 51 GLY B O 1
ATOM 2864 N N . GLU B 1 52 ? 11.508 28.969 -5.969 1 32.28 52 GLU B N 1
ATOM 2865 C CA . GLU B 1 52 ? 10.914 29.078 -7.297 1 32.28 52 GLU B CA 1
ATOM 2866 C C . GLU B 1 52 ? 10.805 27.719 -7.969 1 32.28 52 GLU B C 1
ATOM 2868 O O . GLU B 1 52 ? 11.797 27 -8.078 1 32.28 52 GLU B O 1
ATOM 2873 N N . PHE B 1 53 ? 9.609 27.172 -7.75 1 33.75 53 PHE B N 1
ATOM 2874 C CA . PHE B 1 53 ? 9.352 26.031 -8.617 1 33.75 53 PHE B CA 1
ATOM 2875 C C . PHE B 1 53 ? 9.453 26.422 -10.086 1 33.75 53 PHE B C 1
ATOM 2877 O O . PHE B 1 53 ? 8.594 27.141 -10.602 1 33.75 53 PHE B O 1
ATOM 2884 N N . LYS B 1 54 ? 10.578 26.781 -10.562 1 37.84 54 LYS B N 1
ATOM 2885 C CA . LYS B 1 54 ? 10.656 27.203 -11.961 1 37.84 54 LYS B CA 1
ATOM 2886 C C . LYS B 1 54 ? 10.164 26.094 -12.891 1 37.84 54 LYS B C 1
ATOM 2888 O O . LYS B 1 54 ? 10.383 26.156 -14.102 1 37.84 54 LYS B O 1
ATOM 2893 N N . GLY B 1 55 ? 9.203 25.297 -12.641 1 34.88 55 GLY B N 1
ATOM 2894 C CA . GLY B 1 55 ? 8.672 24.234 -13.484 1 34.88 55 GLY B CA 1
ATOM 2895 C C . GLY B 1 55 ? 9.586 23.016 -13.57 1 34.88 55 GLY B C 1
ATOM 2896 O O . GLY B 1 55 ? 10.703 23.047 -13.055 1 34.88 55 GLY B O 1
ATOM 2897 N N . VAL B 1 56 ? 8.914 21.828 -13.914 1 40.25 56 VAL B N 1
ATOM 2898 C CA . VAL B 1 56 ? 9.711 20.672 -14.328 1 40.25 56 VAL B CA 1
ATOM 2899 C C . VAL B 1 56 ? 10.875 21.141 -15.203 1 40.25 56 VAL B C 1
ATOM 2901 O O . VAL B 1 56 ? 10.664 21.625 -16.312 1 40.25 56 VAL B O 1
ATOM 2904 N N . GLY B 1 57 ? 11.594 22.031 -14.742 1 38.38 57 GLY B N 1
ATOM 2905 C CA . GLY B 1 57 ? 12.672 22.344 -15.664 1 38.38 57 GLY B CA 1
ATOM 2906 C C . GLY B 1 57 ? 13.141 21.141 -16.469 1 38.38 57 GLY B C 1
ATOM 2907 O O . GLY B 1 57 ? 12.406 20.172 -16.609 1 38.38 57 GLY B O 1
ATOM 2908 N N . LYS B 1 58 ? 14.508 21 -16.734 1 45.41 58 LYS B N 1
ATOM 2909 C CA . LYS B 1 58 ? 15.219 19.953 -17.453 1 45.41 58 LYS B CA 1
ATOM 2910 C C . LYS B 1 58 ? 14.859 18.578 -16.891 1 45.41 58 LYS B C 1
ATOM 2912 O O . LYS B 1 58 ? 14.414 18.453 -15.758 1 45.41 58 LYS B O 1
ATOM 2917 N N . LYS B 1 59 ? 15.039 17.406 -17.562 1 47.66 59 LYS B N 1
ATOM 2918 C CA . LYS B 1 59 ? 15.383 16.016 -17.297 1 47.66 59 LYS B CA 1
ATOM 2919 C C . LYS B 1 59 ? 16.141 15.875 -15.984 1 47.66 59 LYS B C 1
ATOM 2921 O O . LYS B 1 59 ? 17.188 16.5 -15.797 1 47.66 59 LYS B O 1
ATOM 2926 N N . GLY B 1 60 ? 15.547 15.688 -14.641 1 57.28 60 GLY B N 1
ATOM 2927 C CA . GLY B 1 60 ? 16.438 15.383 -13.539 1 57.28 60 GLY B CA 1
ATOM 2928 C C . GLY B 1 60 ? 15.914 15.875 -12.195 1 57.28 60 GLY B C 1
ATOM 2929 O O . GLY B 1 60 ? 16.531 15.633 -11.164 1 57.28 60 GLY B O 1
ATOM 2930 N N . GLN B 1 61 ? 14.789 16.672 -12.188 1 80.12 61 GLN B N 1
ATOM 2931 C CA . GLN B 1 61 ? 14.633 17 -10.773 1 80.12 61 GLN B CA 1
ATOM 2932 C C . GLN B 1 61 ? 13.461 16.25 -10.164 1 80.12 61 GLN B C 1
ATOM 2934 O O . GLN B 1 61 ? 12.516 16.859 -9.648 1 80.12 61 GLN B O 1
ATOM 2939 N N . ALA B 1 62 ? 13.352 15.078 -10.266 1 87.06 62 ALA B N 1
ATOM 2940 C CA . ALA B 1 62 ? 12.312 14.148 -9.812 1 87.06 62 ALA B CA 1
ATOM 2941 C C . ALA B 1 62 ? 11.984 14.375 -8.336 1 87.06 62 ALA B C 1
ATOM 2943 O O . ALA B 1 62 ? 10.812 14.344 -7.941 1 87.06 62 ALA B O 1
ATOM 2944 N N . CYS B 1 63 ? 12.93 14.703 -7.578 1 90.62 63 CYS B N 1
ATOM 2945 C CA . CYS B 1 63 ? 12.711 14.891 -6.145 1 90.62 63 CYS B CA 1
ATOM 2946 C C . CYS B 1 63 ? 11.945 16.172 -5.875 1 90.62 63 CYS B C 1
ATOM 2948 O O . CYS B 1 63 ? 11.07 16.219 -5.004 1 90.62 63 CYS B O 1
ATOM 2950 N N . VAL B 1 64 ? 12.273 17.172 -6.609 1 91.88 64 VAL B N 1
ATOM 2951 C CA . VAL B 1 64 ? 11.578 18.438 -6.457 1 91.88 64 VAL B CA 1
ATOM 2952 C C . VAL B 1 64 ? 10.117 18.281 -6.863 1 91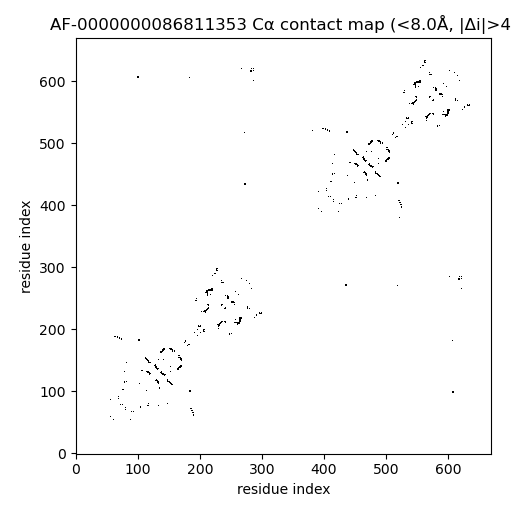.88 64 VAL B C 1
ATOM 2954 O O . VAL B 1 64 ? 9.219 18.781 -6.184 1 91.88 64 VAL B O 1
ATOM 2957 N N . GLN B 1 65 ? 9.914 17.609 -7.934 1 92.81 65 GLN B N 1
ATOM 2958 C CA . GLN B 1 65 ? 8.547 17.344 -8.375 1 92.81 65 GLN B CA 1
ATOM 2959 C C . GLN B 1 65 ? 7.762 16.562 -7.328 1 92.81 65 GLN B C 1
ATOM 2961 O O . GLN B 1 65 ? 6.605 16.891 -7.039 1 92.81 65 GLN B O 1
ATOM 2966 N N . LEU B 1 66 ? 8.375 15.539 -6.816 1 94.38 66 LEU B N 1
ATOM 2967 C CA . LEU B 1 66 ? 7.707 14.75 -5.781 1 94.38 66 LEU B CA 1
ATOM 2968 C C . LEU B 1 66 ? 7.383 15.617 -4.57 1 94.38 66 LEU B C 1
ATOM 2970 O O . LEU B 1 66 ? 6.293 15.516 -3.998 1 94.38 66 LEU B O 1
ATOM 2974 N N . ALA B 1 67 ? 8.305 16.438 -4.203 1 94.75 67 ALA B N 1
ATOM 2975 C CA . ALA B 1 67 ? 8.078 17.344 -3.074 1 94.75 67 ALA B CA 1
ATOM 2976 C C . ALA B 1 67 ? 6.883 18.25 -3.332 1 94.75 67 ALA B C 1
ATOM 2978 O O . ALA B 1 67 ? 6.043 18.438 -2.451 1 94.75 67 ALA B O 1
ATOM 2979 N N . ARG B 1 68 ? 6.762 18.766 -4.492 1 94.56 68 ARG B N 1
ATOM 2980 C CA . ARG B 1 68 ? 5.648 19.625 -4.863 1 94.56 68 ARG B CA 1
ATOM 2981 C C . ARG B 1 68 ? 4.328 18.875 -4.816 1 94.56 68 ARG B C 1
ATOM 2983 O O . ARG B 1 68 ? 3.324 19.391 -4.32 1 94.56 68 ARG B O 1
ATOM 2990 N N . ILE B 1 69 ? 4.344 17.703 -5.328 1 95.75 69 ILE B N 1
ATOM 2991 C CA . ILE B 1 69 ? 3.148 16.859 -5.336 1 95.75 69 ILE B CA 1
ATOM 2992 C C . ILE B 1 69 ? 2.705 16.594 -3.902 1 95.75 69 ILE B C 1
ATOM 2994 O O . ILE B 1 69 ? 1.518 16.688 -3.582 1 95.75 69 ILE B O 1
ATOM 2998 N N . LEU B 1 70 ? 3.637 16.266 -3.062 1 96.38 70 LEU B N 1
ATOM 2999 C CA . LEU B 1 70 ? 3.311 15.969 -1.675 1 96.38 70 LEU B CA 1
ATOM 3000 C C . LEU B 1 70 ? 2.777 17.203 -0.956 1 96.38 70 LEU B C 1
ATOM 3002 O O . LEU B 1 70 ? 1.826 17.109 -0.177 1 96.38 70 LEU B O 1
ATOM 3006 N N . GLN B 1 71 ? 3.363 18.312 -1.255 1 96.5 71 GLN B N 1
ATOM 3007 C CA . GLN B 1 71 ? 2.867 19.547 -0.675 1 96.5 71 GLN B CA 1
ATOM 3008 C C . GLN B 1 71 ? 1.451 19.859 -1.158 1 96.5 71 GLN B C 1
ATOM 3010 O O . GLN B 1 71 ? 0.588 20.234 -0.366 1 96.5 71 GLN B O 1
ATOM 3015 N N . TYR B 1 72 ? 1.292 19.688 -2.395 1 96.5 72 TYR B N 1
ATOM 3016 C CA . TYR B 1 72 ? -0.024 19.891 -2.988 1 96.5 72 TYR B CA 1
ATOM 3017 C C . TYR B 1 72 ? -1.064 18.984 -2.34 1 96.5 72 TYR B C 1
ATOM 3019 O O . TYR B 1 72 ? -2.162 19.438 -2 1 96.5 72 TYR B O 1
ATOM 3027 N N . LEU B 1 73 ? -0.717 17.719 -2.129 1 96.69 73 LEU B N 1
ATOM 3028 C CA . LEU B 1 73 ? -1.629 16.734 -1.554 1 96.69 73 LEU B CA 1
ATOM 3029 C C . LEU B 1 73 ? -1.938 17.078 -0.098 1 96.69 73 LEU B C 1
ATOM 3031 O O . LEU B 1 73 ? -3.051 16.844 0.375 1 96.69 73 LEU B O 1
ATOM 3035 N N . GLU B 1 74 ? -0.982 17.578 0.609 1 96.62 74 GLU B N 1
ATOM 3036 C CA . GLU B 1 74 ? -1.136 17.938 2.016 1 96.62 74 GLU B CA 1
ATOM 3037 C C . GLU B 1 74 ? -2.084 19.125 2.18 1 96.62 74 GLU B C 1
ATOM 3039 O O . GLU B 1 74 ? -2.828 19.203 3.162 1 96.62 74 GLU B O 1
ATOM 3044 N N . CYS B 1 75 ? -2.145 19.969 1.278 1 97.25 75 CYS B N 1
ATOM 3045 C CA . CYS B 1 75 ? -2.889 21.219 1.347 1 97.25 75 CYS B CA 1
ATOM 3046 C C . CYS B 1 75 ? -4.383 20.969 1.151 1 97.25 75 CYS B C 1
ATOM 3048 O O . CYS B 1 75 ? -4.789 20.328 0.182 1 97.25 75 CYS B O 1
ATOM 3050 N N . PRO B 1 76 ? -5.199 21.531 2.123 1 97 76 PRO B N 1
ATOM 3051 C CA . PRO B 1 76 ? -6.641 21.422 1.893 1 97 76 PRO B CA 1
ATOM 3052 C C . PRO B 1 76 ? -7.062 21.938 0.52 1 97 76 PRO B C 1
ATOM 3054 O O . PRO B 1 76 ? -6.523 22.953 0.046 1 97 76 PRO B O 1
ATOM 3057 N N . GLN B 1 77 ? -8 21.266 -0.073 1 95.5 77 GLN B N 1
ATOM 3058 C CA . GLN B 1 77 ? -8.406 21.547 -1.448 1 95.5 77 GLN B CA 1
ATOM 3059 C C . GLN B 1 77 ? -8.797 23 -1.623 1 95.5 77 GLN B C 1
ATOM 3061 O O . GLN B 1 77 ? -8.414 23.641 -2.611 1 95.5 77 GLN B O 1
ATOM 3066 N N . TYR B 1 78 ? -9.531 23.641 -0.734 1 96.44 78 TYR B N 1
ATOM 3067 C CA . TYR B 1 78 ? -10.055 25 -0.865 1 96.44 78 TYR B CA 1
ATOM 3068 C C . TYR B 1 78 ? -8.938 26.016 -0.762 1 96.44 78 TYR B C 1
ATOM 3070 O O . TYR B 1 78 ? -9.141 27.203 -1.058 1 96.44 78 TYR B O 1
ATOM 3078 N N . LEU B 1 79 ? -7.773 25.594 -0.404 1 97.5 79 LEU B N 1
ATOM 3079 C CA . LEU B 1 79 ? -6.645 26.516 -0.26 1 97.5 79 LEU B CA 1
ATOM 3080 C C . LEU B 1 79 ? -5.68 26.375 -1.431 1 97.5 79 LEU B C 1
ATOM 3082 O O . LEU B 1 79 ? -4.773 27.188 -1.597 1 97.5 79 LEU B O 1
ATOM 3086 N N . ARG B 1 80 ? -5.816 25.391 -2.27 1 96.06 80 ARG B N 1
ATOM 3087 C CA . ARG B 1 80 ? -4.82 25.016 -3.271 1 96.06 80 ARG B CA 1
ATOM 3088 C C . ARG B 1 80 ? -4.645 26.141 -4.301 1 96.06 80 ARG B C 1
ATOM 3090 O O . ARG B 1 80 ? -3.531 26.391 -4.754 1 96.06 80 ARG B O 1
ATOM 3097 N N . LYS B 1 81 ? -5.68 26.734 -4.641 1 94.12 81 LYS B N 1
ATOM 3098 C CA . LYS B 1 81 ? -5.582 27.828 -5.617 1 94.12 81 LYS B CA 1
ATOM 3099 C C . LYS B 1 81 ? -4.734 28.969 -5.078 1 94.12 81 LYS B C 1
ATOM 3101 O O . LYS B 1 81 ? -4.059 29.656 -5.844 1 94.12 81 LYS B O 1
ATOM 3106 N N . ALA B 1 82 ? -4.766 29.203 -3.811 1 94.81 82 ALA B N 1
ATOM 3107 C CA . ALA B 1 82 ? -4.027 30.297 -3.195 1 94.81 82 ALA B CA 1
ATOM 3108 C C . ALA B 1 82 ? -2.535 29.984 -3.117 1 94.81 82 ALA B C 1
ATOM 3110 O O . ALA B 1 82 ? -1.697 30.891 -3.217 1 94.81 82 ALA B O 1
ATOM 3111 N N . PHE B 1 83 ? -2.205 28.75 -3.02 1 95.5 83 PHE B N 1
ATOM 3112 C CA . PHE B 1 83 ? -0.823 28.422 -2.678 1 95.5 83 PHE B CA 1
ATOM 3113 C C . PHE B 1 83 ? -0.121 27.75 -3.844 1 95.5 83 PHE B C 1
ATOM 3115 O O . PHE B 1 83 ? 1.109 27.672 -3.883 1 95.5 83 PHE B O 1
ATOM 3122 N N . PHE B 1 84 ? -0.899 27.188 -4.773 1 94.69 84 PHE B N 1
ATOM 3123 C CA . PHE B 1 84 ? -0.285 26.438 -5.852 1 94.69 84 PHE B CA 1
ATOM 3124 C C . PHE B 1 84 ? -0.752 26.938 -7.211 1 94.69 84 PHE B C 1
ATOM 3126 O O . PHE B 1 84 ? -1.73 26.438 -7.766 1 94.69 84 PHE B O 1
ATOM 3133 N N . PRO B 1 85 ? -0.036 27.844 -7.727 1 91.38 85 PRO B N 1
ATOM 3134 C CA . PRO B 1 85 ? -0.357 28.234 -9.094 1 91.38 85 PRO B CA 1
ATOM 3135 C C . PRO B 1 85 ? -0.195 27.094 -10.102 1 91.38 85 PRO B C 1
ATOM 3137 O O . PRO B 1 85 ? 0.42 26.078 -9.781 1 91.38 85 PRO B O 1
ATOM 3140 N N . LYS B 1 86 ? -0.672 27.312 -11.188 1 91.56 86 LYS B N 1
ATOM 3141 C CA . LYS B 1 86 ? -0.542 26.297 -12.227 1 91.56 86 LYS B CA 1
ATOM 3142 C C . LYS B 1 86 ? 0.924 25.953 -12.492 1 91.56 86 LYS B C 1
ATOM 3144 O O . LYS B 1 86 ? 1.756 26.859 -12.625 1 91.56 86 LYS B O 1
ATOM 3149 N N . HIS B 1 87 ? 1.255 24.797 -12.484 1 90.69 87 HIS B N 1
ATOM 3150 C CA . HIS B 1 87 ? 2.617 24.312 -12.664 1 90.69 87 HIS B CA 1
ATOM 3151 C C . HIS B 1 87 ? 2.633 22.984 -13.406 1 90.69 87 HIS B C 1
ATOM 3153 O O . HIS B 1 87 ? 1.792 22.109 -13.148 1 90.69 87 HIS B O 1
ATOM 3159 N N . GLN B 1 88 ? 3.582 22.797 -14.188 1 89.75 88 GLN B N 1
ATOM 3160 C CA . GLN B 1 88 ? 3.697 21.594 -15.008 1 89.75 88 GLN B CA 1
ATOM 3161 C C . GLN B 1 88 ? 3.838 20.344 -14.148 1 89.75 88 GLN B C 1
ATOM 3163 O O . GLN B 1 88 ? 3.326 19.281 -14.5 1 89.75 88 GLN B O 1
ATOM 3168 N N . ASP B 1 89 ? 4.512 20.5 -13.016 1 89.44 89 ASP B N 1
ATOM 3169 C CA . ASP B 1 89 ? 4.719 19.375 -12.117 1 89.44 89 ASP B CA 1
ATOM 3170 C C . ASP B 1 89 ? 3.389 18.844 -11.578 1 89.44 89 ASP B C 1
ATOM 3172 O O . ASP B 1 89 ? 3.316 17.719 -11.078 1 89.44 89 ASP B O 1
ATOM 3176 N N . LEU B 1 90 ? 2.385 19.641 -11.664 1 93.44 90 LEU B N 1
ATOM 3177 C CA . LEU B 1 90 ? 1.103 19.297 -11.062 1 93.44 90 LEU B CA 1
ATOM 3178 C C . LEU B 1 90 ? 0.043 19.062 -12.133 1 93.44 90 LEU B C 1
ATOM 3180 O O . LEU B 1 90 ? -1.151 19.016 -11.828 1 93.44 90 LEU B O 1
ATOM 3184 N N . GLN B 1 91 ? 0.444 18.781 -13.328 1 92.94 91 GLN B N 1
ATOM 3185 C CA . GLN B 1 91 ? -0.487 18.656 -14.445 1 92.94 91 GLN B CA 1
ATOM 3186 C C . GLN B 1 91 ? -1.366 17.422 -14.281 1 92.94 91 GLN B C 1
ATOM 3188 O O . GLN B 1 91 ? -2.488 17.375 -14.789 1 92.94 91 GLN B O 1
ATOM 3193 N N . PHE B 1 92 ? -0.894 16.438 -13.617 1 91.38 92 PHE B N 1
ATOM 3194 C CA . PHE B 1 92 ? -1.667 15.219 -13.422 1 91.38 92 PHE B CA 1
ATOM 3195 C C . PHE B 1 92 ? -2.125 15.094 -11.969 1 91.38 92 PHE B C 1
ATOM 3197 O O . PHE B 1 92 ? -2.381 13.992 -11.484 1 91.38 92 PHE B O 1
ATOM 3204 N N . ALA B 1 93 ? -2.166 16.188 -11.25 1 92.19 93 ALA B N 1
ATOM 3205 C CA . ALA B 1 93 ? -2.512 16.156 -9.828 1 92.19 93 ALA B CA 1
ATOM 3206 C C . ALA B 1 93 ? -3.939 15.664 -9.625 1 92.19 93 ALA B C 1
ATOM 3208 O O . ALA B 1 93 ? -4.262 15.094 -8.578 1 92.19 93 ALA B O 1
ATOM 3209 N N . GLY B 1 94 ? -4.781 15.852 -10.625 1 91.69 94 GLY B N 1
ATOM 3210 C CA . GLY B 1 94 ? -6.16 15.398 -10.539 1 91.69 94 GLY B CA 1
ATOM 3211 C C . GLY B 1 94 ? -6.293 13.891 -10.453 1 91.69 94 GLY B C 1
ATOM 3212 O O . GLY B 1 94 ? -7.34 13.375 -10.047 1 91.69 94 GLY B O 1
ATOM 3213 N N . LEU B 1 95 ? -5.234 13.172 -10.828 1 90.38 95 LEU B N 1
ATOM 3214 C CA . LEU B 1 95 ? -5.254 11.719 -10.812 1 90.38 95 LEU B CA 1
ATOM 3215 C C . LEU B 1 95 ? -4.875 11.188 -9.438 1 90.38 95 LEU B C 1
ATOM 3217 O O . LEU B 1 95 ? -5.055 10 -9.156 1 90.38 95 LEU B O 1
ATOM 3221 N N . LEU B 1 96 ? -4.363 12.023 -8.602 1 92.38 96 LEU B N 1
ATOM 3222 C CA . LEU B 1 96 ? -3.896 11.578 -7.293 1 92.38 96 LEU B CA 1
ATOM 3223 C C . LEU B 1 96 ? -5.07 11.32 -6.355 1 92.38 96 LEU B C 1
ATOM 3225 O O . LEU B 1 96 ? -6.098 12 -6.434 1 92.38 96 LEU B O 1
ATOM 3229 N N . ASN B 1 97 ? -4.863 10.367 -5.52 1 90.38 97 ASN B N 1
ATOM 3230 C CA . ASN B 1 97 ? -5.883 10.094 -4.512 1 90.38 97 ASN B CA 1
ATOM 3231 C C . ASN B 1 97 ? -5.871 11.148 -3.408 1 90.38 97 ASN B C 1
ATOM 3233 O O . ASN B 1 97 ? -4.812 11.477 -2.867 1 90.38 97 ASN B O 1
ATOM 3237 N N . PRO B 1 98 ? -7.051 11.617 -3.096 1 91.19 98 PRO B N 1
ATOM 3238 C CA . PRO B 1 98 ? -7.105 12.578 -1.993 1 91.19 98 PRO B CA 1
ATOM 3239 C C . PRO B 1 98 ? -6.66 11.977 -0.662 1 91.19 98 PRO B C 1
ATOM 3241 O O . PRO B 1 98 ? -6.867 10.781 -0.419 1 91.19 98 PRO B O 1
ATOM 3244 N N . LEU B 1 99 ? -6.152 12.852 0.178 1 91.19 99 LEU B N 1
ATOM 3245 C CA . LEU B 1 99 ? -5.723 12.422 1.504 1 91.19 99 LEU B CA 1
ATOM 3246 C C . LEU B 1 99 ? -6.914 12.297 2.447 1 91.19 99 LEU B C 1
ATOM 3248 O O . LEU B 1 99 ? -6.965 11.375 3.27 1 91.19 99 LEU B O 1
ATOM 3252 N N . ASP B 1 100 ? -7.793 13.156 2.346 1 91.19 100 ASP B N 1
ATOM 3253 C CA . ASP B 1 100 ? -8.992 13.211 3.182 1 91.19 100 ASP B CA 1
ATOM 3254 C C . ASP B 1 100 ? -8.625 13.211 4.664 1 91.19 100 ASP B C 1
ATOM 3256 O O . ASP B 1 100 ? -9.141 12.398 5.438 1 91.19 100 ASP B O 1
ATOM 3260 N N . SER B 1 101 ? -7.746 14.008 5.055 1 93.62 101 SER B N 1
ATOM 3261 C CA . SER B 1 101 ? -7.305 14.188 6.434 1 93.62 101 SER B CA 1
ATOM 3262 C C . SER B 1 101 ? -8.227 15.141 7.188 1 93.62 101 SER B C 1
ATOM 3264 O O . SER B 1 101 ? -8.984 15.891 6.574 1 93.62 101 SER B O 1
ATOM 3266 N N . PRO B 1 102 ? -8.172 15.141 8.5 1 93.5 102 PRO B N 1
ATOM 3267 C CA . PRO B 1 102 ? -9.094 15.953 9.305 1 93.5 102 PRO B CA 1
ATOM 3268 C C . PRO B 1 102 ? -9.031 17.438 8.945 1 93.5 102 PRO B C 1
ATOM 3270 O O . PRO B 1 102 ? -10.031 18.156 9.078 1 93.5 102 PRO B O 1
ATOM 3273 N N . HIS B 1 103 ? -7.941 17.891 8.5 1 96.25 103 HIS B N 1
ATOM 3274 C CA . HIS B 1 103 ? -7.836 19.312 8.195 1 96.25 103 HIS B CA 1
ATOM 3275 C C . HIS B 1 103 ? -8.32 19.609 6.785 1 96.25 103 HIS B C 1
ATOM 3277 O O . HIS B 1 103 ? -8.359 20.766 6.371 1 96.25 103 HIS B O 1
ATOM 3283 N N . HIS B 1 104 ? -8.688 18.594 6.023 1 95.88 104 HIS B N 1
ATOM 3284 C CA . HIS B 1 104 ? -9.352 18.781 4.734 1 95.88 104 HIS B CA 1
ATOM 3285 C C . HIS B 1 104 ? -10.859 18.906 4.906 1 95.88 104 HIS B C 1
ATOM 3287 O O . HIS B 1 104 ? -11.617 18.062 4.426 1 95.88 104 HIS B O 1
ATOM 3293 N N . MET B 1 105 ? -11.211 20.016 5.398 1 94.19 105 MET B N 1
ATOM 3294 C CA . MET B 1 105 ? -12.609 20.219 5.758 1 94.19 105 MET B CA 1
ATOM 3295 C C . MET B 1 105 ? -13.43 20.641 4.543 1 94.19 105 MET B C 1
ATOM 3297 O O . MET B 1 105 ? -12.945 21.406 3.703 1 94.19 105 MET B O 1
ATOM 3301 N N . ARG B 1 106 ? -14.633 20.109 4.641 1 93.69 106 ARG B N 1
ATOM 3302 C CA . ARG B 1 106 ? -15.617 20.641 3.695 1 93.69 106 ARG B CA 1
ATOM 3303 C C . ARG B 1 106 ? -16.203 21.953 4.191 1 93.69 106 ARG B C 1
ATOM 3305 O O . ARG B 1 106 ? -16.094 22.281 5.375 1 93.69 106 ARG B O 1
ATOM 3312 N N . GLN B 1 107 ? -16.875 22.609 3.318 1 94.88 107 GLN B N 1
ATOM 3313 C CA . GLN B 1 107 ? -17.375 23.953 3.604 1 94.88 107 GLN B CA 1
ATOM 3314 C C . GLN B 1 107 ? -18.328 23.938 4.793 1 94.88 107 GLN B C 1
ATOM 3316 O O . GLN B 1 107 ? -18.25 24.812 5.668 1 94.88 107 GLN B O 1
ATOM 3321 N N . ASP B 1 108 ? -19.156 22.891 4.895 1 92.5 108 ASP B N 1
ATOM 3322 C CA . ASP B 1 108 ? -20.234 22.875 5.887 1 92.5 108 ASP B CA 1
ATOM 3323 C C . ASP B 1 108 ? -19.859 22 7.078 1 92.5 108 ASP B C 1
ATOM 3325 O O . ASP B 1 108 ? -20.672 21.828 7.996 1 92.5 108 ASP B O 1
ATOM 3329 N N . GLU B 1 109 ? -18.688 21.547 7.066 1 92.62 109 GLU B N 1
ATOM 3330 C CA . GLU B 1 109 ? -18.266 20.641 8.141 1 92.62 109 GLU B CA 1
ATOM 3331 C C . GLU B 1 109 ? -17.859 21.438 9.383 1 92.62 109 GLU B C 1
ATOM 3333 O O . GLU B 1 109 ? -17.141 22.422 9.289 1 92.62 109 GLU B O 1
ATOM 3338 N N . GLU B 1 110 ? -18.391 21.031 10.5 1 89.69 110 GLU B N 1
ATOM 3339 C CA . GLU B 1 110 ? -18.031 21.688 11.766 1 89.69 110 GLU B CA 1
ATOM 3340 C C . GLU B 1 110 ? -16.688 21.188 12.273 1 89.69 110 GLU B C 1
ATOM 3342 O O . GLU B 1 110 ? -16.391 19.984 12.227 1 89.69 110 GLU B O 1
ATOM 3347 N N . SER B 1 111 ? -15.875 22.156 12.641 1 92.06 111 SER B N 1
ATOM 3348 C CA . SER B 1 111 ? -14.562 21.828 13.195 1 92.06 111 SER B CA 1
ATOM 3349 C C . SER B 1 111 ? -14.07 22.922 14.141 1 92.06 111 SER B C 1
ATOM 3351 O O . SER B 1 111 ? -14.391 24.094 13.961 1 92.06 111 SER B O 1
ATOM 3353 N N . GLU B 1 112 ? -13.359 22.453 15.117 1 95.81 112 GLU B N 1
ATOM 3354 C CA . GLU B 1 112 ? -12.75 23.391 16.062 1 95.81 112 GLU B CA 1
ATOM 3355 C C . GLU B 1 112 ? -11.602 24.156 15.406 1 95.81 112 GLU B C 1
ATOM 3357 O O . GLU B 1 112 ? -11.414 25.344 15.68 1 95.81 112 GLU B O 1
ATOM 3362 N N . PHE B 1 113 ? -10.875 23.5 14.633 1 97.62 113 PHE B N 1
ATOM 3363 C CA . PHE B 1 113 ? -9.727 24.094 13.953 1 97.62 113 PHE B CA 1
ATOM 3364 C C . PHE B 1 113 ? -9.93 24.078 12.438 1 97.62 113 PHE B C 1
ATOM 3366 O O . PHE B 1 113 ? -10.531 23.141 11.898 1 97.62 113 PHE B O 1
ATOM 3373 N N . ARG B 1 114 ? -9.352 25.078 11.758 1 97.81 114 ARG B N 1
ATOM 3374 C CA . ARG B 1 114 ? -9.336 25.109 10.297 1 97.81 114 ARG B CA 1
ATOM 3375 C C . ARG B 1 114 ? -8.047 25.734 9.773 1 97.81 114 ARG B C 1
ATOM 3377 O O . ARG B 1 114 ? -7.5 26.641 10.398 1 97.81 114 ARG B O 1
ATOM 3384 N N . GLU B 1 115 ? -7.688 25.156 8.672 1 97.94 115 GLU B N 1
ATOM 3385 C CA . GLU B 1 115 ? -6.625 25.828 7.93 1 97.94 115 GLU B CA 1
ATOM 3386 C C . GLU B 1 115 ? -7.184 26.953 7.055 1 97.94 115 GLU B C 1
ATOM 3388 O O . GLU B 1 115 ? -8.305 26.844 6.551 1 97.94 115 GLU B O 1
ATOM 3393 N N . GLY B 1 116 ? -6.375 28.047 6.949 1 98.31 116 GLY B N 1
ATOM 3394 C CA . GLY B 1 116 ? -6.852 29.156 6.129 1 98.31 116 GLY B CA 1
ATOM 3395 C C . GLY B 1 116 ? -5.73 29.984 5.531 1 98.31 116 GLY B C 1
ATOM 3396 O O . GLY B 1 116 ? -4.555 29.719 5.777 1 98.31 116 GLY B O 1
ATOM 3397 N N . VAL B 1 117 ? -6.148 30.891 4.707 1 98.31 117 VAL B N 1
ATOM 3398 C CA . VAL B 1 117 ? -5.238 31.859 4.102 1 98.31 117 VAL B CA 1
ATOM 3399 C C . VAL B 1 117 ? -5.727 33.281 4.398 1 98.31 117 VAL B C 1
ATOM 3401 O O . VAL B 1 117 ? -6.918 33.562 4.277 1 98.31 117 VAL B O 1
ATOM 3404 N N . VAL B 1 118 ? -4.789 34.094 4.93 1 97.69 118 VAL B N 1
ATOM 3405 C CA . VAL B 1 118 ? -5.133 35.469 5.195 1 97.69 118 VAL B CA 1
ATOM 3406 C C . VAL B 1 118 ? -5.488 36.188 3.887 1 97.69 118 VAL B C 1
ATOM 3408 O O . VAL B 1 118 ? -4.723 36.125 2.922 1 97.69 118 VAL B O 1
ATOM 3411 N N . VAL B 1 119 ? -6.645 36.812 3.836 1 96.81 119 VAL B N 1
ATOM 3412 C CA . VAL B 1 119 ? -7.102 37.438 2.6 1 96.81 119 VAL B CA 1
ATOM 3413 C C . VAL B 1 119 ? -6.633 38.906 2.551 1 96.81 119 VAL B C 1
ATOM 3415 O O . VAL B 1 119 ? -6.336 39.5 3.588 1 96.81 119 VAL B O 1
ATOM 3418 N N . ASP B 1 120 ? -6.535 39.375 1.299 1 94.62 120 ASP B N 1
ATOM 3419 C CA . ASP B 1 120 ? -6.117 40.75 1.077 1 94.62 120 ASP B CA 1
ATOM 3420 C C . ASP B 1 120 ? -7.297 41.719 1.202 1 94.62 120 ASP B C 1
ATOM 3422 O O . ASP B 1 120 ? -7.871 42.156 0.196 1 94.62 120 ASP B O 1
ATOM 3426 N N . ARG B 1 121 ? -7.672 42.062 2.34 1 90.94 121 ARG B N 1
ATOM 3427 C CA . ARG B 1 121 ? -8.734 43 2.637 1 90.94 121 ARG B CA 1
ATOM 3428 C C . ARG B 1 121 ? -8.258 44.062 3.613 1 90.94 121 ARG B C 1
ATOM 3430 O O . ARG B 1 121 ? -7.527 43.781 4.559 1 90.94 121 ARG B O 1
ATOM 3437 N N . PRO B 1 122 ? -8.641 45.281 3.35 1 85.06 122 PRO B N 1
ATOM 3438 C CA . PRO B 1 122 ? -8.25 46.344 4.254 1 85.06 122 PRO B CA 1
ATOM 3439 C C . PRO B 1 122 ? -8.812 46.188 5.664 1 85.06 122 PRO B C 1
ATOM 3441 O O . PRO B 1 122 ? -9.969 45.781 5.824 1 85.06 122 PRO B O 1
ATOM 3444 N N . THR B 1 123 ? -7.938 46.156 6.492 1 82.38 123 THR B N 1
ATOM 3445 C CA . THR B 1 123 ? -8.359 46.094 7.887 1 82.38 123 THR B CA 1
ATOM 3446 C C . THR B 1 123 ? -7.727 47.25 8.68 1 82.38 123 THR B C 1
ATOM 3448 O O . THR B 1 123 ? -6.652 47.75 8.32 1 82.38 123 THR B O 1
ATOM 3451 N N . ARG B 1 124 ? -8.523 47.844 9.562 1 80.5 124 ARG B N 1
ATOM 3452 C CA . ARG B 1 124 ? -7.988 48.844 10.453 1 80.5 124 ARG B CA 1
ATOM 3453 C C . ARG B 1 124 ? -6.992 48.25 11.438 1 80.5 124 ARG B C 1
ATOM 3455 O O . ARG B 1 124 ? -7.07 47.094 11.773 1 80.5 124 ARG B O 1
ATOM 3462 N N . ALA B 1 125 ? -6.062 49.094 11.828 1 78.06 125 ALA B N 1
ATOM 3463 C CA . ALA B 1 125 ? -5.082 48.656 12.812 1 78.06 125 ALA B CA 1
ATOM 3464 C C . ALA B 1 125 ? -5.766 48.156 14.078 1 78.06 125 ALA B C 1
ATOM 3466 O O . ALA B 1 125 ? -6.676 48.781 14.609 1 78.06 125 ALA B O 1
ATOM 3467 N N . GLY B 1 126 ? -5.496 47.031 14.492 1 80.19 126 GLY B N 1
ATOM 3468 C CA . GLY B 1 126 ? -6 46.469 15.734 1 80.19 126 GLY B CA 1
ATOM 3469 C C . GLY B 1 126 ? -7.254 45.625 15.555 1 80.19 126 GLY B C 1
ATOM 3470 O O . GLY B 1 126 ? -7.742 45 16.5 1 80.19 126 GLY B O 1
ATOM 3471 N N . GLN B 1 127 ? -7.875 45.688 14.414 1 87.06 127 GLN B N 1
ATOM 3472 C CA . GLN B 1 127 ? -9.141 44.969 14.219 1 87.06 127 GLN B CA 1
ATOM 3473 C C . GLN B 1 127 ? -8.898 43.531 13.727 1 87.06 127 GLN B C 1
ATOM 3475 O O . GLN B 1 127 ? -9.82 42.719 13.719 1 87.06 127 GLN B O 1
ATOM 3480 N N . GLY B 1 128 ? -7.691 43.219 13.406 1 93.19 128 GLY B N 1
ATOM 3481 C CA . GLY B 1 128 ? -7.355 41.844 13.016 1 93.19 128 GLY B CA 1
ATOM 3482 C C . GLY B 1 128 ? -7.566 41.594 11.539 1 93.19 128 GLY B C 1
ATOM 3483 O O . GLY B 1 128 ? -8.289 42.344 10.867 1 93.19 128 GLY B O 1
ATOM 3484 N N . SER B 1 129 ? -7.027 40.625 11.008 1 95.94 129 SER B N 1
ATOM 3485 C CA . SER B 1 129 ? -7.117 40.25 9.602 1 95.94 129 SER B CA 1
ATOM 3486 C C . SER B 1 129 ? -8.266 39.281 9.367 1 95.94 129 SER B C 1
ATOM 3488 O O . SER B 1 129 ? -8.828 38.719 10.312 1 95.94 129 SER B O 1
ATOM 3490 N N . PHE B 1 130 ? -8.633 39.188 8.109 1 96.94 130 PHE B N 1
ATOM 3491 C CA . PHE B 1 130 ? -9.625 38.188 7.688 1 96.94 130 PHE B CA 1
ATOM 3492 C C . PHE B 1 130 ? -8.945 36.969 7.086 1 96.94 130 PHE B C 1
ATOM 3494 O O . PHE B 1 130 ? -7.945 37.094 6.375 1 96.94 130 PHE B O 1
ATOM 3501 N N . VAL B 1 131 ? -9.492 35.781 7.387 1 98 131 VAL B N 1
ATOM 3502 C CA . VAL B 1 131 ? -8.914 34.531 6.914 1 98 131 VAL B CA 1
ATOM 3503 C C . VAL B 1 131 ? -9.984 33.719 6.184 1 98 131 VAL B C 1
ATOM 3505 O O . VAL B 1 131 ? -11.102 33.562 6.68 1 98 131 VAL B O 1
ATOM 3508 N N . ASN B 1 132 ? -9.703 33.312 4.969 1 97.94 132 ASN B N 1
ATOM 3509 C CA . ASN B 1 132 ? -10.516 32.344 4.273 1 97.94 132 ASN B CA 1
ATOM 3510 C C . ASN B 1 132 ? -10.211 30.922 4.758 1 97.94 132 ASN B C 1
ATOM 3512 O O . ASN B 1 132 ? -9.133 30.375 4.492 1 97.94 132 ASN B O 1
ATOM 3516 N N . CYS B 1 133 ? -11.141 30.297 5.441 1 98 133 CYS B N 1
ATOM 3517 C CA . CYS B 1 133 ? -10.953 28.969 5.988 1 98 133 CYS B CA 1
ATOM 3518 C C . CYS B 1 133 ? -11.828 27.953 5.258 1 98 133 CYS B C 1
ATOM 3520 O O . CYS B 1 133 ? -12.18 26.906 5.816 1 98 133 CYS B O 1
ATOM 3522 N N . GLY B 1 134 ? -12.234 28.219 4.082 1 97.31 134 GLY B N 1
ATOM 3523 C CA . GLY B 1 134 ? -13.016 27.312 3.256 1 97.31 134 GLY B CA 1
ATOM 3524 C C . GLY B 1 134 ? -14.477 27.25 3.645 1 97.31 134 GLY B C 1
ATOM 3525 O O . GLY B 1 134 ? -15.203 26.344 3.244 1 97.31 134 GLY B O 1
ATOM 3526 N N . MET B 1 135 ? -14.875 28.141 4.434 1 96.12 135 MET B N 1
ATOM 3527 C CA . MET B 1 135 ? -16.266 28.219 4.887 1 96.12 135 MET B CA 1
ATOM 3528 C C . MET B 1 135 ? -17.031 29.266 4.098 1 96.12 135 MET B C 1
ATOM 3530 O O . MET B 1 135 ? -16.469 29.969 3.26 1 96.12 135 MET B O 1
ATOM 3534 N N . LYS B 1 136 ? -18.359 29.297 4.332 1 94.44 136 LYS B N 1
ATOM 3535 C CA . LYS B 1 136 ? -19.203 30.25 3.621 1 94.44 136 LYS B CA 1
ATOM 3536 C C . LYS B 1 136 ? -18.781 31.688 3.914 1 94.44 136 LYS B C 1
ATOM 3538 O O . LYS B 1 136 ? -18.812 32.531 3.025 1 94.44 136 LYS B O 1
ATOM 3543 N N . LYS B 1 137 ? -18.438 31.938 5.203 1 95.19 137 LYS B N 1
ATOM 3544 C CA . LYS B 1 137 ? -17.969 33.25 5.637 1 95.19 137 LYS B CA 1
ATOM 3545 C C . LYS B 1 137 ? -16.484 33.219 6.008 1 95.19 137 LYS B C 1
ATOM 3547 O O . LYS B 1 137 ? -15.969 32.156 6.387 1 95.19 137 LYS B O 1
ATOM 3552 N N . GLU B 1 138 ? -15.914 34.375 5.883 1 96.25 138 GLU B N 1
ATOM 3553 C CA . GLU B 1 138 ? -14.531 34.469 6.34 1 96.25 138 GLU B CA 1
ATOM 3554 C C . GLU B 1 138 ? -14.453 34.531 7.863 1 96.25 138 GLU B C 1
ATOM 3556 O O . GLU B 1 138 ? -15.461 34.781 8.531 1 96.25 138 GLU B O 1
ATOM 3561 N N . VAL B 1 139 ? -13.266 34.344 8.32 1 96.69 139 VAL B N 1
ATOM 3562 C CA . VAL B 1 139 ? -13.047 34.375 9.758 1 96.69 139 VAL B CA 1
ATOM 3563 C C . VAL B 1 139 ? -12.234 35.594 10.141 1 96.69 139 VAL B C 1
ATOM 3565 O O . VAL B 1 139 ? -11.148 35.812 9.602 1 96.69 139 VAL B O 1
ATOM 3568 N N . LYS B 1 140 ? -12.773 36.406 11.047 1 95.75 140 LYS B N 1
ATOM 3569 C CA . LYS B 1 140 ? -12.031 37.531 11.602 1 95.75 140 LYS B CA 1
ATOM 3570 C C . LYS B 1 140 ? -11.156 37.094 12.773 1 95.75 140 LYS B C 1
ATOM 3572 O O . LYS B 1 140 ? -11.656 36.5 13.742 1 95.75 140 LYS B O 1
ATOM 3577 N N . ILE B 1 141 ? -9.898 37.312 12.672 1 95.88 141 ILE B N 1
ATOM 3578 C CA . ILE B 1 141 ? -8.984 36.875 13.719 1 95.88 141 ILE B CA 1
ATOM 3579 C C . ILE B 1 141 ? -8.516 38.062 14.539 1 95.88 141 ILE B C 1
ATOM 3581 O O . ILE B 1 141 ? -8.812 39.219 14.195 1 95.88 141 ILE B O 1
ATOM 3585 N N . ASP B 1 142 ? -7.781 37.812 15.641 1 87.88 142 ASP B N 1
ATOM 3586 C CA . ASP B 1 142 ? -7.453 38.844 16.625 1 87.88 142 ASP B CA 1
ATOM 3587 C C . ASP B 1 142 ? -6.094 39.469 16.328 1 87.88 142 ASP B C 1
ATOM 3589 O O . ASP B 1 142 ? -5.59 40.281 17.125 1 87.88 142 ASP B O 1
ATOM 3593 N N . LYS B 1 143 ? -5.402 39.094 15.195 1 92 143 LYS B N 1
ATOM 3594 C CA . LYS B 1 143 ? -4.082 39.594 14.82 1 92 143 LYS B CA 1
ATOM 3595 C C . LYS B 1 143 ? -4.07 40.094 13.375 1 92 143 LYS B C 1
ATOM 3597 O O . LYS B 1 143 ? -4.812 39.594 12.531 1 92 143 LYS B O 1
ATOM 3602 N N . ASN B 1 144 ? -3.244 41.156 13.234 1 93.56 144 ASN B N 1
ATOM 3603 C CA . ASN B 1 144 ? -2.988 41.594 11.867 1 93.56 144 ASN B CA 1
ATOM 3604 C C . ASN B 1 144 ? -1.846 40.812 11.234 1 93.56 144 ASN B C 1
ATOM 3606 O O . ASN B 1 144 ? -0.724 40.812 11.742 1 93.56 144 ASN B O 1
ATOM 3610 N N . LEU B 1 145 ? -2.229 40.094 10.164 1 95.12 145 LEU B N 1
ATOM 3611 C CA . LEU B 1 145 ? -1.237 39.281 9.477 1 95.12 145 LEU B CA 1
ATOM 3612 C C . LEU B 1 145 ? -1.173 39.625 7.996 1 95.12 145 LEU B C 1
ATOM 3614 O O . LEU B 1 145 ? -2.125 40.188 7.445 1 95.12 145 LEU B O 1
ATOM 3618 N N . GLU B 1 146 ? -0.039 39.375 7.434 1 94.25 146 GLU B N 1
ATOM 3619 C CA . GLU B 1 146 ? 0.155 39.656 6.016 1 94.25 146 GLU B CA 1
ATOM 3620 C C . GLU B 1 146 ? -0.757 38.781 5.152 1 94.25 146 GLU B C 1
ATOM 3622 O O . GLU B 1 146 ? -0.906 37.594 5.406 1 94.25 146 GLU B O 1
ATOM 3627 N N . PRO B 1 147 ? -1.315 39.438 4.184 1 95.44 147 PRO B N 1
ATOM 3628 C CA . PRO B 1 147 ? -2.129 38.656 3.252 1 95.44 147 PRO B CA 1
ATOM 3629 C C . PRO B 1 147 ? -1.341 37.5 2.592 1 95.44 147 PRO B C 1
ATOM 3631 O O . PRO B 1 147 ? -0.154 37.688 2.297 1 95.44 147 PRO B O 1
ATOM 3634 N N . GLY B 1 148 ? -2.047 36.344 2.365 1 95.8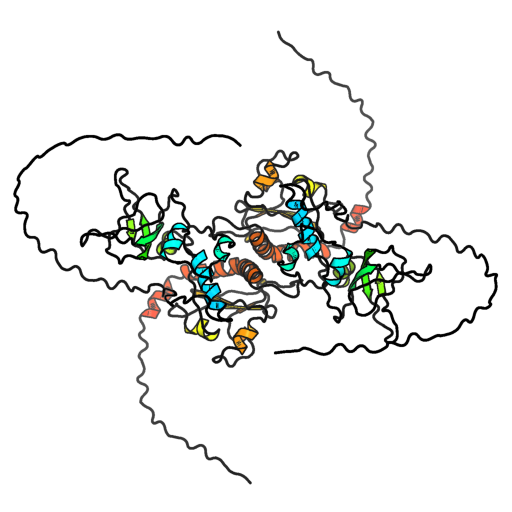8 148 GLY B N 1
ATOM 3635 C CA . GLY B 1 148 ? -1.411 35.25 1.676 1 95.88 148 GLY B CA 1
ATOM 3636 C C . GLY B 1 148 ? -0.768 34.25 2.619 1 95.88 148 GLY B C 1
ATOM 3637 O O . GLY B 1 148 ? -0.351 33.156 2.199 1 95.88 148 GLY B O 1
ATOM 3638 N N . LEU B 1 149 ? -0.772 34.562 3.867 1 96.31 149 LEU B N 1
ATOM 3639 C CA . LEU B 1 149 ? -0.159 33.688 4.859 1 96.31 149 LEU B CA 1
ATOM 3640 C C . LEU B 1 149 ? -1.098 32.531 5.227 1 96.31 149 LEU B C 1
ATOM 3642 O O . LEU B 1 149 ? -2.291 32.75 5.449 1 96.31 149 LEU B O 1
ATOM 3646 N N . ARG B 1 150 ? -0.534 31.312 5.18 1 97.12 150 ARG B N 1
ATOM 3647 C CA . ARG B 1 150 ? -1.294 30.172 5.676 1 97.12 150 ARG B CA 1
ATOM 3648 C C . ARG B 1 150 ? -1.312 30.156 7.199 1 97.12 150 ARG B C 1
ATOM 3650 O O . ARG B 1 150 ? -0.271 30.312 7.84 1 97.12 150 ARG B O 1
ATOM 3657 N N . VAL B 1 151 ? -2.498 30 7.77 1 97.75 151 VAL B N 1
ATOM 3658 C CA . VAL B 1 151 ? -2.6 30.031 9.227 1 97.75 151 VAL B CA 1
ATOM 3659 C C . VAL B 1 151 ? -3.553 28.922 9.695 1 97.75 151 VAL B C 1
ATOM 3661 O O . VAL B 1 151 ? -4.414 28.484 8.938 1 97.75 151 VAL B O 1
ATOM 3664 N N . THR B 1 152 ? -3.324 28.406 10.883 1 97.94 152 THR B N 1
ATOM 3665 C CA . THR B 1 152 ? -4.277 27.562 11.602 1 97.94 152 THR B CA 1
ATOM 3666 C C . THR B 1 152 ? -5.148 28.406 12.531 1 97.94 152 THR B C 1
ATOM 3668 O O . THR B 1 152 ? -4.633 29.188 13.336 1 97.94 152 THR B O 1
ATOM 3671 N N . VAL B 1 153 ? -6.449 28.328 12.359 1 97.94 153 VAL B N 1
ATOM 3672 C CA . VAL B 1 153 ? -7.383 29.141 13.117 1 97.94 153 VAL B CA 1
ATOM 3673 C C . VAL B 1 153 ? -8.219 28.266 14.039 1 97.94 153 VAL B C 1
ATOM 3675 O O . VAL B 1 153 ? -8.727 27.219 13.625 1 97.94 153 VAL B O 1
ATOM 3678 N N . ARG B 1 154 ? -8.312 28.641 15.266 1 97.94 154 ARG B N 1
ATOM 3679 C CA . ARG B 1 154 ? -9.305 28.078 16.172 1 97.94 154 ARG B CA 1
ATOM 3680 C C . ARG B 1 154 ? -10.578 28.906 16.188 1 97.94 154 ARG B C 1
ATOM 3682 O O . ARG B 1 154 ? -10.562 30.078 16.578 1 97.94 154 ARG B O 1
ATOM 3689 N N . LEU B 1 155 ? -11.664 28.297 15.836 1 96.5 155 LEU B N 1
ATOM 3690 C CA . LEU B 1 155 ? -12.93 29 15.75 1 96.5 155 LEU B CA 1
ATOM 3691 C C . LEU B 1 155 ? -13.539 29.219 17.125 1 96.5 155 LEU B C 1
ATOM 3693 O O . LEU B 1 155 ? -13.453 28.344 17.984 1 96.5 155 LEU B O 1
ATOM 3697 N N . SER B 1 156 ? -14.164 30.344 17.219 1 94.44 156 SER B N 1
ATOM 3698 C CA . SER B 1 156 ? -14.867 30.609 18.453 1 94.44 156 SER B CA 1
ATOM 3699 C C . SER B 1 156 ? -16.078 29.703 18.625 1 94.44 156 SER B C 1
ATOM 3701 O O . SER B 1 156 ? -16.781 29.422 17.656 1 94.44 156 SER B O 1
ATOM 3703 N N . GLN B 1 157 ? -16.281 29.266 19.844 1 89.12 157 GLN B N 1
ATOM 3704 C CA . GLN B 1 157 ? -17.422 28.391 20.125 1 89.12 157 GLN B CA 1
ATOM 3705 C C . GLN B 1 157 ? -18.734 29.141 19.953 1 89.12 157 GLN B C 1
ATOM 3707 O O . GLN B 1 157 ? -19.734 28.562 19.5 1 89.12 157 GLN B O 1
ATOM 3712 N N . GLN B 1 158 ? -18.719 30.359 20.328 1 88 158 GLN B N 1
ATOM 3713 C CA . GLN B 1 158 ? -19.906 31.188 20.172 1 88 158 GLN B CA 1
ATOM 3714 C C . GLN B 1 158 ? -19.812 32.094 18.953 1 88 158 GLN B C 1
ATOM 3716 O O . GLN B 1 158 ? -18.922 32.938 18.875 1 88 158 GLN B O 1
ATOM 3721 N N . GLN B 1 159 ? -20.656 31.719 17.969 1 88.19 159 GLN B N 1
ATOM 3722 C CA . GLN B 1 159 ? -20.703 32.531 16.75 1 88.19 159 GLN B CA 1
ATOM 3723 C C . GLN B 1 159 ? -21.984 33.344 16.672 1 88.19 159 GLN B C 1
ATOM 3725 O O . GLN B 1 159 ? -23.047 32.875 17.078 1 88.19 159 GLN B O 1
ATOM 3730 N N . LEU B 1 160 ? -21.844 34.531 16.328 1 83.12 160 LEU B N 1
ATOM 3731 C CA . LEU B 1 160 ? -23.031 35.312 16.078 1 83.12 160 LEU B CA 1
ATOM 3732 C C . LEU B 1 160 ? -23.625 35 14.719 1 83.12 160 LEU B C 1
ATOM 3734 O O . LEU B 1 160 ? -23 35.281 13.688 1 83.12 160 LEU B O 1
ATOM 3738 N N . ALA B 1 161 ? -24.797 34.438 14.672 1 81.94 161 ALA B N 1
ATOM 3739 C CA . ALA B 1 161 ? -25.438 33.969 13.445 1 81.94 161 ALA B CA 1
ATOM 3740 C C . ALA B 1 161 ? -25.625 35.094 12.461 1 81.94 161 ALA B C 1
ATOM 3742 O O . ALA B 1 161 ? -25.484 34.906 11.25 1 81.94 161 ALA B O 1
ATOM 3743 N N . GLU B 1 162 ? -25.812 36.25 12.945 1 87.94 162 GLU B N 1
ATOM 3744 C CA . GLU B 1 162 ? -26.156 37.375 12.078 1 87.94 162 GLU B CA 1
ATOM 3745 C C . GLU B 1 162 ? -24.906 38.062 11.539 1 87.94 162 GLU B C 1
ATOM 3747 O O . GLU B 1 162 ? -25 38.875 10.617 1 87.94 162 GLU B O 1
ATOM 3752 N N . SER B 1 163 ? -23.891 37.625 12.039 1 88.31 163 SER B N 1
ATOM 3753 C CA . SER B 1 163 ? -22.656 38.25 11.633 1 88.31 163 SER B CA 1
ATOM 3754 C C . SER B 1 163 ? -22.219 37.812 10.234 1 88.31 163 SER B C 1
ATOM 3756 O O . SER B 1 163 ? -22.484 36.688 9.836 1 88.31 163 SER B O 1
ATOM 3758 N N . LYS B 1 164 ? -21.516 38.75 9.516 1 92.12 164 LYS B N 1
ATOM 3759 C CA . LYS B 1 164 ? -21.031 38.469 8.164 1 92.12 164 LYS B CA 1
ATOM 3760 C C . LYS B 1 164 ? -19.734 37.688 8.188 1 92.12 164 LYS B C 1
ATOM 3762 O O . LYS B 1 164 ? -19.281 37.219 7.148 1 92.12 164 LYS B O 1
ATOM 3767 N N . THR B 1 165 ? -19.203 37.625 9.352 1 94.38 165 THR B N 1
ATOM 3768 C CA . THR B 1 165 ? -17.938 36.906 9.492 1 94.38 165 THR B CA 1
ATOM 3769 C C . THR B 1 165 ? -18 35.969 10.688 1 94.38 165 THR B C 1
ATOM 3771 O O . THR B 1 165 ? -18.812 36.156 11.594 1 94.38 165 THR B O 1
ATOM 3774 N N . TYR B 1 166 ? -17.266 34.938 10.656 1 95.56 166 TYR B N 1
ATOM 3775 C CA . TYR B 1 166 ? -17 34.125 11.844 1 95.56 166 TYR B CA 1
ATOM 3776 C C . TYR B 1 166 ? -15.859 34.719 12.664 1 95.56 166 TYR B C 1
ATOM 3778 O O . TYR B 1 166 ? -15.148 35.625 12.195 1 95.56 166 TYR B O 1
ATOM 3786 N N . ARG B 1 167 ? -15.797 34.312 13.852 1 95.75 167 ARG B N 1
ATOM 3787 C CA . ARG B 1 167 ? -14.711 34.781 14.711 1 95.75 167 ARG B CA 1
ATOM 3788 C C . ARG B 1 167 ? -13.805 33.625 15.102 1 95.75 167 ARG B C 1
ATOM 3790 O O . ARG B 1 167 ? -14.273 32.5 15.344 1 95.75 167 ARG B O 1
ATOM 3797 N N . GLY B 1 168 ? -12.469 33.906 15.164 1 96.62 168 GLY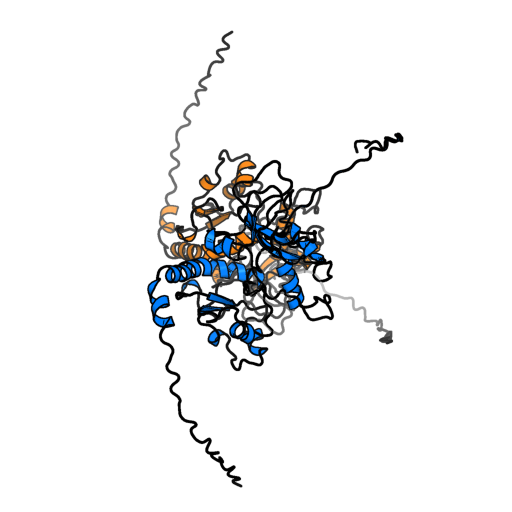 B N 1
ATOM 3798 C CA . GLY B 1 168 ? -11.5 32.906 15.578 1 96.62 168 GLY B CA 1
ATOM 3799 C C . GLY B 1 168 ? -10.164 33.5 15.977 1 96.62 168 GLY B C 1
ATOM 3800 O O . GLY B 1 168 ? -10 34.719 15.961 1 96.62 168 GLY B O 1
ATOM 3801 N N . LYS B 1 169 ? -9.297 32.656 16.422 1 96.94 169 LYS B N 1
ATOM 3802 C CA . LYS B 1 169 ? -7.945 33.062 16.812 1 96.94 169 LYS B CA 1
ATOM 3803 C C . LYS B 1 169 ? -6.895 32.219 16.094 1 96.94 169 LYS B C 1
ATOM 3805 O O . LYS B 1 169 ? -7.047 31 15.945 1 96.94 169 LYS B O 1
ATOM 3810 N N . VAL B 1 170 ? -5.895 32.906 15.602 1 97.19 170 VAL B N 1
ATOM 3811 C CA . VAL B 1 170 ? -4.773 32.188 15.008 1 97.19 170 VAL B CA 1
ATOM 3812 C C . VAL B 1 170 ? -4.008 31.438 16.094 1 97.19 170 VAL B C 1
ATOM 3814 O O . VAL B 1 170 ? -3.701 32 17.156 1 97.19 170 VAL B O 1
ATOM 3817 N N . VAL B 1 171 ? -3.803 30.219 15.883 1 97.38 171 VAL B N 1
ATOM 3818 C CA . VAL B 1 171 ? -3.074 29.391 16.844 1 97.38 171 VAL B CA 1
ATOM 3819 C C . VAL B 1 171 ? -1.901 28.703 16.141 1 97.38 171 VAL B C 1
ATOM 3821 O O . VAL B 1 171 ? -1.719 28.844 14.938 1 97.38 171 VAL B O 1
ATOM 3824 N N . SER B 1 172 ? -1.112 28 16.969 1 95.56 172 SER B N 1
ATOM 3825 C CA . SER B 1 172 ? -0.021 27.219 16.406 1 95.56 172 SER B CA 1
ATOM 3826 C C . SER B 1 172 ? -0.55 26.094 15.523 1 95.56 172 SER B C 1
ATOM 3828 O O . SER B 1 172 ? -1.56 25.453 15.844 1 95.56 172 SER B O 1
ATOM 3830 N N . SER B 1 173 ? 0.196 25.875 14.445 1 95.38 173 SER B N 1
ATOM 3831 C CA . SER B 1 173 ? -0.172 24.797 13.547 1 95.38 173 SER B CA 1
ATOM 3832 C C . SER B 1 173 ? -0.112 23.438 14.25 1 95.38 173 SER B C 1
ATOM 3834 O O . SER B 1 173 ? -0.649 22.453 13.75 1 95.38 173 SER B O 1
ATOM 3836 N N . GLN B 1 174 ? 0.464 23.344 15.43 1 94.56 174 GLN B N 1
ATOM 3837 C CA . GLN B 1 174 ? 0.597 22.109 16.188 1 94.56 174 GLN B CA 1
ATOM 3838 C C . GLN B 1 174 ? -0.578 21.922 17.156 1 94.56 174 GLN B C 1
ATOM 3840 O O . GLN B 1 174 ? -0.779 20.844 17.688 1 94.56 174 GLN B O 1
ATOM 3845 N N . ASP B 1 175 ? -1.334 22.938 17.344 1 96.88 175 ASP B N 1
ATOM 3846 C CA . ASP B 1 175 ? -2.375 22.938 18.359 1 96.88 175 ASP B CA 1
ATOM 3847 C C . ASP B 1 175 ? -3.389 21.828 18.109 1 96.88 175 ASP B C 1
ATOM 3849 O O . ASP B 1 175 ? -3.783 21.109 19.047 1 96.88 175 ASP B O 1
ATOM 3853 N N . PRO B 1 176 ? -3.855 21.656 16.875 1 96.69 176 PRO B N 1
ATOM 3854 C CA . PRO B 1 176 ? -4.82 20.562 16.656 1 96.69 176 PRO B CA 1
ATOM 3855 C C . PRO B 1 176 ? -4.305 19.219 17.141 1 96.69 176 PRO B C 1
ATOM 3857 O O . PRO B 1 176 ? -5.051 18.438 17.75 1 96.69 176 PRO B O 1
ATOM 3860 N N . ARG B 1 177 ? -3.064 18.984 16.922 1 93.94 177 ARG B N 1
ATOM 3861 C CA . ARG B 1 177 ? -2.473 17.719 17.344 1 93.94 177 ARG B CA 1
ATOM 3862 C C . ARG B 1 177 ? -2.256 17.688 18.859 1 93.94 177 ARG B C 1
ATOM 3864 O O . ARG B 1 177 ? -2.658 16.75 19.531 1 93.94 177 ARG B O 1
ATOM 3871 N N . THR B 1 178 ? -1.638 18.734 19.438 1 93.62 178 THR B N 1
ATOM 3872 C CA . THR B 1 178 ? -1.197 18.734 20.828 1 93.62 178 THR B CA 1
ATOM 3873 C C . THR B 1 178 ? -2.381 18.938 21.766 1 93.62 178 THR B C 1
ATOM 3875 O O . THR B 1 178 ? -2.41 18.375 22.859 1 93.62 178 THR B O 1
ATOM 3878 N N . LYS B 1 179 ? -3.354 19.672 21.344 1 94.75 179 LYS B N 1
ATOM 3879 C CA . LYS B 1 179 ? -4.449 20.016 22.25 1 94.75 179 LYS B CA 1
ATOM 3880 C C . LYS B 1 179 ? -5.68 19.156 21.969 1 94.75 179 LYS B C 1
ATOM 3882 O O . LYS B 1 179 ? -6.484 18.906 22.875 1 94.75 179 LYS B O 1
ATOM 3887 N N . ALA B 1 180 ? -5.812 18.719 20.719 1 94.38 180 ALA B N 1
ATOM 3888 C CA . ALA B 1 180 ? -7.043 18 20.391 1 94.38 180 ALA B CA 1
ATOM 3889 C C . ALA B 1 180 ? -6.746 16.578 19.938 1 94.38 180 ALA B C 1
ATOM 3891 O O . ALA B 1 180 ? -7.668 15.805 19.656 1 94.38 180 ALA B O 1
ATOM 3892 N N . GLY B 1 181 ? -5.465 16.219 19.781 1 90.81 181 GLY B N 1
ATOM 3893 C CA . GLY B 1 181 ? -5.102 14.875 19.375 1 90.81 181 GLY B CA 1
ATOM 3894 C C . GLY B 1 181 ? -5.488 14.547 17.953 1 90.81 181 GLY B C 1
ATOM 3895 O O . GLY B 1 181 ? -5.746 13.391 17.625 1 90.81 181 GLY B O 1
ATOM 3896 N N . LEU B 1 182 ? -5.555 15.523 17.094 1 92.44 182 LEU B N 1
ATOM 3897 C CA . LEU B 1 182 ? -5.953 15.352 15.695 1 92.44 182 LEU B CA 1
ATOM 3898 C C . LEU B 1 182 ? -4.734 15.289 14.781 1 92.44 182 LEU B C 1
ATOM 3900 O O . LEU B 1 182 ? -3.771 16.031 14.977 1 92.44 182 LEU B O 1
ATOM 3904 N N . TYR B 1 183 ? -4.809 14.328 13.961 1 93.25 183 TYR B N 1
ATOM 3905 C CA . TYR B 1 183 ? -3.82 14.406 12.891 1 93.25 183 TYR B CA 1
ATOM 3906 C C . TYR B 1 183 ? -4.035 15.648 12.031 1 93.25 183 TYR B C 1
ATOM 3908 O O . TYR B 1 183 ? -5.156 15.922 11.602 1 93.25 183 TYR B O 1
ATOM 3916 N N . TRP B 1 184 ? -2.992 16.359 11.742 1 95.75 184 TRP B N 1
ATOM 3917 C CA . TRP B 1 184 ? -3.168 17.641 11.078 1 95.75 184 TRP B CA 1
ATOM 3918 C C . TRP B 1 184 ? -2.184 17.812 9.93 1 95.75 184 TRP B C 1
ATOM 3920 O O . TRP B 1 184 ? -1.573 18.875 9.773 1 95.75 184 TRP B O 1
ATOM 3930 N N . GLY B 1 185 ? -1.901 16.734 9.211 1 94.19 185 GLY B N 1
ATOM 3931 C CA . GLY B 1 185 ? -1.082 16.766 8.016 1 94.19 185 GLY B CA 1
ATOM 3932 C C . GLY B 1 185 ? 0.388 16.516 8.289 1 94.19 185 GLY B C 1
ATOM 3933 O O . GLY B 1 185 ? 0.742 15.938 9.32 1 94.19 185 GLY B O 1
ATOM 3934 N N . TYR B 1 186 ? 1.186 16.75 7.219 1 94.38 186 TYR B N 1
ATOM 3935 C CA . TYR B 1 186 ? 2.621 16.5 7.293 1 94.38 186 TYR B CA 1
ATOM 3936 C C . TYR B 1 186 ? 3.408 17.625 6.641 1 94.38 186 TYR B C 1
ATOM 3938 O O . TYR B 1 186 ? 2.828 18.5 5.984 1 94.38 186 TYR B O 1
ATOM 3946 N N . THR B 1 187 ? 4.629 17.688 6.965 1 94.56 187 THR B N 1
ATOM 3947 C CA . THR B 1 187 ? 5.555 18.609 6.316 1 94.56 187 THR B CA 1
ATOM 3948 C C . THR B 1 187 ? 6.527 17.844 5.414 1 94.56 187 THR B C 1
ATOM 3950 O O . THR B 1 187 ? 6.781 16.656 5.621 1 94.56 187 THR B O 1
ATOM 3953 N N . VAL B 1 188 ? 6.984 18.562 4.352 1 96.25 188 VAL B N 1
ATOM 3954 C CA . VAL B 1 188 ? 7.902 17.969 3.387 1 96.25 188 VAL B CA 1
ATOM 3955 C C . VAL B 1 188 ? 9.234 18.719 3.416 1 96.25 188 VAL B C 1
ATOM 3957 O O . VAL B 1 188 ? 9.266 19.953 3.408 1 96.25 188 VAL B O 1
ATOM 3960 N N . ARG B 1 189 ? 10.32 17.938 3.527 1 95.94 189 ARG B N 1
ATOM 3961 C CA . ARG B 1 189 ? 11.672 18.484 3.473 1 95.94 189 ARG B CA 1
ATOM 3962 C C . ARG B 1 189 ? 12.523 17.734 2.445 1 95.94 189 ARG B C 1
ATOM 3964 O O . ARG B 1 189 ? 12.492 16.5 2.389 1 95.94 189 ARG B O 1
ATOM 3971 N N . LEU B 1 190 ? 13.195 18.547 1.612 1 94.12 190 LEU B N 1
ATOM 3972 C CA . LEU B 1 190 ? 14.156 17.984 0.673 1 94.12 190 LEU B CA 1
ATOM 3973 C C . LEU B 1 190 ? 15.562 17.969 1.264 1 94.12 190 LEU B C 1
ATOM 3975 O O . LEU B 1 190 ? 16.016 18.984 1.797 1 94.12 190 LEU B O 1
ATOM 3979 N N . ALA B 1 191 ? 16.156 16.859 1.296 1 94.12 191 ALA B N 1
ATOM 3980 C CA . ALA B 1 191 ? 17.547 16.719 1.721 1 94.12 191 ALA B CA 1
ATOM 3981 C C . ALA B 1 191 ? 18.438 16.344 0.545 1 94.12 191 ALA B C 1
ATOM 3983 O O . ALA B 1 191 ? 18.062 15.531 -0.3 1 94.12 191 ALA B O 1
ATOM 3984 N N . SER B 1 192 ? 19.562 16.953 0.422 1 92.62 192 SER B N 1
ATOM 3985 C CA . SER B 1 192 ? 20.438 16.812 -0.729 1 92.62 192 SER B CA 1
ATOM 3986 C C . SER B 1 192 ? 21.031 15.406 -0.786 1 92.62 192 SER B C 1
ATOM 3988 O O . SER B 1 192 ? 21.406 14.922 -1.86 1 92.62 192 SER B O 1
ATOM 3990 N N . CYS B 1 193 ? 21.234 14.82 0.368 1 94.38 193 CYS B N 1
ATOM 3991 C CA . CYS B 1 193 ? 21.766 13.469 0.486 1 94.38 193 CYS B CA 1
ATOM 3992 C C . CYS B 1 193 ? 21.344 12.82 1.797 1 94.38 193 CYS B C 1
ATOM 3994 O O . CYS B 1 193 ? 20.688 13.461 2.623 1 94.38 193 CYS B O 1
ATOM 3996 N N . LEU B 1 194 ? 21.656 11.539 1.976 1 95.81 194 LEU B N 1
ATOM 3997 C CA . LEU B 1 194 ? 21.203 10.789 3.139 1 95.81 194 LEU B CA 1
ATOM 3998 C C . LEU B 1 194 ? 21.766 11.375 4.426 1 95.81 194 LEU B C 1
ATOM 4000 O O . LEU B 1 194 ? 21.047 11.531 5.41 1 95.81 194 LEU B O 1
ATOM 4004 N N . SER B 1 195 ? 23.062 11.727 4.461 1 96.81 195 SER B N 1
ATOM 4005 C CA . SER B 1 195 ? 23.672 12.305 5.652 1 96.81 195 SER B CA 1
ATOM 4006 C C . SER B 1 195 ? 23 13.625 6.031 1 96.81 195 SER B C 1
ATOM 4008 O O . SER B 1 195 ? 22.922 13.961 7.215 1 96.81 195 SER B O 1
ATOM 4010 N N . ALA B 1 196 ? 22.516 14.344 5.066 1 96.56 196 ALA B N 1
ATOM 4011 C CA . ALA B 1 196 ? 21.844 15.625 5.301 1 96.56 196 ALA B CA 1
ATOM 4012 C C . ALA B 1 196 ? 20.5 15.422 6.008 1 96.56 196 ALA B C 1
ATOM 4014 O O . ALA B 1 196 ? 20.031 16.312 6.711 1 96.56 196 ALA B O 1
ATOM 4015 N N . VAL B 1 197 ? 19.875 14.281 5.824 1 96.62 197 VAL B N 1
ATOM 4016 C CA . VAL B 1 197 ? 18.641 13.969 6.527 1 96.62 197 VAL B CA 1
ATOM 4017 C C . VAL B 1 197 ? 18.875 14.016 8.031 1 96.62 197 VAL B C 1
ATOM 4019 O O . VAL B 1 197 ? 18.062 14.578 8.773 1 96.62 197 VAL B O 1
ATOM 4022 N N . PHE B 1 198 ? 19.984 13.516 8.438 1 96.25 198 PHE B N 1
ATOM 4023 C CA . PHE B 1 198 ? 20.328 13.469 9.852 1 96.25 198 PHE B CA 1
ATOM 4024 C C . PHE B 1 198 ? 20.844 14.828 10.328 1 96.25 198 PHE B C 1
ATOM 4026 O O . PHE B 1 198 ? 20.375 15.344 11.352 1 96.25 198 PHE B O 1
ATOM 4033 N N . ALA B 1 199 ? 21.719 15.359 9.594 1 95.81 199 ALA B N 1
ATOM 4034 C CA . ALA B 1 199 ? 22.438 16.562 10.008 1 95.81 199 ALA B CA 1
ATOM 4035 C C . ALA B 1 199 ? 21.516 17.766 10.07 1 95.81 199 ALA B C 1
ATOM 4037 O O . ALA B 1 199 ? 21.688 18.656 10.898 1 95.81 199 ALA B O 1
ATOM 4038 N N . GLU B 1 200 ? 20.562 17.766 9.219 1 95.81 200 GLU B N 1
ATOM 4039 C CA . GLU B 1 200 ? 19.688 18.922 9.125 1 95.81 200 GLU B CA 1
ATOM 4040 C C . GLU B 1 200 ? 18.297 18.609 9.68 1 95.81 200 GLU B C 1
ATOM 4042 O O . GLU B 1 200 ? 17.297 19.156 9.203 1 95.81 200 GLU B O 1
ATOM 4047 N N . ALA B 1 201 ? 18.281 17.719 10.617 1 95.25 201 ALA B N 1
ATOM 4048 C CA . ALA B 1 201 ? 17 17.391 11.258 1 95.25 201 ALA B CA 1
ATOM 4049 C C . ALA B 1 201 ? 16.359 18.625 11.875 1 95.25 201 ALA B C 1
ATOM 4051 O O . ALA B 1 201 ? 17.047 19.5 12.414 1 95.25 201 ALA B O 1
ATOM 4052 N N . PRO B 1 202 ? 15.062 18.734 11.844 1 93 202 PRO B N 1
ATOM 4053 C CA . PRO B 1 202 ? 14.375 19.922 12.375 1 93 202 PRO B CA 1
ATOM 4054 C C . PRO B 1 202 ? 14.273 19.906 13.898 1 93 202 PRO B C 1
ATOM 4056 O O . PRO B 1 202 ? 13.719 20.828 14.492 1 93 202 PRO B O 1
ATOM 4059 N N . PHE B 1 203 ? 14.82 18.953 14.492 1 93.88 203 PHE B N 1
ATOM 4060 C CA . PHE B 1 203 ? 14.742 18.797 15.945 1 93.88 203 PHE B CA 1
ATOM 4061 C C . PHE B 1 203 ? 16.094 19.094 16.594 1 93.88 203 PHE B C 1
ATOM 4063 O O . PHE B 1 203 ? 17.125 18.672 16.094 1 93.88 203 PHE B O 1
ATOM 4070 N N . GLN B 1 204 ? 16.078 19.859 17.641 1 91.44 204 GLN B N 1
ATOM 4071 C CA . GLN B 1 204 ? 17.281 20.328 18.328 1 91.44 204 GLN B CA 1
ATOM 4072 C C . GLN B 1 204 ? 18.219 19.156 18.625 1 91.44 204 GLN B C 1
ATOM 4074 O O . GLN B 1 204 ? 19.422 19.234 18.344 1 91.44 204 GLN B O 1
ATOM 4079 N N . ASP B 1 205 ? 17.719 18.016 19.141 1 92 205 ASP B N 1
ATOM 4080 C CA . ASP B 1 205 ? 18.547 16.859 19.484 1 92 205 ASP B CA 1
ATOM 4081 C C . ASP B 1 205 ? 18.5 15.812 18.391 1 92 205 ASP B C 1
ATOM 4083 O O . ASP B 1 205 ? 18.906 14.664 18.594 1 92 205 ASP B O 1
ATOM 4087 N N . GLY B 1 206 ? 18.047 16.203 17.219 1 95.81 206 GLY B N 1
ATOM 4088 C CA . GLY B 1 206 ? 17.969 15.281 16.109 1 95.81 206 GLY B CA 1
ATOM 4089 C C . GLY B 1 206 ? 17.016 14.133 16.359 1 95.81 206 GLY B C 1
ATOM 4090 O O . GLY B 1 206 ? 16 14.297 17.047 1 95.81 206 GLY B O 1
ATOM 4091 N N . TYR B 1 207 ? 17.266 13.086 15.672 1 97.12 207 TYR B N 1
ATOM 4092 C CA . TYR B 1 207 ? 16.469 11.867 15.859 1 97.12 207 TYR B CA 1
ATOM 4093 C C . TYR B 1 207 ? 17.125 10.953 16.891 1 97.12 207 TYR B C 1
ATOM 4095 O O . TYR B 1 207 ? 18.328 10.68 16.828 1 97.12 207 TYR B O 1
ATOM 4103 N N . ASP B 1 208 ? 16.375 10.531 17.875 1 96.31 208 ASP B N 1
ATOM 4104 C CA . ASP B 1 208 ? 16.938 9.68 18.922 1 96.31 208 ASP B CA 1
ATOM 4105 C C . ASP B 1 208 ? 16.594 8.211 18.672 1 96.31 208 ASP B C 1
ATOM 4107 O O . ASP B 1 208 ? 17 7.332 19.438 1 96.31 208 ASP B O 1
ATOM 4111 N N . LEU B 1 209 ? 15.875 7.875 17.609 1 97.56 209 LEU B N 1
ATOM 4112 C CA . LEU B 1 209 ? 15.68 6.527 17.078 1 97.56 209 LEU B CA 1
ATOM 4113 C C . LEU B 1 209 ? 15.68 6.539 15.562 1 97.56 209 LEU B C 1
ATOM 4115 O O . LEU B 1 209 ? 14.867 7.23 14.938 1 97.56 209 LEU B O 1
ATOM 4119 N N . THR B 1 210 ? 16.594 5.848 14.977 1 98.38 210 THR B N 1
ATOM 4120 C CA . THR B 1 210 ? 16.688 5.754 13.523 1 98.38 210 THR B CA 1
ATOM 4121 C C . THR B 1 210 ? 16.562 4.305 13.062 1 98.38 210 THR B C 1
ATOM 4123 O O . THR B 1 210 ? 17.25 3.424 13.562 1 98.38 210 THR B O 1
ATOM 4126 N N . ILE B 1 211 ? 15.641 4.082 12.133 1 98.5 211 ILE B N 1
ATOM 4127 C CA . ILE B 1 211 ? 15.359 2.738 11.633 1 98.5 211 ILE B CA 1
ATOM 4128 C C . ILE B 1 211 ? 15.578 2.691 10.125 1 98.5 211 ILE B C 1
ATOM 4130 O O . ILE B 1 211 ? 14.922 3.418 9.375 1 98.5 211 ILE B O 1
ATOM 4134 N N . GLY B 1 212 ? 16.562 1.91 9.688 1 98.44 212 GLY B N 1
ATOM 4135 C CA . GLY B 1 212 ? 16.703 1.585 8.273 1 98.44 212 GLY B CA 1
ATOM 4136 C C . GLY B 1 212 ? 15.961 0.321 7.879 1 98.44 212 GLY B C 1
ATOM 4137 O O . GLY B 1 212 ? 15.945 -0.658 8.625 1 98.44 212 GLY B O 1
ATOM 4138 N N . THR B 1 213 ? 15.273 0.339 6.715 1 98.12 213 THR B N 1
ATOM 4139 C CA . THR B 1 213 ? 14.516 -0.825 6.27 1 98.12 213 THR B CA 1
ATOM 4140 C C . THR B 1 213 ? 15.219 -1.513 5.102 1 98.12 213 THR B C 1
ATOM 4142 O O . THR B 1 213 ? 15.68 -0.849 4.172 1 98.12 213 THR B O 1
ATOM 4145 N N . SER B 1 214 ? 15.367 -2.797 5.203 1 96.06 214 SER B N 1
ATOM 4146 C CA . SER B 1 214 ? 16.047 -3.592 4.184 1 96.06 214 SER B CA 1
ATOM 4147 C C . SER B 1 214 ? 15.711 -5.074 4.328 1 96.06 214 SER B C 1
ATOM 4149 O O . SER B 1 214 ? 15.5 -5.562 5.441 1 96.06 214 SER B O 1
ATOM 4151 N N . GLU B 1 215 ? 15.711 -5.77 3.232 1 93.94 215 GLU B N 1
ATOM 4152 C CA . GLU B 1 215 ? 15.531 -7.219 3.279 1 93.94 215 GLU B CA 1
ATOM 4153 C C . GLU B 1 215 ? 16.703 -7.898 3.988 1 93.94 215 GLU B C 1
ATOM 4155 O O . GLU B 1 215 ? 16.594 -9.055 4.402 1 93.94 215 GLU B O 1
ATOM 4160 N N . ARG B 1 216 ? 17.781 -7.211 4.125 1 93.94 216 ARG B N 1
ATOM 4161 C CA . ARG B 1 216 ? 18.984 -7.754 4.75 1 93.94 216 ARG B CA 1
ATOM 4162 C C . ARG B 1 216 ? 19 -7.473 6.25 1 93.94 216 ARG B C 1
ATOM 4164 O O . ARG B 1 216 ? 19.922 -7.883 6.957 1 93.94 216 ARG B O 1
ATOM 4171 N N . GLY B 1 217 ? 18 -6.695 6.723 1 96 217 GLY B N 1
ATOM 4172 C CA . GLY B 1 217 ? 17.906 -6.375 8.141 1 96 217 GLY B CA 1
ATOM 4173 C C . GLY B 1 217 ? 17.344 -7.512 8.977 1 96 217 GLY B C 1
ATOM 4174 O O . GLY B 1 217 ? 17.016 -8.57 8.445 1 96 217 GLY B O 1
ATOM 4175 N N . SER B 1 218 ? 17.344 -7.301 10.281 1 96 218 SER B N 1
ATOM 4176 C CA . SER B 1 218 ? 16.75 -8.273 11.203 1 96 218 SER B CA 1
ATOM 4177 C C . SER B 1 218 ? 15.234 -8.281 11.109 1 96 218 SER B C 1
ATOM 4179 O O . SER B 1 218 ? 14.625 -7.285 10.695 1 96 218 SER B O 1
ATOM 4181 N N . ASP B 1 219 ? 14.672 -9.359 11.516 1 95.19 219 ASP B N 1
ATOM 4182 C CA . ASP B 1 219 ? 13.219 -9.484 11.492 1 95.19 219 ASP B CA 1
ATOM 4183 C C . ASP B 1 219 ? 12.562 -8.406 12.352 1 95.19 219 ASP B C 1
ATOM 4185 O O . ASP B 1 219 ? 12.922 -8.227 13.523 1 95.19 219 ASP B O 1
ATOM 4189 N N . VAL B 1 220 ? 11.609 -7.734 11.82 1 95.12 220 VAL B N 1
ATOM 4190 C CA . VAL B 1 220 ? 10.922 -6.633 12.492 1 95.12 220 VAL B CA 1
ATOM 4191 C C . VAL B 1 220 ? 10.227 -7.148 13.75 1 95.12 220 VAL B C 1
ATOM 4193 O O . VAL B 1 220 ? 10.094 -6.414 14.734 1 95.12 220 VAL B O 1
ATOM 4196 N N . ALA B 1 221 ? 9.828 -8.352 13.734 1 88.25 221 ALA B N 1
ATOM 4197 C CA . ALA B 1 221 ? 9.133 -8.945 14.883 1 88.25 221 ALA B CA 1
ATOM 4198 C C . ALA B 1 221 ? 10.055 -9.031 16.094 1 88.25 221 ALA B C 1
ATOM 4200 O O . ALA B 1 221 ? 9.594 -9.031 17.234 1 88.25 221 ALA B O 1
ATOM 4201 N N . SER B 1 222 ? 11.281 -9.125 15.852 1 90.56 222 SER B N 1
ATOM 4202 C CA . SER B 1 222 ? 12.258 -9.289 16.922 1 90.56 222 SER B CA 1
ATOM 4203 C C . SER B 1 222 ? 12.812 -7.938 17.375 1 90.56 222 SER B C 1
ATOM 4205 O O . SER B 1 222 ? 13.562 -7.867 18.359 1 90.56 222 SER B O 1
ATOM 4207 N N . ALA B 1 223 ? 12.398 -6.914 16.672 1 91.88 223 ALA B N 1
ATOM 4208 C CA . ALA B 1 223 ? 12.977 -5.602 16.953 1 91.88 223 ALA B CA 1
ATOM 4209 C C . ALA B 1 223 ? 12.367 -5 18.219 1 91.88 223 ALA B C 1
ATOM 4211 O O . ALA B 1 223 ? 11.141 -4.988 18.391 1 91.88 223 ALA B O 1
ATOM 4212 N N . GLN B 1 224 ? 13.211 -4.652 19.125 1 92.56 224 GLN B N 1
ATOM 4213 C CA . GLN B 1 224 ? 12.797 -3.891 20.297 1 92.56 224 GLN B CA 1
ATOM 4214 C C . GLN B 1 224 ? 13.086 -2.404 20.109 1 92.56 224 GLN B C 1
ATOM 4216 O O . GLN B 1 224 ? 14.242 -2.004 19.953 1 92.56 224 GLN B O 1
ATOM 4221 N N . LEU B 1 225 ? 12.039 -1.682 20.172 1 95.31 225 LEU B N 1
ATOM 4222 C CA . LEU B 1 225 ? 12.195 -0.247 19.953 1 95.31 225 LEU B CA 1
ATOM 4223 C C . LEU B 1 225 ? 12.383 0.479 21.281 1 95.31 225 LEU B C 1
ATOM 4225 O O . LEU B 1 225 ? 11.547 0.366 22.188 1 95.31 225 LEU B O 1
ATOM 4229 N N . PRO B 1 226 ? 13.469 1.146 21.438 1 95.5 226 PRO B N 1
ATOM 4230 C CA . PRO B 1 226 ? 13.609 1.98 22.625 1 95.5 226 PRO B CA 1
ATOM 4231 C C . PRO B 1 226 ? 12.656 3.17 22.641 1 95.5 226 PRO B C 1
ATOM 4233 O O . PRO B 1 226 ? 12.062 3.502 21.609 1 95.5 226 PRO B O 1
ATOM 4236 N N . SER B 1 227 ? 12.516 3.691 23.859 1 95.69 227 SER B N 1
ATOM 4237 C CA . SER B 1 227 ? 11.734 4.922 23.938 1 95.69 227 SER B CA 1
ATOM 4238 C C . SER B 1 227 ? 12.367 6.035 23.109 1 95.69 227 SER B C 1
ATOM 4240 O O . SER B 1 227 ? 13.594 6.125 23.016 1 95.69 227 SER B O 1
ATOM 4242 N N . PHE B 1 228 ? 11.578 6.812 22.578 1 96.25 228 PHE B N 1
ATOM 4243 C CA . PHE B 1 228 ? 12.094 7.871 21.703 1 96.25 228 PHE B CA 1
ATOM 4244 C C . PHE B 1 228 ? 11.195 9.102 21.766 1 96.25 228 PHE B C 1
ATOM 4246 O O . PHE B 1 228 ? 10.031 9.008 22.172 1 96.25 228 PHE B O 1
ATOM 4253 N N . ARG B 1 229 ? 11.758 10.234 21.344 1 93.88 229 ARG B N 1
ATOM 4254 C CA . ARG B 1 229 ? 11.008 11.469 21.125 1 93.88 229 ARG B CA 1
ATOM 4255 C C . ARG B 1 229 ? 10.742 11.703 19.641 1 93.88 229 ARG B C 1
ATOM 4257 O O . ARG B 1 229 ? 9.609 11.953 19.25 1 93.88 229 ARG B O 1
ATOM 4264 N N . HIS B 1 230 ? 11.82 11.555 18.859 1 95.75 230 HIS B N 1
ATOM 4265 C CA . HIS B 1 230 ? 11.742 11.711 17.406 1 95.75 230 HIS B CA 1
ATOM 4266 C C . HIS B 1 230 ? 12.336 10.5 16.688 1 95.75 230 HIS B C 1
ATOM 4268 O O . HIS B 1 230 ? 13.539 10.25 16.781 1 95.75 230 HIS B O 1
ATOM 4274 N N . ALA B 1 231 ? 11.484 9.789 15.984 1 97.44 231 ALA B N 1
ATOM 4275 C CA . ALA B 1 231 ? 11.922 8.602 15.25 1 97.44 231 ALA B CA 1
ATOM 4276 C C . ALA B 1 231 ? 12 8.883 13.75 1 97.44 231 ALA B C 1
ATOM 4278 O O . ALA B 1 231 ? 11.188 9.633 13.203 1 97.44 231 ALA B O 1
ATOM 4279 N N . LEU B 1 232 ? 13.023 8.32 13.125 1 98.12 232 LEU B N 1
ATOM 4280 C CA . LEU B 1 232 ? 13.195 8.375 11.68 1 98.12 232 LEU B CA 1
ATOM 4281 C C . LEU B 1 232 ? 13.164 6.98 11.07 1 98.12 232 LEU B C 1
ATOM 4283 O O . LEU B 1 232 ? 13.93 6.102 11.477 1 98.12 232 LEU B O 1
ATOM 4287 N N . VAL B 1 233 ? 12.234 6.742 10.211 1 98.44 233 VAL B N 1
ATOM 4288 C CA . VAL B 1 233 ? 12.195 5.516 9.43 1 98.44 233 VAL B CA 1
ATOM 4289 C C . VAL B 1 233 ? 12.609 5.805 7.988 1 98.44 233 VAL B C 1
ATOM 4291 O O . VAL B 1 233 ? 12.047 6.688 7.336 1 98.44 233 VAL B O 1
ATOM 4294 N N . VAL B 1 234 ? 13.617 5.047 7.469 1 98.5 234 VAL B N 1
ATOM 4295 C CA . VAL B 1 234 ? 14.172 5.324 6.148 1 98.5 234 VAL B CA 1
ATOM 4296 C C . VAL B 1 234 ? 13.875 4.16 5.203 1 98.5 234 VAL B C 1
ATOM 4298 O O . VAL B 1 234 ? 14.109 3.002 5.547 1 98.5 234 VAL B O 1
ATOM 4301 N N . PHE B 1 235 ? 13.336 4.484 4.062 1 97.94 235 PHE B N 1
ATOM 4302 C CA . PHE B 1 235 ? 13.008 3.523 3.016 1 97.94 235 PHE B CA 1
ATOM 4303 C C . PHE B 1 235 ? 13.898 3.721 1.797 1 97.94 235 PHE B C 1
ATOM 4305 O O . PHE B 1 235 ? 14.125 4.852 1.364 1 97.94 235 PHE B O 1
ATOM 4312 N N . GLY B 1 236 ? 14.375 2.623 1.281 1 94.94 236 GLY B N 1
ATOM 4313 C CA . GLY B 1 236 ? 15.156 2.686 0.058 1 94.94 236 GLY B CA 1
ATOM 4314 C C . GLY B 1 236 ? 14.312 2.643 -1.198 1 94.94 236 GLY B C 1
ATOM 4315 O O . GLY B 1 236 ? 13.156 2.199 -1.162 1 94.94 236 GLY B O 1
ATOM 4316 N N . GLY B 1 237 ? 14.875 3.15 -2.307 1 91.62 237 GLY B N 1
ATOM 4317 C CA . GLY B 1 237 ? 14.266 2.955 -3.613 1 91.62 237 GLY B CA 1
ATOM 4318 C C . GLY B 1 237 ? 14.539 1.581 -4.195 1 91.62 237 GLY B C 1
ATOM 4319 O O . GLY B 1 237 ? 14.75 0.618 -3.457 1 91.62 237 GLY B O 1
ATOM 4320 N N . LEU B 1 238 ? 14.484 1.558 -5.48 1 87.31 238 LEU B N 1
ATOM 4321 C CA . LEU B 1 238 ? 14.633 0.308 -6.215 1 87.31 238 LEU B CA 1
ATOM 4322 C C . LEU B 1 238 ? 15.969 -0.353 -5.891 1 87.31 238 LEU B C 1
ATOM 4324 O O . LEU B 1 238 ? 16.047 -1.572 -5.723 1 87.31 238 LEU B O 1
ATOM 4328 N N . GLN B 1 239 ? 17 0.439 -5.691 1 91.69 239 GLN B N 1
ATOM 4329 C CA . GLN B 1 239 ? 18.344 -0.098 -5.48 1 91.69 239 GLN B CA 1
ATOM 4330 C C . GLN B 1 239 ? 18.688 -0.161 -3.996 1 91.69 239 GLN B C 1
ATOM 4332 O O . GLN B 1 239 ? 19.844 -0.357 -3.627 1 91.69 239 GLN B O 1
ATOM 4337 N N . GLY B 1 240 ? 17.703 0.079 -3.145 1 93.5 240 GLY B N 1
ATOM 4338 C CA . GLY B 1 240 ? 17.906 -0.021 -1.708 1 93.5 240 GLY B CA 1
ATOM 4339 C C . GLY B 1 240 ? 18.578 1.202 -1.113 1 93.5 240 GLY B C 1
ATOM 4340 O O . GLY B 1 240 ? 18.812 2.189 -1.813 1 93.5 240 GLY B O 1
ATOM 4341 N N . LEU B 1 241 ? 18.828 1.096 0.18 1 96.62 241 LEU B N 1
ATOM 4342 C CA . LEU B 1 241 ? 19.5 2.176 0.896 1 96.62 241 LEU B CA 1
ATOM 4343 C C . LEU B 1 241 ? 20.953 2.271 0.485 1 96.62 241 LEU B C 1
ATOM 4345 O O . LEU B 1 241 ? 21.594 3.311 0.676 1 96.62 241 LEU B O 1
ATOM 4349 N N . GLU B 1 242 ? 21.484 1.206 -0.063 1 96 242 GLU B N 1
ATOM 4350 C CA . GLU B 1 242 ? 22.859 1.147 -0.521 1 96 242 GLU B CA 1
ATOM 4351 C C . GLU B 1 242 ? 23.156 2.236 -1.549 1 96 242 GLU B C 1
ATOM 4353 O O . GLU B 1 242 ? 24.203 2.877 -1.504 1 96 242 GLU B O 1
ATOM 4358 N N . ALA B 1 243 ? 22.203 2.428 -2.398 1 94.38 243 ALA B N 1
ATOM 4359 C CA . ALA B 1 243 ? 22.375 3.445 -3.432 1 94.38 243 ALA B CA 1
ATOM 4360 C C . ALA B 1 243 ? 22.516 4.832 -2.814 1 94.38 243 ALA B C 1
ATOM 4362 O O . ALA B 1 243 ? 23.344 5.637 -3.271 1 94.38 243 ALA B O 1
ATOM 4363 N N . GLY B 1 244 ? 21.734 5.129 -1.787 1 93.81 244 GLY B N 1
ATOM 4364 C CA . GLY B 1 244 ? 21.812 6.41 -1.105 1 93.81 244 GLY B CA 1
ATOM 4365 C C . GLY B 1 244 ? 23.125 6.602 -0.356 1 93.81 244 GLY B C 1
ATOM 4366 O O . GLY B 1 244 ? 23.703 7.691 -0.372 1 93.81 244 GLY B O 1
ATOM 4367 N N . VAL B 1 245 ? 23.562 5.547 0.23 1 96.06 245 VAL B N 1
ATOM 4368 C CA . VAL B 1 245 ? 24.812 5.586 0.977 1 96.06 245 VAL B CA 1
ATOM 4369 C C . VAL B 1 245 ? 25.984 5.781 0.014 1 96.06 245 VAL B C 1
ATOM 4371 O O . VAL B 1 245 ? 26.844 6.633 0.243 1 96.06 245 VAL B O 1
ATOM 4374 N N . ASN B 1 246 ? 25.953 5.082 -1.07 1 95.56 246 ASN B N 1
ATOM 4375 C CA . ASN B 1 246 ? 27.047 5.133 -2.045 1 95.56 246 ASN B CA 1
ATOM 4376 C C . ASN B 1 246 ? 27.125 6.496 -2.723 1 95.56 246 ASN B C 1
ATOM 4378 O O . ASN B 1 246 ? 28.219 6.953 -3.08 1 95.56 246 ASN B O 1
ATOM 4382 N N . ALA B 1 247 ? 26.047 7.113 -2.871 1 94.31 247 ALA B N 1
ATOM 4383 C CA . ALA B 1 247 ? 26 8.391 -3.582 1 94.31 247 ALA B CA 1
ATOM 4384 C C . ALA B 1 247 ? 26.281 9.555 -2.637 1 94.31 247 ALA B C 1
ATOM 4386 O O . ALA B 1 247 ? 26.438 10.695 -3.078 1 94.31 247 ALA B O 1
ATOM 4387 N N . ASP B 1 248 ? 26.328 9.312 -1.364 1 95.75 248 ASP B N 1
ATOM 4388 C CA . ASP B 1 248 ? 26.484 10.367 -0.372 1 95.75 248 ASP B CA 1
ATOM 4389 C C . ASP B 1 248 ? 27.953 10.734 -0.199 1 95.75 248 ASP B C 1
ATOM 4391 O O . ASP B 1 248 ? 28.75 9.922 0.272 1 95.75 248 ASP B O 1
ATOM 4395 N N . PRO B 1 249 ? 28.344 11.961 -0.521 1 95.12 249 PRO B N 1
ATOM 4396 C CA . PRO B 1 249 ? 29.766 12.344 -0.461 1 95.12 249 PRO B CA 1
ATOM 4397 C C . PRO B 1 249 ? 30.281 12.469 0.971 1 95.12 249 PRO B C 1
ATOM 4399 O O . PRO B 1 249 ? 31.484 12.523 1.191 1 95.12 249 PRO B O 1
ATOM 4402 N N . ASN B 1 250 ? 29.375 12.453 1.918 1 95.81 250 ASN B N 1
ATOM 4403 C CA . ASN B 1 250 ? 29.781 12.688 3.301 1 95.81 250 ASN B CA 1
ATOM 4404 C C . ASN B 1 250 ? 29.875 11.375 4.082 1 95.81 250 ASN B C 1
ATOM 4406 O O . ASN B 1 250 ? 30.25 11.383 5.258 1 95.81 250 ASN B O 1
ATOM 4410 N N . LEU B 1 251 ? 29.5 10.328 3.459 1 94.38 251 LEU B N 1
ATOM 4411 C CA . LEU B 1 251 ? 29.516 9.031 4.133 1 94.38 251 LEU B CA 1
ATOM 4412 C C . LEU B 1 251 ? 30.672 8.172 3.625 1 94.38 251 LEU B C 1
ATOM 4414 O O . LEU B 1 251 ? 30.875 8.062 2.414 1 94.38 251 LEU B O 1
ATOM 4418 N N . GLU B 1 252 ? 31.391 7.633 4.484 1 92.44 252 GLU B N 1
ATOM 4419 C CA . GLU B 1 252 ? 32.5 6.75 4.137 1 92.44 252 GLU B CA 1
ATOM 4420 C C . GLU B 1 252 ? 32.156 5.293 4.441 1 92.44 252 GLU B C 1
ATOM 4422 O O . GLU B 1 252 ? 33.062 4.445 4.504 1 92.44 252 GLU B O 1
ATOM 4427 N N . VAL B 1 253 ? 30.969 5 4.648 1 90.81 253 VAL B N 1
ATOM 4428 C CA . VAL B 1 253 ? 30.547 3.639 4.969 1 90.81 253 VAL B CA 1
ATOM 4429 C C . VAL B 1 253 ? 29.953 2.979 3.729 1 90.81 253 VAL B C 1
ATOM 4431 O O . VAL B 1 253 ? 29.438 3.662 2.84 1 90.81 253 VAL B O 1
ATOM 4434 N N . THR B 1 254 ? 30.047 1.683 3.658 1 89.75 254 THR B N 1
ATOM 4435 C CA . THR B 1 254 ? 29.469 0.944 2.537 1 89.75 254 THR B CA 1
ATOM 4436 C C . THR B 1 254 ? 28.219 0.188 2.971 1 89.75 254 THR B C 1
ATOM 4438 O O . THR B 1 254 ? 27.328 -0.067 2.156 1 89.75 254 THR B O 1
ATOM 4441 N N . GLU B 1 255 ? 28.156 -0.116 4.195 1 94.44 255 GLU B N 1
ATOM 4442 C CA . GLU B 1 255 ? 27 -0.839 4.715 1 94.44 255 GLU B CA 1
ATOM 4443 C C . GLU B 1 255 ? 26 0.111 5.383 1 94.44 255 GLU B C 1
ATOM 4445 O O . GLU B 1 255 ? 26.312 0.703 6.422 1 94.44 255 GLU B O 1
ATOM 4450 N N . PRO B 1 256 ? 24.797 0.191 4.863 1 96.5 256 PRO B N 1
ATOM 4451 C CA . PRO B 1 256 ? 23.844 1.156 5.391 1 96.5 256 PRO B CA 1
ATOM 4452 C C . PRO B 1 256 ? 23.453 0.877 6.844 1 96.5 256 PRO B C 1
ATOM 4454 O O . PRO B 1 256 ? 23.109 1.802 7.586 1 96.5 256 PRO B O 1
ATOM 4457 N N . SER B 1 257 ? 23.547 -0.347 7.266 1 97 257 SER B N 1
ATOM 4458 C CA . SER B 1 257 ? 23.062 -0.738 8.586 1 97 257 SER B CA 1
ATOM 4459 C C . SER B 1 257 ? 23.766 0.044 9.688 1 97 257 SER B C 1
ATOM 4461 O O . SER B 1 257 ? 23.203 0.266 10.758 1 97 257 SER B O 1
ATOM 4463 N N . VAL B 1 258 ? 24.984 0.509 9.492 1 96.38 258 VAL B N 1
ATOM 4464 C CA . VAL B 1 258 ? 25.797 1.168 10.516 1 96.38 258 VAL B CA 1
ATOM 4465 C C . VAL B 1 258 ? 25.25 2.574 10.773 1 96.38 258 VAL B C 1
ATOM 4467 O O . VAL B 1 258 ? 25.594 3.199 11.781 1 96.38 258 VAL B O 1
ATOM 4470 N N . LEU B 1 259 ? 24.422 3.104 9.891 1 96.69 259 LEU B N 1
ATOM 4471 C CA . LEU B 1 259 ? 23.891 4.457 10 1 96.69 259 LEU B CA 1
ATOM 4472 C C . LEU B 1 259 ? 22.688 4.496 10.922 1 96.69 259 LEU B C 1
ATOM 4474 O O . LEU B 1 259 ? 22.234 5.574 11.328 1 96.69 259 LEU B O 1
ATOM 4478 N N . PHE B 1 260 ? 22.156 3.297 11.305 1 97.75 260 PHE B N 1
ATOM 4479 C CA . PHE B 1 260 ? 20.859 3.262 11.961 1 97.75 260 PHE B CA 1
ATOM 4480 C C . PHE B 1 260 ? 20.938 2.533 13.297 1 97.75 260 PHE B C 1
ATOM 4482 O O . PHE B 1 260 ? 21.734 1.599 13.445 1 97.75 260 PHE B O 1
ATOM 4489 N N . ASP B 1 261 ? 20.094 2.969 14.25 1 97.62 261 ASP B N 1
ATOM 4490 C CA . ASP B 1 261 ? 19.969 2.254 15.516 1 97.62 261 ASP B CA 1
ATOM 4491 C C . ASP B 1 261 ? 19.406 0.849 15.297 1 97.62 261 ASP B C 1
ATOM 4493 O O . ASP B 1 261 ? 19.812 -0.098 15.977 1 97.62 261 ASP B O 1
ATOM 4497 N N . LEU B 1 262 ? 18.453 0.73 14.383 1 98.06 262 LEU B N 1
ATOM 4498 C CA . LEU B 1 262 ? 17.844 -0.54 13.992 1 98.06 262 LEU B CA 1
ATOM 4499 C C . LEU B 1 262 ? 17.828 -0.69 12.477 1 98.06 262 LEU B C 1
ATOM 4501 O O . LEU B 1 262 ? 17.562 0.276 11.758 1 98.06 262 LEU B O 1
ATOM 4505 N N . TYR B 1 263 ? 18.234 -1.744 12 1 98 263 TYR B N 1
ATOM 4506 C CA . TYR B 1 263 ? 18.172 -2.148 10.602 1 98 263 TYR B CA 1
ATOM 4507 C C . TYR B 1 263 ? 17.312 -3.389 10.43 1 98 263 TYR B C 1
ATOM 4509 O O . TYR B 1 263 ? 17.719 -4.496 10.789 1 98 263 TYR B O 1
ATOM 4517 N N . VAL B 1 264 ? 16.031 -3.168 9.812 1 97.75 264 VAL B N 1
ATOM 4518 C CA . VAL B 1 264 ? 15.039 -4.227 9.992 1 97.75 264 VAL B CA 1
ATOM 4519 C C . VAL B 1 264 ? 14.477 -4.641 8.633 1 97.75 264 VAL B C 1
ATOM 4521 O O . VAL B 1 264 ? 14.391 -3.824 7.715 1 97.75 264 VAL B O 1
ATOM 4524 N N . ASN B 1 265 ? 14.219 -5.906 8.5 1 97.12 265 ASN B N 1
ATOM 4525 C CA . ASN B 1 265 ? 13.391 -6.469 7.445 1 97.12 265 ASN B CA 1
ATOM 4526 C C . ASN B 1 265 ? 11.914 -6.469 7.836 1 97.12 265 ASN B C 1
ATOM 4528 O O . ASN B 1 265 ? 11.5 -7.219 8.727 1 97.12 265 ASN B O 1
ATOM 4532 N N . THR B 1 266 ? 11.164 -5.645 7.176 1 94.69 266 THR B N 1
ATOM 4533 C CA . THR B 1 266 ? 9.789 -5.441 7.602 1 94.69 266 THR B CA 1
ATOM 4534 C C . THR B 1 266 ? 8.852 -6.418 6.891 1 94.69 266 THR B C 1
ATOM 4536 O O . THR B 1 266 ? 7.656 -6.465 7.184 1 94.69 266 THR B O 1
ATOM 4539 N N . CYS B 1 267 ? 9.312 -7.164 5.984 1 94.19 267 CYS B N 1
ATOM 4540 C CA . CYS B 1 267 ? 8.547 -8.195 5.293 1 94.19 267 CYS B CA 1
ATOM 4541 C C . CYS B 1 267 ? 9.367 -9.477 5.152 1 94.19 267 CYS B C 1
ATOM 4543 O O . CYS B 1 267 ? 9.711 -9.883 4.039 1 94.19 267 CYS B O 1
ATOM 4545 N N . PRO B 1 268 ? 9.484 -10.078 6.273 1 90.31 268 PRO B N 1
ATOM 4546 C CA . PRO B 1 268 ? 10.227 -11.336 6.18 1 90.31 268 PRO B CA 1
ATOM 4547 C C . PRO B 1 268 ? 9.516 -12.383 5.324 1 90.31 268 PRO B C 1
ATOM 4549 O O . PRO B 1 268 ? 8.281 -12.438 5.312 1 90.31 268 PRO B O 1
ATOM 4552 N N . SER B 1 269 ? 10.188 -13.18 4.512 1 87.19 269 SER B N 1
ATOM 4553 C CA . SER B 1 269 ? 9.672 -14.25 3.664 1 87.19 269 SER B CA 1
ATOM 4554 C C . SER B 1 269 ? 8.961 -13.688 2.434 1 87.19 269 SER B C 1
ATOM 4556 O O . SER B 1 269 ? 7.98 -14.258 1.961 1 87.19 269 SER B O 1
ATOM 4558 N N . GLN B 1 270 ? 9.289 -12.484 2.148 1 88.69 270 GLN B N 1
ATOM 4559 C CA . GLN B 1 270 ? 8.766 -11.922 0.907 1 88.69 270 GLN B CA 1
ATOM 4560 C C . GLN B 1 270 ? 8.875 -12.922 -0.242 1 88.69 270 GLN B C 1
ATOM 4562 O O . GLN B 1 270 ? 9.898 -13.594 -0.388 1 88.69 270 GLN B O 1
ATOM 4567 N N . GLY B 1 271 ? 7.785 -13.062 -0.953 1 86.69 271 GLY B N 1
ATOM 4568 C CA . GLY B 1 271 ? 7.75 -14.023 -2.041 1 86.69 271 GLY B CA 1
ATOM 4569 C C . GLY B 1 271 ? 8.117 -13.422 -3.385 1 86.69 271 GLY B C 1
ATOM 4570 O O . GLY B 1 271 ? 8.453 -14.148 -4.324 1 86.69 271 GLY B O 1
ATOM 4571 N N . SER B 1 272 ? 7.965 -12.141 -3.488 1 87.75 272 SER B N 1
ATOM 4572 C CA . SER B 1 272 ? 8.359 -11.445 -4.711 1 87.75 272 SER B CA 1
ATOM 4573 C C . SER B 1 272 ? 9.797 -10.953 -4.629 1 87.75 272 SER B C 1
ATOM 4575 O O . SER B 1 272 ? 10.336 -10.758 -3.533 1 87.75 272 SER B O 1
ATOM 4577 N N . ARG B 1 273 ? 10.398 -10.789 -5.773 1 86.81 273 ARG B N 1
ATOM 4578 C CA . ARG B 1 273 ? 11.797 -10.359 -5.812 1 86.81 273 ARG B CA 1
ATOM 4579 C C . ARG B 1 273 ? 11.93 -8.891 -5.41 1 86.81 273 ARG B C 1
ATOM 4581 O O . ARG B 1 273 ? 12.969 -8.477 -4.895 1 86.81 273 ARG B O 1
ATOM 4588 N N . THR B 1 274 ? 10.875 -8.195 -5.68 1 86.88 274 THR B N 1
ATOM 4589 C CA . THR B 1 274 ? 10.945 -6.766 -5.391 1 86.88 274 THR B CA 1
ATOM 4590 C C . THR B 1 274 ? 9.664 -6.293 -4.699 1 86.88 274 THR B C 1
ATOM 4592 O O . THR B 1 274 ? 8.578 -6.781 -5 1 86.88 274 THR B O 1
ATOM 4595 N N . ILE B 1 275 ? 9.898 -5.473 -3.703 1 92.5 275 ILE B N 1
ATOM 4596 C CA . ILE B 1 275 ? 8.805 -4.691 -3.143 1 92.5 275 ILE B CA 1
ATOM 4597 C C . ILE B 1 275 ? 8.992 -3.215 -3.486 1 92.5 275 ILE B C 1
ATOM 4599 O O . ILE B 1 275 ? 10.023 -2.623 -3.158 1 92.5 275 ILE B O 1
ATOM 4603 N N . ARG B 1 276 ? 8.094 -2.668 -4.152 1 93.5 276 ARG B N 1
ATOM 4604 C CA . ARG B 1 276 ? 8.172 -1.253 -4.5 1 93.5 276 ARG B CA 1
ATOM 4605 C C . ARG B 1 276 ? 8.117 -0.38 -3.252 1 93.5 276 ARG B C 1
ATOM 4607 O O . ARG B 1 276 ? 7.449 -0.724 -2.273 1 93.5 276 ARG B O 1
ATOM 4614 N N . THR B 1 277 ? 8.719 0.745 -3.301 1 95.25 277 THR B N 1
ATOM 4615 C CA . THR B 1 277 ? 8.828 1.624 -2.143 1 95.25 277 THR B CA 1
ATOM 4616 C C . THR B 1 277 ? 7.449 2.023 -1.631 1 95.25 277 THR B C 1
ATOM 4618 O O . THR B 1 277 ? 7.207 2.033 -0.422 1 95.25 277 THR B O 1
ATOM 4621 N N . GLU B 1 278 ? 6.543 2.387 -2.527 1 93.94 278 GLU B N 1
ATOM 4622 C CA . GLU B 1 278 ? 5.203 2.816 -2.127 1 93.94 278 GLU B CA 1
ATOM 4623 C C . GLU B 1 278 ? 4.457 1.7 -1.402 1 93.94 278 GLU B C 1
ATOM 4625 O O . GLU B 1 278 ? 3.615 1.966 -0.543 1 93.94 278 GLU B O 1
ATOM 4630 N N . GLU B 1 279 ? 4.734 0.416 -1.735 1 95.25 279 GLU B N 1
ATOM 4631 C CA . GLU B 1 279 ? 4.188 -0.725 -1.007 1 95.25 279 GLU B CA 1
ATOM 4632 C C . GLU B 1 279 ? 4.918 -0.936 0.316 1 95.25 279 GLU B C 1
ATOM 4634 O O . GLU B 1 279 ? 4.285 -1.173 1.349 1 95.25 279 GLU B O 1
ATOM 4639 N N . ALA B 1 280 ? 6.203 -0.822 0.243 1 96.88 280 ALA B N 1
ATOM 4640 C CA . ALA B 1 280 ? 7.051 -1.041 1.412 1 96.88 280 ALA B CA 1
ATOM 4641 C C . ALA B 1 280 ? 6.688 -0.082 2.541 1 96.88 280 ALA B C 1
ATOM 4643 O O . ALA B 1 280 ? 6.73 -0.453 3.717 1 96.88 280 ALA B O 1
ATOM 4644 N N . ILE B 1 281 ? 6.375 1.132 2.213 1 97.25 281 ILE B N 1
ATOM 4645 C CA . ILE B 1 281 ? 6.039 2.145 3.211 1 97.25 281 ILE B CA 1
ATOM 4646 C C . ILE B 1 281 ? 4.84 1.679 4.035 1 97.25 281 ILE B C 1
ATOM 4648 O O . ILE B 1 281 ? 4.891 1.68 5.266 1 97.25 281 ILE B O 1
ATOM 4652 N N . LEU B 1 282 ? 3.82 1.236 3.371 1 96.81 282 LEU B N 1
ATOM 4653 C CA . LEU B 1 282 ? 2.613 0.806 4.066 1 96.81 282 LEU B CA 1
ATOM 4654 C C . LEU B 1 282 ? 2.873 -0.463 4.871 1 96.81 282 LEU B C 1
ATOM 4656 O O . LEU B 1 282 ? 2.461 -0.564 6.031 1 96.81 282 LEU B O 1
ATOM 4660 N N . ILE B 1 283 ? 3.564 -1.412 4.285 1 97.06 283 ILE B N 1
ATOM 4661 C CA . ILE B 1 283 ? 3.875 -2.682 4.93 1 97.06 283 ILE B CA 1
ATOM 4662 C C . ILE B 1 283 ? 4.723 -2.434 6.176 1 97.06 283 ILE B C 1
ATOM 4664 O O . ILE B 1 283 ? 4.41 -2.938 7.258 1 97.06 283 ILE B O 1
ATOM 4668 N N . SER B 1 284 ? 5.703 -1.645 6.062 1 97.5 284 SER B N 1
ATOM 4669 C CA . SER B 1 284 ? 6.652 -1.392 7.141 1 97.5 284 SER B CA 1
ATOM 4670 C C . SER B 1 284 ? 6 -0.613 8.281 1 97.5 284 SER B C 1
ATOM 4672 O O . SER B 1 284 ? 6.195 -0.936 9.453 1 97.5 284 SER B O 1
ATOM 4674 N N . LEU B 1 285 ? 5.273 0.445 7.918 1 96.62 285 LEU B N 1
ATOM 4675 C CA . LEU B 1 285 ? 4.637 1.254 8.953 1 96.62 285 LEU B CA 1
ATOM 4676 C C . LEU B 1 285 ? 3.602 0.436 9.719 1 96.62 285 LEU B C 1
ATOM 4678 O O . LEU B 1 285 ? 3.439 0.612 10.93 1 96.62 285 LEU B O 1
ATOM 4682 N N . ALA B 1 286 ? 2.916 -0.443 9 1 96.12 286 ALA B N 1
ATOM 4683 C CA . ALA B 1 286 ? 1.969 -1.324 9.672 1 96.12 286 ALA B CA 1
ATOM 4684 C C . ALA B 1 286 ? 2.686 -2.26 10.641 1 96.12 286 ALA B C 1
ATOM 4686 O O . ALA B 1 286 ? 2.219 -2.479 11.766 1 96.12 286 ALA B O 1
ATOM 4687 N N . ALA B 1 287 ? 3.791 -2.809 10.211 1 95.31 287 ALA B N 1
ATOM 4688 C CA . ALA B 1 287 ? 4.559 -3.742 11.031 1 95.31 287 ALA B CA 1
ATOM 4689 C C . ALA B 1 287 ? 5.176 -3.035 12.234 1 95.31 287 ALA B C 1
ATOM 4691 O O . ALA B 1 287 ? 5.27 -3.611 13.32 1 95.31 287 ALA B O 1
ATOM 4692 N N . LEU B 1 288 ? 5.539 -1.797 12.094 1 95.75 288 LEU B N 1
ATOM 4693 C CA . LEU B 1 288 ? 6.27 -1.062 13.125 1 95.75 288 LEU B CA 1
ATOM 4694 C C . LEU B 1 288 ? 5.309 -0.356 14.07 1 95.75 288 LEU B C 1
ATOM 4696 O O . LEU B 1 288 ? 5.688 0.022 15.18 1 95.75 288 LEU B O 1
ATOM 4700 N N . GLN B 1 289 ? 4.074 -0.103 13.641 1 93.94 289 GLN B N 1
ATOM 4701 C CA . GLN B 1 289 ? 3.121 0.772 14.32 1 93.94 289 GLN B CA 1
ATOM 4702 C C . GLN B 1 289 ? 2.938 0.365 15.773 1 93.94 289 GLN B C 1
ATOM 4704 O O . GLN B 1 289 ? 3.01 1.206 16.672 1 93.94 289 GLN B O 1
ATOM 4709 N N . PRO B 1 290 ? 2.676 -0.934 16.109 1 90.81 290 PRO B N 1
ATOM 4710 C CA . PRO B 1 290 ? 2.5 -1.288 17.531 1 90.81 290 PRO B CA 1
ATOM 4711 C C . PRO B 1 290 ? 3.727 -0.963 18.375 1 90.81 290 PRO B C 1
ATOM 4713 O O . PRO B 1 290 ? 3.594 -0.442 19.484 1 90.81 290 PRO B O 1
ATOM 4716 N N . GLY B 1 291 ? 4.918 -1.22 17.844 1 92.5 291 GLY B N 1
ATOM 4717 C CA . GLY B 1 291 ? 6.148 -0.919 18.562 1 92.5 291 GLY B CA 1
ATOM 4718 C C . GLY B 1 291 ? 6.395 0.568 18.719 1 92.5 291 GLY B C 1
ATOM 4719 O O . GLY B 1 291 ? 6.82 1.02 19.781 1 92.5 291 GLY B O 1
ATOM 4720 N N . LEU B 1 292 ? 6.133 1.312 17.672 1 93.94 292 LEU B N 1
ATOM 4721 C CA . LEU B 1 292 ? 6.328 2.758 17.719 1 93.94 292 LEU B CA 1
ATOM 4722 C C . LEU B 1 292 ? 5.371 3.412 18.703 1 93.94 292 LEU B C 1
ATOM 4724 O O . LEU B 1 292 ? 5.758 4.328 19.438 1 93.94 292 LEU B O 1
ATOM 4728 N N . THR B 1 293 ? 4.152 2.969 18.688 1 91 293 THR B N 1
ATOM 4729 C CA . THR B 1 293 ? 3.158 3.518 19.594 1 91 293 THR B CA 1
ATOM 4730 C C . THR B 1 293 ? 3.541 3.242 21.047 1 91 293 THR B C 1
ATOM 4732 O O . THR B 1 293 ? 3.475 4.137 21.891 1 91 293 THR B O 1
ATOM 4735 N N . LYS B 1 294 ? 3.949 2.025 21.344 1 90.81 294 LYS B N 1
ATOM 4736 C CA . LYS B 1 294 ? 4.34 1.633 22.688 1 90.81 294 LYS B CA 1
ATOM 4737 C C . LYS B 1 294 ? 5.578 2.396 23.156 1 90.81 294 LYS B C 1
ATOM 4739 O O . LYS B 1 294 ? 5.602 2.953 24.25 1 90.81 294 LYS B O 1
ATOM 4744 N N . ALA B 1 295 ? 6.539 2.496 22.312 1 92.38 295 ALA B N 1
ATOM 4745 C CA . ALA B 1 295 ? 7.812 3.123 22.656 1 92.38 295 ALA B CA 1
ATOM 4746 C C . ALA B 1 295 ? 7.672 4.641 22.75 1 92.38 295 ALA B C 1
ATOM 4748 O O . ALA B 1 295 ? 8.352 5.289 23.547 1 92.38 295 ALA B O 1
ATOM 4749 N N . GLY B 1 296 ? 6.82 5.18 21.922 1 88.38 296 GLY B N 1
ATOM 4750 C CA . GLY B 1 296 ? 6.598 6.617 21.922 1 88.38 296 GLY B CA 1
ATOM 4751 C C . GLY B 1 296 ? 5.82 7.094 23.125 1 88.38 296 GLY B C 1
ATOM 4752 O O . GLY B 1 296 ? 5.977 8.234 23.562 1 88.38 296 GLY B O 1
ATOM 4753 N N . ALA B 1 297 ? 4.93 6.301 23.703 1 79.38 297 ALA B N 1
ATOM 4754 C CA . ALA B 1 297 ? 4.109 6.633 24.859 1 79.38 297 ALA B CA 1
ATOM 4755 C C . ALA B 1 297 ? 4.934 6.586 26.156 1 79.38 297 ALA B C 1
ATOM 4757 O O . ALA B 1 297 ? 4.648 7.312 27.109 1 79.38 297 ALA B O 1
ATOM 4758 N N . GLN B 1 298 ? 5.844 5.711 26.25 1 72.44 298 GLN B N 1
ATOM 4759 C CA . GLN B 1 298 ? 6.676 5.535 27.438 1 72.44 298 GLN B CA 1
ATOM 4760 C C . GLN B 1 298 ? 7.449 6.812 27.766 1 72.44 298 GLN B C 1
ATOM 4762 O O . GLN B 1 298 ? 7.668 7.133 28.938 1 72.44 298 GLN B O 1
ATOM 4767 N N . ARG B 1 299 ? 7.75 7.578 26.828 1 59.69 299 ARG B N 1
ATOM 4768 C CA . ARG B 1 299 ? 8.492 8.805 27.078 1 59.69 299 ARG B CA 1
ATOM 4769 C C . ARG B 1 299 ? 7.562 9.922 27.562 1 59.69 299 ARG B C 1
ATOM 4771 O O . ARG B 1 299 ? 7.961 10.766 28.359 1 59.69 299 ARG B O 1
ATOM 4778 N N . LYS B 1 300 ? 6.332 9.977 27.172 1 55.94 300 LYS B N 1
ATOM 4779 C CA . LYS B 1 300 ? 5.41 11 27.656 1 55.94 300 LYS B CA 1
ATOM 4780 C C . LYS B 1 300 ? 5.16 10.852 29.156 1 55.94 300 LYS B C 1
ATOM 4782 O O . LYS B 1 300 ? 4.965 11.844 29.859 1 55.94 300 LYS B O 1
ATOM 4787 N N . VAL B 1 301 ? 5.219 9.664 29.812 1 49.59 301 VAL B N 1
ATOM 4788 C CA . VAL B 1 301 ? 4.961 9.453 31.234 1 49.59 301 VAL B CA 1
ATOM 4789 C C . VAL B 1 301 ? 6.238 9.711 32.031 1 49.59 301 VAL B C 1
ATOM 4791 O O . VAL B 1 301 ? 6.207 9.766 33.25 1 49.59 301 VAL B O 1
ATOM 4794 N N . CYS B 1 302 ? 7.316 9.539 31.5 1 38.06 302 CYS B N 1
ATOM 4795 C CA . CYS B 1 302 ? 8.469 9.805 32.344 1 38.06 302 CYS B CA 1
ATOM 4796 C C . CYS B 1 302 ? 8.727 11.297 32.469 1 38.06 302 CYS B C 1
ATOM 4798 O O . CYS B 1 302 ? 9.227 11.93 31.547 1 38.06 302 CYS B O 1
ATOM 4800 N N . PRO B 1 303 ? 7.879 12.086 33.188 1 37.38 303 PRO B N 1
ATOM 4801 C CA . PRO B 1 303 ? 7.969 13.523 33.469 1 37.38 303 PRO B CA 1
ATOM 4802 C C . PRO B 1 303 ? 9.406 14 33.656 1 37.38 303 PRO B C 1
ATOM 4804 O O . PRO B 1 303 ? 9.75 15.125 33.281 1 37.38 303 PRO B O 1
ATOM 4807 N N . ALA B 1 304 ? 10.109 13.43 34.781 1 33.59 304 ALA B N 1
ATOM 4808 C CA . ALA B 1 304 ? 11.008 14.039 35.75 1 33.59 304 ALA B CA 1
ATOM 4809 C C . ALA B 1 304 ? 12.352 14.391 35.125 1 33.59 304 ALA B C 1
ATOM 4811 O O . ALA B 1 304 ? 13.102 15.211 35.656 1 33.59 304 ALA B O 1
ATOM 4812 N N . LEU B 1 305 ? 12.961 13.484 34.312 1 34.22 305 LEU B N 1
ATOM 4813 C CA . LEU B 1 305 ? 14.383 13.781 34.188 1 34.22 305 LEU B CA 1
ATOM 4814 C C . LEU B 1 305 ? 14.609 15 33.281 1 34.22 305 LEU B C 1
ATOM 4816 O O . LEU B 1 305 ? 15.75 15.422 33.094 1 34.22 305 LEU B O 1
ATOM 4820 N N . ASP B 1 306 ? 13.586 15.367 32.531 1 33.94 306 ASP B N 1
ATOM 4821 C CA . ASP B 1 306 ? 13.961 16.484 31.688 1 33.94 306 ASP B CA 1
ATOM 4822 C C . ASP B 1 306 ? 14.086 17.781 32.5 1 33.94 306 ASP B C 1
ATOM 4824 O O . ASP B 1 306 ? 14.422 18.828 31.953 1 33.94 306 ASP B O 1
ATOM 4828 N N . SER B 1 307 ? 13.523 17.812 33.719 1 30.72 307 SER B N 1
ATOM 4829 C CA . SER B 1 307 ? 13.641 19.078 34.406 1 30.72 307 SER B CA 1
ATOM 4830 C C . SER B 1 307 ? 15.086 19.344 34.844 1 30.72 307 SER B C 1
ATOM 4832 O O . SER B 1 307 ? 15.508 20.5 34.906 1 30.72 307 SER B O 1
ATOM 4834 N N . GLU B 1 308 ? 15.781 18.344 35.531 1 31.45 308 GLU B N 1
ATOM 4835 C CA . GLU B 1 308 ? 17 18.703 36.25 1 31.45 308 GLU B CA 1
ATOM 4836 C C . GLU B 1 308 ? 18.156 18.922 35.281 1 31.45 308 GLU B C 1
ATOM 4838 O O . GLU B 1 308 ? 19.156 19.562 35.625 1 31.45 308 GLU B O 1
ATOM 4843 N N . ALA B 1 309 ? 18.203 18.156 34.188 1 30.27 309 ALA B N 1
ATOM 4844 C CA . ALA B 1 309 ? 19.484 18.219 33.469 1 30.27 309 ALA B CA 1
ATOM 4845 C C . ALA B 1 309 ? 19.609 19.531 32.719 1 30.27 309 ALA B C 1
ATOM 4847 O O . ALA B 1 309 ? 20.625 19.781 32.062 1 30.27 309 ALA B O 1
ATOM 4848 N N . ALA B 1 310 ? 18.5 20.281 32.562 1 29.11 310 ALA B N 1
ATOM 4849 C CA . ALA B 1 310 ? 18.719 21.484 31.781 1 29.11 310 ALA B CA 1
ATOM 4850 C C . ALA B 1 310 ? 19.562 22.5 32.562 1 29.11 310 ALA B C 1
ATOM 4852 O O . ALA B 1 310 ? 19.922 23.547 32 1 29.11 310 ALA B O 1
ATOM 4853 N N . ALA B 1 311 ? 19.531 22.344 33.906 1 27.3 311 ALA B N 1
ATOM 4854 C CA . ALA B 1 311 ? 20.141 23.5 34.562 1 27.3 311 ALA B CA 1
ATOM 4855 C C . ALA B 1 311 ? 21.656 23.453 34.438 1 27.3 311 ALA B C 1
ATOM 4857 O O . ALA B 1 311 ? 22.359 24.359 34.875 1 27.3 311 ALA B O 1
ATOM 4858 N N . ALA B 1 312 ? 22.234 22.188 34.406 1 25.27 312 ALA B N 1
ATOM 4859 C CA . ALA B 1 312 ? 23.672 22.344 34.656 1 25.27 312 ALA B CA 1
ATOM 4860 C C . ALA B 1 312 ? 24.375 22.938 33.438 1 25.27 312 ALA B C 1
ATOM 4862 O O . ALA B 1 312 ? 24.312 22.375 32.344 1 25.27 312 ALA B O 1
ATOM 4863 N N . LYS B 1 313 ? 24.5 24.219 33.375 1 26.42 313 LYS B N 1
ATOM 4864 C CA . LYS B 1 313 ? 25.344 24.984 32.438 1 26.42 313 LYS B CA 1
ATOM 4865 C C . LYS B 1 313 ? 26.734 24.391 32.375 1 26.42 313 LYS B C 1
ATOM 4867 O O . LYS B 1 313 ? 27.406 24.234 33.375 1 26.42 313 LYS B O 1
ATOM 4872 N N . PRO B 1 314 ? 27.062 23.422 31.453 1 24.45 314 PRO B N 1
ATOM 4873 C CA . PRO B 1 314 ? 28.438 22.922 31.484 1 24.45 314 PRO B CA 1
ATOM 4874 C C . PRO B 1 314 ? 29.469 24.031 31.609 1 24.45 314 PRO B C 1
ATOM 4876 O O . PRO B 1 314 ? 29.281 25.125 31.062 1 24.45 314 PRO B O 1
ATOM 4879 N N . GLU B 1 315 ? 30.031 24.203 32.75 1 24.5 315 GLU B N 1
ATOM 4880 C CA . GLU B 1 315 ? 31.156 25.125 32.938 1 24.5 315 GLU B CA 1
ATOM 4881 C C . GLU B 1 315 ? 32.188 24.953 31.828 1 24.5 315 GLU B C 1
ATOM 4883 O O . GLU B 1 315 ? 32.656 23.844 31.594 1 24.5 315 GLU B O 1
ATOM 4888 N N . VAL B 1 316 ? 32 25.656 30.719 1 22.75 316 VAL B N 1
ATOM 4889 C CA . VAL B 1 316 ? 33 25.766 29.641 1 22.75 316 VAL B CA 1
ATOM 4890 C C . VAL B 1 316 ? 34.406 25.938 30.234 1 22.75 316 VAL B C 1
ATOM 4892 O O . VAL B 1 316 ? 34.656 26.906 30.938 1 22.75 316 VAL B O 1
ATOM 4895 N N . LEU B 1 317 ? 34.938 24.797 30.766 1 23.12 317 LEU B N 1
ATOM 4896 C CA . LEU B 1 317 ? 36.344 24.922 31.141 1 23.12 317 LEU B CA 1
ATOM 4897 C C . LEU B 1 317 ? 37.125 25.609 30.047 1 23.12 317 LEU B C 1
ATOM 4899 O O . LEU B 1 317 ? 37.062 25.25 28.875 1 23.12 317 LEU B O 1
ATOM 4903 N N . GLU B 1 318 ? 37.469 26.859 30.281 1 24.81 318 GLU B N 1
ATOM 4904 C CA . GLU B 1 318 ? 38.375 27.703 29.516 1 24.81 318 GLU B CA 1
ATOM 4905 C C . GLU B 1 318 ? 39.688 26.969 29.234 1 24.81 318 GLU B C 1
ATOM 4907 O O . GLU B 1 318 ? 40.469 26.688 30.156 1 24.81 318 GLU B O 1
ATOM 4912 N N . VAL B 1 319 ? 39.594 25.766 28.516 1 25.88 319 VAL B N 1
ATOM 4913 C CA . VAL B 1 319 ? 40.875 25.156 28.25 1 25.88 319 VAL B CA 1
ATOM 4914 C C . VAL B 1 319 ? 41.812 26.172 27.594 1 25.88 319 VAL B C 1
ATOM 4916 O O . VAL B 1 319 ? 41.406 26.891 26.688 1 25.88 319 VAL B O 1
ATOM 4919 N N . PRO B 1 320 ? 42.875 26.547 28.219 1 26.25 320 PRO B N 1
ATOM 4920 C CA . PRO B 1 320 ? 43.812 27.562 27.75 1 26.25 320 PRO B CA 1
ATOM 4921 C C . PRO B 1 320 ? 44.281 27.297 26.312 1 26.25 320 PRO B C 1
ATOM 4923 O O . PRO B 1 320 ? 44.219 26.172 25.844 1 26.25 320 PRO B O 1
ATOM 4926 N N . PRO B 1 321 ? 44.5 28.328 25.531 1 25.56 321 PRO B N 1
ATOM 4927 C CA . PRO B 1 321 ? 44.938 28.438 24.141 1 25.56 321 PRO B CA 1
ATOM 4928 C C . PRO B 1 321 ? 46.156 27.594 23.828 1 25.56 321 PRO B C 1
ATOM 4930 O O . PRO B 1 321 ? 47.25 27.906 24.328 1 25.56 321 PRO B O 1
ATOM 4933 N N . GLU B 1 322 ? 46.125 26.203 24.219 1 24.55 322 GLU B N 1
ATOM 4934 C CA . GLU B 1 322 ? 47.469 25.641 24.016 1 24.55 322 GLU B CA 1
ATOM 4935 C C . GLU B 1 322 ? 48 25.906 22.609 1 24.55 322 GLU B C 1
ATOM 4937 O O . GLU B 1 322 ? 47.188 25.953 21.656 1 24.55 322 GLU B O 1
ATOM 4942 N N . THR B 1 323 ? 49.219 26.391 22.438 1 22.41 323 THR B N 1
ATOM 4943 C CA . THR B 1 323 ? 50.125 26.812 21.391 1 22.41 323 THR B CA 1
A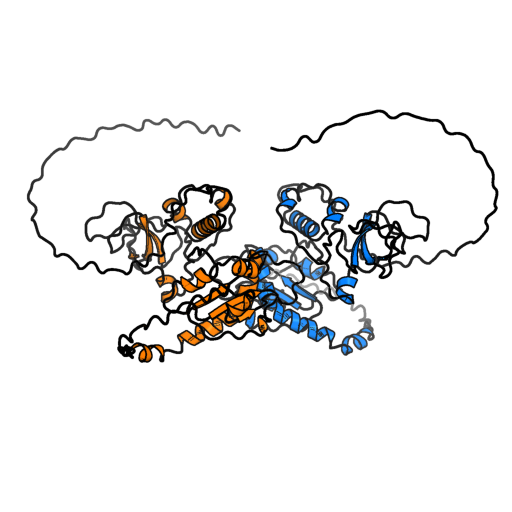TOM 4944 C C . THR B 1 323 ? 50.344 25.703 20.359 1 22.41 323 THR B C 1
ATOM 4946 O O . THR B 1 323 ? 50.625 24.562 20.734 1 22.41 323 THR B O 1
ATOM 4949 N N . ASN B 1 324 ? 49.562 25.656 19.25 1 20.23 324 ASN B N 1
ATOM 4950 C CA . ASN B 1 324 ? 49.594 24.828 18.047 1 20.23 324 ASN B CA 1
ATOM 4951 C C . ASN B 1 324 ? 51 24.703 17.5 1 20.23 324 ASN B C 1
ATOM 4953 O O . ASN B 1 324 ? 51.531 25.625 16.875 1 20.23 324 ASN B O 1
ATOM 4957 N N . THR B 1 325 ? 51.969 24.156 18.281 1 20.66 325 THR B N 1
ATOM 4958 C CA . THR B 1 325 ? 53.25 24 17.609 1 20.66 325 THR B CA 1
ATOM 4959 C C . THR B 1 325 ? 53.125 23.125 16.375 1 20.66 325 THR B C 1
ATOM 4961 O O . THR B 1 325 ? 52.562 22.047 16.438 1 20.66 325 THR B O 1
ATOM 4964 N N . ALA B 1 326 ? 53.25 23.734 15.195 1 20.19 326 ALA B N 1
ATOM 4965 C CA . ALA B 1 326 ? 53.25 23.328 13.789 1 20.19 326 ALA B CA 1
ATOM 4966 C C . ALA B 1 326 ? 54.25 22.219 13.539 1 20.19 326 ALA B C 1
ATOM 4968 O O . ALA B 1 326 ? 55.469 22.453 13.539 1 20.19 326 ALA B O 1
ATOM 4969 N N . LYS B 1 327 ? 54.156 21 14.188 1 19.14 327 LYS B N 1
ATOM 4970 C CA . LYS B 1 327 ? 55.219 20.047 13.883 1 19.14 327 LYS B CA 1
ATOM 4971 C C . LYS B 1 327 ? 55.25 19.734 12.391 1 19.14 327 LYS B C 1
ATOM 4973 O O . LYS B 1 327 ? 54.25 19.328 11.812 1 19.14 327 LYS B O 1
ATOM 4978 N N . THR B 1 328 ? 56.25 20.328 11.562 1 19.2 328 THR B N 1
ATOM 4979 C CA . THR B 1 328 ? 56.75 20.344 10.195 1 19.2 328 THR B CA 1
ATOM 4980 C C . THR B 1 328 ? 57.156 18.938 9.734 1 19.2 328 THR B C 1
ATOM 4982 O O . THR B 1 328 ? 58 18.312 10.336 1 19.2 328 THR B O 1
ATOM 4985 N N . PHE B 1 329 ? 56.156 18.016 9.492 1 19.48 329 PHE B N 1
ATOM 4986 C CA . PHE B 1 329 ? 56.531 16.719 8.93 1 19.48 329 PHE B CA 1
ATOM 4987 C C . PHE B 1 329 ? 57.344 16.906 7.641 1 19.48 329 PHE B C 1
ATOM 4989 O O . PHE B 1 329 ? 56.906 17.609 6.73 1 19.48 329 PHE B O 1
ATOM 4996 N N . SER B 1 330 ? 58.688 16.797 7.688 1 18.56 330 SER B N 1
ATOM 4997 C CA . SER B 1 330 ? 59.75 16.891 6.711 1 18.56 330 SER B CA 1
ATOM 4998 C C . SER B 1 330 ? 59.531 15.93 5.547 1 18.56 330 SER B C 1
ATOM 5000 O O . SER B 1 330 ? 59.031 14.812 5.734 1 18.56 330 SER B O 1
ATOM 5002 N N . LYS B 1 331 ? 59.562 16.438 4.223 1 20.41 331 LYS B N 1
ATOM 5003 C CA . LYS B 1 331 ? 59.531 16.078 2.809 1 20.41 331 LYS B CA 1
ATOM 5004 C C . LYS B 1 331 ? 60.656 15.078 2.48 1 20.41 331 LYS B C 1
ATOM 5006 O O . LYS B 1 331 ? 61.25 15.148 1.411 1 20.41 331 LYS B O 1
ATOM 5011 N N . ASN B 1 332 ? 61.062 13.977 3.246 1 19.42 332 ASN B N 1
ATOM 5012 C CA . ASN B 1 332 ? 62.219 13.242 2.766 1 19.42 332 ASN B CA 1
ATOM 5013 C C . ASN B 1 332 ? 62 12.711 1.354 1 19.42 332 ASN B C 1
ATOM 5015 O O . ASN B 1 332 ? 61.094 11.898 1.125 1 19.42 332 ASN B O 1
ATOM 5019 N N . ASN B 1 333 ? 62.312 13.602 0.299 1 20.59 333 ASN B N 1
ATOM 5020 C CA . ASN B 1 333 ? 62.594 13.453 -1.127 1 20.59 333 ASN B CA 1
ATOM 5021 C C . ASN B 1 333 ? 63.625 12.375 -1.392 1 20.59 333 ASN B C 1
ATOM 5023 O O . ASN B 1 333 ? 64.812 12.688 -1.623 1 20.59 333 ASN B O 1
ATOM 5027 N N . HIS B 1 334 ? 63.812 11.242 -0.7 1 20.31 334 HIS B N 1
ATOM 5028 C CA . HIS B 1 334 ? 64.938 10.469 -1.126 1 20.31 334 HIS B CA 1
ATOM 5029 C C . HIS B 1 334 ? 64.875 10.109 -2.605 1 20.31 334 HIS B C 1
ATOM 5031 O O . HIS B 1 334 ? 63.906 9.492 -3.043 1 20.31 334 HIS B O 1
ATOM 5037 N N . LEU B 1 335 ? 65.562 11.023 -3.363 1 19.52 335 LEU B N 1
ATOM 5038 C CA . LEU B 1 335 ? 66.375 10.742 -4.559 1 19.52 335 LEU B CA 1
ATOM 5039 C C . LEU B 1 335 ? 67.375 9.625 -4.293 1 19.52 335 LEU B C 1
ATOM 5041 O O . LEU B 1 335 ? 68.125 9.656 -3.285 1 19.52 335 LEU B O 1
#

Nearest PDB structures (foldseek):
  8qsu-assembly1_A-2  TM=9.930E-01  e=5.014E-44  Homo sapiens
  8qsw-assembly1_A-2  TM=9.887E-01  e=1.029E-42  Homo sapiens
  8qsv-assembly1_A-2  TM=9.895E-01  e=7.954E-43  Homo sapiens
  4rg1-assembly1_A  TM=9.800E-01  e=6.559E-43  Homo sapiens
  4rg1-assembly1_B  TM=9.835E-01  e=1.262E-41  Homo sapiens

Solvent-accessible surface area (backbone atoms only — not comparable to full-atom values): 42218 Å² total; per-residue (Å²): 128,86,80,80,81,78,79,83,85,86,77,89,75,86,85,73,84,82,77,85,78,86,80,88,81,83,77,83,83,80,82,78,76,77,83,76,78,80,74,78,69,81,69,72,55,73,77,62,84,62,64,77,77,75,48,72,57,73,95,79,52,62,64,59,41,50,50,49,48,53,51,56,58,57,43,35,74,82,48,36,74,81,74,49,66,91,45,69,62,51,70,64,53,86,76,54,80,80,57,53,35,66,55,48,64,53,55,86,57,87,64,62,61,38,50,28,33,25,45,89,63,96,58,60,90,86,63,16,28,43,26,46,48,50,40,94,46,39,29,40,22,77,50,80,63,64,56,71,40,77,45,28,31,38,48,48,89,78,64,61,85,87,47,82,46,41,49,32,37,75,48,61,79,55,41,52,36,78,75,65,69,37,56,71,75,78,84,87,82,90,58,94,38,60,67,42,53,59,74,64,37,94,40,96,80,38,63,68,35,36,36,36,48,36,88,85,32,46,54,47,88,74,58,79,62,66,64,33,91,37,75,43,80,45,79,29,58,96,71,35,47,47,50,46,39,70,68,21,91,87,50,92,56,80,60,57,56,80,80,28,82,39,38,25,10,58,57,77,83,62,58,41,80,60,74,55,47,82,56,44,53,43,23,35,50,38,56,41,41,67,50,50,54,55,17,43,51,56,46,71,70,58,67,66,69,70,64,64,65,68,67,65,68,77,76,75,71,78,70,72,84,73,79,82,75,80,81,78,82,78,84,82,75,87,127,130,88,77,70,79,78,80,82,71,74,77,79,78,79,75,78,80,85,76,87,76,80,78,86,85,80,76,84,81,78,79,78,76,77,83,74,79,78,74,76,68,82,68,74,55,76,74,62,83,64,64,77,76,76,47,72,57,72,96,79,52,63,66,60,40,51,49,50,48,51,51,56,58,56,43,36,73,82,48,36,74,81,77,51,68,93,45,68,64,51,70,63,53,85,76,54,80,80,59,54,35,67,54,46,63,54,54,86,57,87,62,61,60,37,50,28,33,27,45,89,63,93,58,60,91,85,63,17,29,43,26,47,47,50,40,94,46,38,29,38,23,76,51,80,63,63,57,72,39,76,43,30,31,38,50,48,90,78,64,62,83,84,47,81,45,42,50,30,36,75,48,61,79,55,40,53,36,76,74,67,68,36,56,69,74,78,84,84,84,91,58,94,38,59,68,43,52,59,74,64,38,95,41,96,80,36,63,68,35,35,35,36,50,37,88,85,31,46,54,47,88,74,59,78,64,67,62,34,90,36,75,42,79,47,79,27,57,96,71,35,48,45,51,47,37,70,68,20,91,86,52,90,58,80,61,59,54,80,81,27,82,39,39,26,10,59,59,75,84,62,57,41,81,61,77,55,47,79,56,42,53,44,24,33,49,38,54,41,42,66,51,49,54,54,16,44,51,56,46,72,70,58,68,66,70,71,63,64,66,69,64,67,68,76,75,76,73,79,70,72,84,74,80,79,74,79,80,77,82,79,76,88,70,83,122

InterPro domains:
  IPR003750 Putative RNA methyltransferase C9orf114-like [PF02598] (56-288)
  IPR003750 Putative RNA methyltransferase C9orf114-like [PTHR12150] (48-295)
  IPR003750 Putative RNA methyltransferase C9orf114-like [cd18086] (50-288)
  IPR012340 Nucleic acid-binding, OB-fold [G3DSA:2.40.50.140] (104-174)
  IPR012340 Nucleic acid-binding, OB-fold [SSF50249] (102-185)
  IPR029026 tRNA (guanine-N1-)-methyltransferase, N-terminal [G3DSA:3.40.1280.10] (59-286)
  IPR029028 Alpha/beta knot methyltransferases [SSF75217] (62-290)